Protein AF-A0A1C7MW12-F1 (afdb_monomer_lite)

Foldseek 3Di:
DDDDDDDDDDDDDDDDDPPDDDDQPLDDPLQQPLDPDDPCNVVVVVVLLCLVLVCLCVLVVVVVVVPPVVVCVVCCVVPVCVVVLSVLLSVLSSVLSVPDDSVLVVVLVVVCVVLSCPCVQVVCSVDRDDDDDDDDDDPLLVVLLLLLLVQLLVLVCVVVVHDSVVDDSVNQDAAEAEFEADAPVSQLVVLVVLVVCVVSSVQSSHAAYEYEHNVVLNVLCLLWPQQVVPSVSSNVLCVVQVVDDLSPSVLLSCQCPLDSLSVSLLCVQVSSVCSSVVRDDDPVSVSVSSNCSRRVDDDQPPPDDQPDSVSSVVSNVPPPPPPDPSSHRSDPVSSVVCSVSSNGHHYDYDDDDDPVVPDDDPVVVVVVVVVVVVVVVVVVVVVVVVVVVVVVVVPD

Sequence (396 aa):
MFRQYRCFHKKAPLLKKLTMNKIPSKNPLWSIPFLKHEENDQQKENALISSLMTNKEWLKHKLESIELPSVNAKMAELYPQFTEQFKQLSEGYGKMWDYLTMEDFRKIVEQLKKEENDPTIHPELTKDGRVREGNTLSEEEQEFIKKRKRLQKEAFARLIDEDPNQIEEQDIPVVGLASSGGGYRAMIGLTGYIDAMKQSGIWDCIMYFSGISGSCWTMALYYNQLTNAEPEKLKHHLEEHVSTHWANISNFMNVLLASPDNSKLLLQGAIQRYAQQKGDISLVDIFGVLMGGTLLTKKPSVSRPPEDREAMEQAIQNDTMEHIDNSKVMHLTGQADYLSKGQEPMPIYCVVRHDISYGKTFEERIQELKHSYQGKHKKEAESERETKDEVDHNKN

InterPro domains:
  IPR002642 Lysophospholipase, catalytic domain [PF01735] (175-298)
  IPR002642 Lysophospholipase, catalytic domain [PS51210] (123-396)
  IPR016035 Acyl transferase/acyl hydrolase/lysophospholipase [SSF52151] (131-353)

pLDDT: mean 70.55, std 21.34, range [20.61, 98.69]

Secondary structure (DSSP, 8-state):
--------------------------S-TTS-------TTHHHHHHHHHHHHHHGGGHHHHHHHHH--HHHHHHHHHH-TTHHHHHHHHHHHHHHHHHHS-HHHHHHHHHHHHHHHT-TTT-GGGGS------SSSPPHHHHHHHHHHHHHHHHHHHHHHT--GGG--GGG----EEEE---HHHHHHHHHHHHHHHHHTT-GGG-SEEEE-THHHHHHHHHTSTTTTT-HHHHHHHHHHHTTS-TT-HHHHHHHHHH-HHHHHHHHHHHHHHHHHTTS---HHHHHHHHHHHHHSSPPP--SS--SSHHHHHHHHHH--S----TTS---GGGGGGGTTTS-SPEEEE------TTSS--HHHHHHHHHHHHHHHHHHHHHHHHHHHHHHHHTT-

Organism: NCBI:txid101091

Structure (mmCIF, N/CA/C/O backbone):
data_AF-A0A1C7MW12-F1
#
_entry.id   AF-A0A1C7MW12-F1
#
loop_
_atom_site.group_PDB
_atom_site.id
_atom_site.type_symbol
_atom_site.label_atom_id
_atom_site.label_alt_id
_atom_site.label_comp_id
_atom_site.label_asym_id
_atom_site.label_entity_id
_atom_site.label_seq_id
_atom_site.pdbx_PDB_ins_code
_atom_site.Cartn_x
_atom_site.Cartn_y
_atom_site.Cartn_z
_atom_site.occupancy
_atom_site.B_iso_or_equiv
_atom_site.auth_seq_id
_atom_site.auth_comp_id
_atom_site.auth_asym_id
_atom_site.auth_atom_id
_atom_site.pdbx_PDB_model_num
ATOM 1 N N . MET A 1 1 ? -5.252 -25.907 3.545 1.00 21.27 1 MET A N 1
ATOM 2 C CA . MET A 1 1 ? -4.573 -26.589 4.668 1.00 21.27 1 MET A CA 1
ATOM 3 C C . MET A 1 1 ? -3.860 -25.523 5.497 1.00 21.27 1 MET A C 1
ATOM 5 O O . MET A 1 1 ? -2.748 -25.134 5.169 1.00 21.27 1 MET A O 1
ATOM 9 N N . PHE A 1 2 ? -4.560 -24.958 6.484 1.00 20.62 2 PHE A N 1
ATOM 10 C CA . PHE A 1 2 ? -4.030 -23.935 7.390 1.00 20.62 2 PHE A CA 1
ATOM 11 C C . PHE A 1 2 ? -2.985 -24.558 8.324 1.00 20.62 2 PHE A C 1
ATOM 13 O O . PHE A 1 2 ? -3.248 -25.596 8.931 1.00 20.62 2 PHE A O 1
ATOM 20 N N . ARG A 1 3 ? -1.817 -23.927 8.475 1.00 20.61 3 ARG A N 1
ATOM 21 C CA . ARG A 1 3 ? -0.909 -24.198 9.596 1.00 20.61 3 ARG A CA 1
ATOM 22 C C . ARG A 1 3 ? -0.600 -22.898 10.326 1.00 20.61 3 ARG A C 1
ATOM 24 O O . ARG A 1 3 ? 0.075 -22.023 9.797 1.00 20.61 3 ARG A O 1
ATOM 31 N N . GLN A 1 4 ? -1.125 -22.833 11.550 1.00 21.72 4 GLN A N 1
ATOM 32 C CA . GLN A 1 4 ? -0.677 -21.976 12.643 1.00 21.72 4 GLN A CA 1
ATOM 33 C C . GLN A 1 4 ? 0.850 -22.011 12.764 1.00 21.72 4 GLN A C 1
ATOM 35 O O . GLN A 1 4 ? 1.442 -23.094 12.781 1.00 21.72 4 GLN A O 1
ATOM 40 N N . TYR A 1 5 ? 1.471 -20.852 12.968 1.00 23.92 5 TYR A N 1
ATOM 41 C CA . TYR A 1 5 ? 2.820 -20.802 13.519 1.00 23.92 5 TYR A CA 1
ATOM 42 C C . TYR A 1 5 ? 2.742 -20.707 15.044 1.00 23.92 5 TYR A C 1
ATOM 44 O O . TYR A 1 5 ? 2.282 -19.721 15.612 1.00 23.92 5 TYR A O 1
ATOM 52 N N . ARG A 1 6 ? 3.187 -21.787 15.699 1.00 22.08 6 ARG A N 1
ATOM 53 C CA . ARG A 1 6 ? 3.541 -21.821 17.121 1.00 22.08 6 ARG A CA 1
ATOM 54 C C . ARG A 1 6 ? 4.785 -20.962 17.343 1.00 22.08 6 ARG A C 1
ATOM 56 O O . ARG A 1 6 ? 5.807 -21.197 16.699 1.00 22.08 6 ARG A O 1
ATOM 63 N N . CYS A 1 7 ? 4.723 -20.053 18.313 1.00 24.23 7 CYS A N 1
ATOM 64 C CA . CYS A 1 7 ? 5.908 -19.483 18.949 1.00 24.23 7 CYS A CA 1
ATOM 65 C C . CYS A 1 7 ? 6.764 -20.614 19.534 1.00 24.23 7 CYS A C 1
ATOM 67 O O . CYS A 1 7 ? 6.321 -21.327 20.433 1.00 24.23 7 CYS A O 1
ATOM 69 N N . PHE A 1 8 ? 7.998 -20.768 19.052 1.00 23.97 8 PHE A N 1
ATOM 70 C CA . PHE A 1 8 ? 8.997 -21.607 19.708 1.00 23.97 8 PHE A CA 1
ATOM 71 C C . PHE A 1 8 ? 10.010 -20.728 20.440 1.00 23.97 8 PHE A C 1
ATOM 73 O O . PHE A 1 8 ? 10.901 -20.130 19.844 1.00 23.97 8 PHE A O 1
ATOM 80 N N . HIS A 1 9 ? 9.886 -20.703 21.766 1.00 31.08 9 HIS A N 1
ATOM 81 C CA . HIS A 1 9 ? 10.994 -20.444 22.676 1.00 31.08 9 HIS A CA 1
ATOM 82 C C . HIS A 1 9 ? 12.027 -21.571 22.548 1.00 31.08 9 HIS A C 1
ATOM 84 O O . HIS A 1 9 ? 11.759 -22.698 22.962 1.00 31.08 9 HIS A O 1
ATOM 90 N N . LYS A 1 10 ? 13.233 -21.262 22.064 1.00 25.55 10 LYS A N 1
ATOM 91 C CA . LYS A 1 10 ? 14.456 -21.958 22.487 1.00 25.55 10 LYS A CA 1
ATOM 92 C C . LYS A 1 10 ? 15.599 -20.954 22.603 1.00 25.55 10 LYS A C 1
ATOM 94 O O . LYS A 1 10 ? 15.909 -20.239 21.659 1.00 25.55 10 LYS A O 1
ATOM 99 N N . LYS A 1 11 ? 16.191 -20.925 23.801 1.00 29.11 11 LYS A N 1
ATOM 100 C CA . LYS A 1 11 ? 17.394 -20.178 24.184 1.00 29.11 11 LYS A CA 1
ATOM 101 C C . LYS A 1 11 ? 18.482 -20.326 23.112 1.00 29.11 11 LYS A C 1
ATOM 103 O O . LYS A 1 11 ? 18.973 -21.433 22.901 1.00 29.11 11 LYS A O 1
ATOM 108 N N . ALA A 1 12 ? 18.875 -19.221 22.484 1.00 26.22 12 ALA A N 1
ATOM 109 C CA . ALA A 1 12 ? 20.137 -19.150 21.758 1.00 26.22 12 ALA A CA 1
ATOM 110 C C . ALA A 1 12 ? 21.294 -19.142 22.780 1.00 26.22 12 ALA A C 1
ATOM 112 O O . ALA A 1 12 ? 21.197 -18.436 23.790 1.00 26.22 12 ALA A O 1
ATOM 113 N N . PRO A 1 13 ? 22.363 -19.932 22.583 1.00 28.67 13 PRO A N 1
ATOM 114 C CA . PRO A 1 13 ? 23.513 -19.910 23.471 1.00 28.67 13 PRO A CA 1
ATOM 115 C C . PRO A 1 13 ? 24.297 -18.605 23.288 1.00 28.67 13 PRO A C 1
ATOM 117 O O . PRO A 1 13 ? 24.477 -18.120 22.172 1.00 28.67 13 PRO A O 1
ATOM 120 N N . LEU A 1 14 ? 24.754 -18.060 24.418 1.00 32.56 14 LEU A N 1
ATOM 121 C CA . LEU A 1 14 ? 25.650 -16.912 24.558 1.00 32.56 14 LEU A CA 1
ATOM 122 C C . LEU A 1 14 ? 26.776 -16.921 23.509 1.00 32.56 14 LEU A C 1
ATOM 124 O O . LEU A 1 14 ? 27.767 -17.638 23.657 1.00 32.56 14 LEU A O 1
ATOM 128 N N . LEU A 1 15 ? 26.656 -16.076 22.483 1.00 31.19 15 LEU A N 1
ATOM 129 C CA . LEU A 1 15 ? 27.779 -15.698 21.633 1.00 31.19 15 LEU A CA 1
ATOM 130 C C . LEU A 1 15 ? 28.490 -14.495 22.260 1.00 31.19 15 LEU A C 1
ATOM 132 O O . LEU A 1 15 ? 27.894 -13.472 22.589 1.00 31.19 15 LEU A O 1
ATOM 136 N N . LYS A 1 16 ? 29.785 -14.714 22.495 1.00 28.39 16 LYS A N 1
ATOM 137 C CA . LYS A 1 16 ? 30.768 -13.851 23.151 1.00 28.39 16 LYS A CA 1
ATOM 138 C C . LYS A 1 16 ? 30.679 -12.387 22.709 1.00 28.39 16 LYS A C 1
ATOM 140 O O . LYS A 1 16 ? 30.567 -12.098 21.523 1.00 28.39 16 LYS A O 1
ATOM 145 N N . LYS A 1 17 ? 30.854 -11.490 23.690 1.00 32.34 17 LYS A N 1
ATOM 146 C CA . LYS A 1 17 ? 31.153 -10.057 23.536 1.00 32.34 17 LYS A CA 1
ATOM 147 C C . LYS A 1 17 ? 32.184 -9.831 22.420 1.00 32.34 17 LYS A C 1
ATOM 149 O O . LYS A 1 17 ? 33.383 -9.939 22.657 1.00 32.34 17 LYS A O 1
ATOM 154 N N . LEU A 1 18 ? 31.712 -9.469 21.233 1.00 28.92 18 LEU A N 1
ATOM 155 C CA . LEU A 1 18 ? 32.471 -8.655 20.296 1.00 28.92 18 LEU A CA 1
ATOM 156 C C . LEU A 1 18 ? 32.175 -7.210 20.681 1.00 28.92 18 LEU A C 1
ATOM 158 O O . LEU A 1 18 ? 31.074 -6.706 20.474 1.00 28.92 18 LEU A O 1
ATOM 162 N N . THR A 1 19 ? 33.147 -6.564 21.317 1.00 28.67 19 THR A N 1
ATOM 163 C CA . THR A 1 19 ? 33.187 -5.111 21.479 1.00 28.67 19 THR A CA 1
ATOM 164 C C . THR A 1 19 ? 33.244 -4.483 20.090 1.00 28.67 19 THR A C 1
ATOM 166 O O . THR A 1 19 ? 34.322 -4.259 19.545 1.00 28.67 19 THR A O 1
ATOM 169 N N . MET A 1 20 ? 32.081 -4.252 19.484 1.00 29.16 20 MET A N 1
ATOM 170 C CA . MET A 1 20 ? 31.971 -3.413 18.302 1.00 29.16 20 MET A CA 1
ATOM 171 C C . MET A 1 20 ? 31.955 -1.961 18.758 1.00 29.16 20 MET A C 1
ATOM 173 O O . MET A 1 20 ? 31.038 -1.514 19.450 1.00 29.16 20 MET A O 1
ATOM 177 N N . ASN A 1 21 ? 33.011 -1.239 18.389 1.00 25.72 21 ASN A N 1
ATOM 178 C CA . ASN A 1 21 ? 33.046 0.213 18.439 1.00 25.72 21 ASN A CA 1
ATOM 179 C C . ASN A 1 21 ? 31.757 0.756 17.810 1.00 25.72 21 ASN A C 1
ATOM 181 O O . ASN A 1 21 ? 31.449 0.454 16.657 1.00 25.72 21 ASN A O 1
ATOM 185 N N . LYS A 1 22 ? 30.996 1.532 18.590 1.00 32.53 22 LYS A N 1
ATOM 186 C CA . LYS A 1 22 ? 29.809 2.261 18.137 1.00 32.53 22 LYS A CA 1
ATOM 187 C C . LYS A 1 22 ? 30.228 3.277 17.076 1.00 32.53 22 LYS A C 1
ATOM 189 O O . LYS A 1 22 ? 30.556 4.413 17.400 1.00 32.53 22 LYS A O 1
ATOM 194 N N . ILE A 1 23 ? 30.204 2.870 15.814 1.00 29.05 23 ILE A N 1
ATOM 195 C CA . ILE A 1 23 ? 30.096 3.802 14.698 1.00 29.05 23 ILE A CA 1
ATOM 196 C C . ILE A 1 23 ? 28.590 3.978 14.472 1.00 29.05 23 ILE A C 1
ATOM 198 O O . ILE A 1 23 ? 27.921 2.991 14.159 1.00 29.05 23 ILE A O 1
ATOM 202 N N . PRO A 1 24 ? 28.013 5.173 14.687 1.00 29.33 24 PRO A N 1
ATOM 203 C CA . PRO A 1 24 ? 26.617 5.407 14.353 1.00 29.33 24 PRO A CA 1
ATOM 204 C C . PRO A 1 24 ? 26.434 5.181 12.848 1.00 29.33 24 PRO A C 1
ATOM 206 O O . PRO A 1 24 ? 27.110 5.800 12.026 1.00 29.33 24 PRO A O 1
ATOM 209 N N . SER A 1 25 ? 25.539 4.259 12.499 1.00 34.88 25 SER A N 1
ATOM 210 C CA . SER A 1 25 ? 25.070 4.048 11.133 1.00 34.88 25 SER A CA 1
ATOM 211 C C . SER A 1 25 ? 24.367 5.321 10.661 1.00 34.88 25 SER A C 1
ATOM 213 O O . SER A 1 25 ? 23.199 5.526 10.969 1.00 34.88 25 SER A O 1
ATOM 215 N N . LYS A 1 26 ? 25.087 6.188 9.943 1.00 33.47 26 LYS A N 1
ATOM 216 C CA . LYS A 1 26 ? 24.563 7.436 9.362 1.00 33.47 26 LYS A CA 1
ATOM 217 C C . LYS A 1 26 ? 23.698 7.239 8.109 1.00 33.47 26 LYS A C 1
ATOM 219 O O . LYS A 1 26 ? 23.310 8.229 7.508 1.00 33.47 26 LYS A O 1
ATOM 224 N N . ASN A 1 27 ? 23.406 6.002 7.708 1.00 36.44 27 ASN A N 1
ATOM 225 C CA . ASN A 1 27 ? 22.650 5.739 6.488 1.00 36.44 27 ASN A CA 1
ATOM 226 C C . ASN A 1 27 ? 21.357 4.990 6.820 1.00 36.44 27 ASN A C 1
ATOM 228 O O . ASN A 1 27 ? 21.424 3.836 7.259 1.00 36.44 27 ASN A O 1
ATOM 232 N N . PRO A 1 28 ? 20.184 5.607 6.624 1.00 37.78 28 PRO A N 1
ATOM 233 C CA . PRO A 1 28 ? 18.948 4.854 6.519 1.00 37.78 28 PRO A CA 1
ATOM 234 C C . PRO A 1 28 ? 19.064 3.740 5.462 1.00 37.78 28 PRO A C 1
ATOM 236 O O . PRO A 1 28 ? 19.692 3.915 4.424 1.00 37.78 28 PRO A O 1
ATOM 239 N N . LEU A 1 29 ? 18.412 2.595 5.681 1.00 35.16 29 LEU A N 1
ATOM 240 C CA . LEU A 1 29 ? 18.362 1.464 4.729 1.00 35.16 29 LEU A CA 1
ATOM 241 C C . LEU A 1 29 ? 17.797 1.825 3.336 1.00 35.16 29 LEU A C 1
ATOM 243 O O . LEU A 1 29 ? 17.869 1.010 2.419 1.00 35.16 29 LEU A O 1
ATOM 247 N N . TRP A 1 30 ? 17.223 3.018 3.196 1.00 40.56 30 TRP A N 1
ATOM 248 C CA . TRP A 1 30 ? 16.650 3.572 1.973 1.00 40.56 30 TRP A CA 1
ATOM 249 C C . TRP A 1 30 ? 17.439 4.778 1.432 1.00 40.56 30 TRP A C 1
ATOM 251 O O . TRP A 1 30 ? 17.254 5.110 0.267 1.00 40.56 30 TRP A O 1
ATOM 261 N N . SER A 1 31 ? 18.347 5.388 2.215 1.00 35.88 31 SER A N 1
ATOM 262 C CA . SER A 1 31 ? 19.324 6.325 1.654 1.00 35.88 31 SER A CA 1
ATOM 263 C C . SER A 1 31 ? 20.290 5.493 0.837 1.00 35.88 31 SER A C 1
ATOM 265 O O . SER A 1 31 ? 20.967 4.607 1.381 1.00 35.88 31 SER A O 1
ATOM 267 N N . ILE A 1 32 ? 20.343 5.726 -0.463 1.00 39.44 32 ILE A N 1
ATOM 268 C CA . ILE A 1 32 ? 21.359 5.075 -1.249 1.00 39.44 32 ILE A CA 1
ATOM 269 C C . ILE A 1 32 ? 22.671 5.781 -0.878 1.00 39.44 32 ILE A C 1
ATOM 271 O O . ILE A 1 32 ? 22.759 7.006 -0.898 1.00 39.44 32 ILE A O 1
ATOM 275 N N . PRO A 1 33 ? 23.749 5.065 -0.533 1.00 37.38 33 PRO A N 1
ATOM 276 C CA . PRO A 1 33 ? 25.077 5.661 -0.529 1.00 37.38 33 PRO A CA 1
ATOM 277 C C . PRO A 1 33 ? 25.539 5.892 -1.981 1.00 37.38 33 PRO A C 1
ATOM 279 O O . PRO A 1 33 ? 26.598 5.399 -2.362 1.00 37.38 33 PRO A O 1
ATOM 282 N N . PHE A 1 34 ? 24.735 6.554 -2.822 1.00 43.78 34 PHE A N 1
ATOM 283 C CA . PHE A 1 34 ? 25.031 6.711 -4.248 1.00 43.78 34 PHE A CA 1
ATOM 284 C C . PHE A 1 34 ? 25.738 8.007 -4.613 1.00 43.78 34 PHE A C 1
ATOM 286 O O . PHE A 1 34 ? 26.244 8.103 -5.725 1.00 43.78 34 PHE A O 1
ATOM 293 N N . LEU A 1 35 ? 25.865 8.954 -3.686 1.00 42.69 35 LEU A N 1
ATOM 294 C CA . LEU A 1 35 ? 26.628 10.181 -3.901 1.00 42.69 35 LEU A CA 1
ATOM 295 C C . LEU A 1 35 ? 27.258 10.658 -2.592 1.00 42.69 35 LEU A C 1
ATOM 297 O O . LEU A 1 35 ? 26.853 11.656 -1.999 1.00 42.69 35 LEU A O 1
ATOM 301 N N . LYS A 1 36 ? 28.298 9.967 -2.119 1.00 39.72 36 LYS A N 1
ATOM 302 C CA . LYS A 1 36 ? 29.331 10.729 -1.413 1.00 39.72 36 LYS A CA 1
ATOM 303 C C . LYS A 1 36 ? 30.077 11.486 -2.497 1.00 39.72 36 LYS A C 1
ATOM 305 O O . LYS A 1 36 ? 30.717 10.823 -3.300 1.00 39.72 36 LYS A O 1
ATOM 310 N N . HIS A 1 37 ? 29.966 12.816 -2.495 1.00 39.50 37 HIS A N 1
ATOM 311 C CA . HIS A 1 37 ? 30.767 13.714 -3.324 1.00 39.50 37 HIS A CA 1
ATOM 312 C C . HIS A 1 37 ? 32.245 13.300 -3.267 1.00 39.50 37 HIS A C 1
ATOM 314 O O . HIS A 1 37 ? 32.970 13.668 -2.345 1.00 39.50 37 HIS A O 1
ATOM 320 N N . GLU A 1 38 ? 32.686 12.525 -4.247 1.00 40.91 38 GLU A N 1
ATOM 321 C CA . GLU A 1 38 ? 34.092 12.327 -4.558 1.00 40.91 38 GLU A CA 1
ATOM 322 C C . GLU A 1 38 ? 34.252 12.654 -6.040 1.00 40.91 38 GLU A C 1
ATOM 324 O O . GLU A 1 38 ? 33.402 12.314 -6.860 1.00 40.91 38 GLU A O 1
ATOM 329 N N . GLU A 1 39 ? 35.347 13.326 -6.392 1.00 41.28 39 GLU A N 1
ATOM 330 C CA . GLU A 1 39 ? 35.625 13.958 -7.696 1.00 41.28 39 GLU A CA 1
ATOM 331 C C . GLU A 1 39 ? 35.572 13.012 -8.927 1.00 41.28 39 GLU A C 1
ATOM 333 O O . GLU A 1 39 ? 35.808 13.437 -10.053 1.00 41.28 39 GLU A O 1
ATOM 338 N N . ASN A 1 40 ? 35.215 11.736 -8.741 1.00 46.44 40 ASN A N 1
ATOM 339 C CA . ASN A 1 40 ? 35.136 10.676 -9.748 1.00 46.44 40 ASN A CA 1
ATOM 340 C C . ASN A 1 40 ? 33.686 10.266 -10.129 1.00 46.44 40 ASN A C 1
ATOM 342 O O . ASN A 1 40 ? 33.471 9.229 -10.767 1.00 46.44 40 ASN A O 1
ATOM 346 N N . ASP A 1 41 ? 32.679 11.048 -9.722 1.00 56.91 41 ASP A N 1
ATOM 347 C CA . ASP A 1 41 ? 31.250 10.706 -9.840 1.00 56.91 41 ASP A CA 1
ATOM 348 C C . ASP A 1 41 ? 30.712 10.673 -11.280 1.00 56.91 41 ASP A C 1
ATOM 350 O O . ASP A 1 41 ? 29.888 9.817 -11.605 1.00 56.91 41 ASP A O 1
ATOM 354 N N . GLN A 1 42 ? 31.206 11.526 -12.183 1.00 55.88 42 GLN A N 1
ATOM 355 C CA . GLN A 1 42 ? 30.686 11.595 -13.556 1.00 55.88 42 GLN A CA 1
ATOM 356 C C . GLN A 1 42 ? 31.053 10.355 -14.394 1.00 55.88 42 GLN A C 1
ATOM 358 O O . GLN A 1 42 ? 30.260 9.888 -15.210 1.00 55.88 42 GLN A O 1
ATOM 363 N N . GLN A 1 43 ? 32.249 9.789 -14.196 1.00 55.00 43 GLN A N 1
ATOM 364 C CA . GLN A 1 43 ? 32.660 8.554 -14.876 1.00 55.00 43 GLN A CA 1
ATOM 365 C C . GLN A 1 43 ? 31.888 7.339 -14.356 1.00 55.00 43 GLN A C 1
ATOM 367 O O . GLN A 1 43 ? 31.462 6.508 -15.157 1.00 55.00 43 GLN A O 1
ATOM 372 N N . LYS A 1 44 ? 31.659 7.250 -13.040 1.00 58.62 44 LYS A N 1
ATOM 373 C CA . LYS A 1 44 ? 30.833 6.191 -12.437 1.00 58.62 44 LYS A CA 1
ATOM 374 C C . LYS A 1 44 ? 29.373 6.295 -12.867 1.00 58.62 44 LYS A C 1
ATOM 376 O O . LYS A 1 44 ? 28.752 5.277 -13.148 1.00 58.62 44 LYS A O 1
ATOM 381 N N . GLU A 1 45 ? 28.843 7.509 -12.967 1.00 59.56 45 GLU A N 1
ATOM 382 C CA . GLU A 1 45 ? 27.508 7.784 -13.496 1.00 59.56 45 GLU A CA 1
ATOM 383 C C . GLU A 1 45 ? 27.381 7.357 -14.957 1.00 59.56 45 GLU A C 1
ATOM 385 O O . GLU A 1 45 ? 26.486 6.587 -15.293 1.00 59.56 45 GLU A O 1
ATOM 390 N N . ASN A 1 46 ? 28.296 7.801 -15.820 1.00 63.84 46 ASN A N 1
ATOM 391 C CA . ASN A 1 46 ? 28.284 7.406 -17.224 1.00 63.84 46 ASN A CA 1
ATOM 392 C C . ASN A 1 46 ? 28.434 5.880 -17.369 1.00 63.84 46 ASN A C 1
ATOM 394 O O . ASN A 1 46 ? 27.788 5.289 -18.230 1.00 63.84 46 ASN A O 1
ATOM 398 N N . ALA A 1 47 ? 29.223 5.227 -16.507 1.00 62.72 47 ALA A N 1
ATOM 399 C CA . ALA A 1 47 ? 29.346 3.771 -16.467 1.00 62.72 47 ALA A CA 1
ATOM 400 C C . ALA A 1 47 ? 28.059 3.078 -15.990 1.00 62.72 47 ALA A C 1
ATOM 402 O O . ALA A 1 47 ? 27.676 2.074 -16.578 1.00 62.72 47 ALA A O 1
ATOM 403 N N . LEU A 1 48 ? 27.361 3.613 -14.983 1.00 62.19 48 LEU A N 1
ATOM 404 C CA . LEU A 1 48 ? 26.076 3.095 -14.502 1.00 62.19 48 LEU A CA 1
ATOM 405 C C . LEU A 1 48 ? 24.983 3.228 -15.563 1.00 62.19 48 LEU A C 1
ATOM 407 O O . LEU A 1 48 ? 24.284 2.260 -15.844 1.00 62.19 48 LEU A O 1
ATOM 411 N N . ILE A 1 49 ? 24.844 4.418 -16.151 1.00 63.62 49 ILE A N 1
ATOM 412 C CA . ILE A 1 49 ? 23.863 4.691 -17.203 1.00 63.62 49 ILE A CA 1
ATOM 413 C C . ILE A 1 49 ? 24.152 3.790 -18.404 1.00 63.62 49 ILE A C 1
ATOM 415 O O . ILE A 1 49 ? 23.250 3.123 -18.901 1.00 63.62 49 ILE A O 1
ATOM 419 N N . SER A 1 50 ? 25.417 3.710 -18.826 1.00 64.12 50 SER A N 1
ATOM 420 C CA . SER A 1 50 ? 25.841 2.810 -19.900 1.00 64.12 50 SER A CA 1
ATOM 421 C C . SER A 1 50 ? 25.537 1.351 -19.552 1.00 64.12 50 SER A C 1
ATOM 423 O O . SER A 1 50 ? 24.969 0.640 -20.370 1.00 64.12 50 SER A O 1
ATOM 425 N N . SER A 1 51 ? 25.814 0.912 -18.322 1.00 66.50 51 SER A N 1
ATOM 426 C CA . SER A 1 51 ? 25.530 -0.441 -17.824 1.00 66.50 51 SER A CA 1
ATOM 427 C C . SER A 1 51 ? 24.033 -0.775 -17.825 1.00 66.50 51 SER A C 1
ATOM 429 O O . SER A 1 51 ? 23.644 -1.838 -18.292 1.00 66.50 51 SER A O 1
ATOM 431 N N . LEU A 1 52 ? 23.170 0.143 -17.377 1.00 63.84 52 LEU A N 1
ATOM 432 C CA . LEU A 1 52 ? 21.709 -0.017 -17.420 1.00 63.84 52 LEU A CA 1
ATOM 433 C C . LEU A 1 52 ? 21.186 -0.099 -18.852 1.00 63.84 52 LEU A C 1
ATOM 435 O O . LEU A 1 52 ? 20.411 -0.992 -19.181 1.00 63.84 52 LEU A O 1
ATOM 439 N N . MET A 1 53 ? 21.665 0.800 -19.708 1.00 62.38 53 MET A N 1
ATOM 440 C CA . MET A 1 53 ? 21.240 0.913 -21.102 1.00 62.38 53 MET A CA 1
ATOM 441 C C . MET A 1 53 ? 21.808 -0.198 -21.992 1.00 62.38 53 MET A C 1
ATOM 443 O O . MET A 1 53 ? 21.226 -0.503 -23.029 1.00 62.38 53 MET A O 1
ATOM 447 N N . THR A 1 54 ? 22.922 -0.825 -21.599 1.00 62.38 54 THR A N 1
ATOM 448 C CA . THR A 1 54 ? 23.483 -2.028 -22.244 1.00 62.38 54 THR A CA 1
ATOM 449 C C . THR A 1 54 ? 22.881 -3.320 -21.693 1.00 62.38 54 THR A C 1
ATOM 451 O O . THR A 1 54 ? 22.963 -4.356 -22.351 1.00 62.38 54 THR A O 1
ATOM 454 N N . ASN A 1 55 ? 22.153 -3.258 -20.572 1.00 60.66 55 ASN A N 1
ATOM 455 C CA . ASN A 1 55 ? 21.399 -4.371 -19.991 1.00 60.66 55 ASN A CA 1
ATOM 456 C C . ASN A 1 55 ? 20.134 -4.751 -20.799 1.00 60.66 55 ASN A C 1
ATOM 458 O O . ASN A 1 55 ? 19.230 -5.395 -20.266 1.00 60.66 55 ASN A O 1
ATOM 462 N N . LYS A 1 56 ? 20.034 -4.379 -22.085 1.00 56.53 56 LYS A N 1
ATOM 463 C CA . LYS A 1 56 ? 18.861 -4.659 -22.939 1.00 56.53 56 LYS A CA 1
ATOM 464 C C . LYS A 1 56 ? 18.571 -6.150 -23.052 1.00 56.53 56 LYS A C 1
ATOM 466 O O . LYS A 1 56 ? 17.420 -6.574 -23.008 1.00 56.53 56 LYS A O 1
ATOM 471 N N . GLU A 1 57 ? 19.629 -6.951 -23.152 1.00 56.91 57 GLU A N 1
ATOM 472 C CA . GLU A 1 57 ? 19.523 -8.407 -23.232 1.00 56.91 57 GLU A CA 1
ATOM 473 C C . GLU A 1 57 ? 19.480 -9.086 -21.864 1.00 56.91 57 GLU A C 1
ATOM 475 O O . GLU A 1 57 ? 19.303 -10.292 -21.788 1.00 56.91 57 GLU A O 1
ATOM 480 N N . TRP A 1 58 ? 19.625 -8.358 -20.760 1.00 60.38 58 TRP A N 1
ATOM 481 C CA . TRP A 1 58 ? 19.698 -8.975 -19.439 1.00 60.38 58 TRP A CA 1
ATOM 482 C C . TRP A 1 58 ? 18.448 -9.734 -19.057 1.00 60.38 58 TRP A C 1
ATOM 484 O O . TRP A 1 58 ? 18.555 -10.821 -18.502 1.00 60.38 58 TRP A O 1
ATOM 494 N N . LEU A 1 59 ? 17.267 -9.200 -19.384 1.00 55.41 59 LEU A N 1
ATOM 495 C CA . LEU A 1 59 ? 16.033 -9.924 -19.111 1.00 55.41 59 LEU A CA 1
ATOM 496 C C . LEU A 1 59 ? 16.000 -11.199 -19.951 1.00 55.41 59 LEU A C 1
ATOM 498 O O . LEU A 1 59 ? 15.663 -12.246 -19.422 1.00 55.41 59 LEU A O 1
ATOM 502 N N . LYS A 1 60 ? 16.449 -11.136 -21.209 1.00 57.72 60 LYS A N 1
ATOM 503 C CA . LYS A 1 60 ? 16.569 -12.293 -22.101 1.00 57.72 60 LYS A CA 1
ATOM 504 C C . LYS A 1 60 ? 17.555 -13.342 -21.554 1.00 57.72 60 LYS A C 1
ATOM 506 O O . LYS A 1 60 ? 17.164 -14.488 -21.390 1.00 57.72 60 LYS A O 1
ATOM 511 N N . HIS A 1 61 ? 18.768 -12.957 -21.152 1.00 60.34 61 HIS A N 1
ATOM 512 C CA . HIS A 1 61 ? 19.780 -13.850 -20.552 1.00 60.34 61 HIS A CA 1
ATOM 513 C C . HIS A 1 61 ? 19.360 -14.397 -19.178 1.00 60.34 61 HIS A C 1
ATOM 515 O O . HIS A 1 61 ? 19.601 -15.561 -18.846 1.00 60.34 61 HIS A O 1
ATOM 521 N N . LYS A 1 62 ? 18.698 -13.580 -18.348 1.00 57.16 62 LYS A N 1
ATOM 522 C CA . LYS A 1 62 ? 18.136 -14.022 -17.064 1.00 57.16 62 LYS A CA 1
ATOM 523 C C . LYS A 1 62 ? 16.948 -14.959 -17.283 1.00 57.16 62 LYS A C 1
ATOM 525 O O . LYS A 1 62 ? 16.757 -15.871 -16.496 1.00 57.16 62 LYS A O 1
ATOM 530 N N . LEU A 1 63 ? 16.183 -14.794 -18.360 1.00 51.31 63 LEU A N 1
ATOM 531 C CA . LEU A 1 63 ? 15.107 -15.711 -18.742 1.00 51.31 63 LEU A CA 1
ATOM 532 C C . LEU A 1 63 ? 15.646 -17.039 -19.260 1.00 51.31 63 LEU A C 1
ATOM 534 O O . LEU A 1 63 ? 15.200 -18.071 -18.771 1.00 51.31 63 LEU A O 1
ATOM 538 N N . GLU A 1 64 ? 16.643 -17.011 -20.147 1.00 55.31 64 GLU A N 1
ATOM 539 C CA . GLU A 1 64 ? 17.360 -18.204 -20.619 1.00 55.31 64 GLU A CA 1
ATOM 540 C C . GLU A 1 64 ? 17.986 -18.983 -19.445 1.00 55.31 64 GLU A C 1
ATOM 542 O O . GLU A 1 64 ? 18.056 -20.206 -19.474 1.00 55.31 64 GLU A O 1
ATOM 547 N N . SER A 1 65 ? 18.373 -18.307 -18.355 1.00 49.19 65 SER A N 1
ATOM 548 C CA . SER A 1 65 ? 18.864 -18.964 -17.130 1.00 49.19 65 SER A CA 1
ATOM 549 C C . SER A 1 65 ? 17.781 -19.321 -16.098 1.00 49.19 65 SER A C 1
ATOM 551 O O . SER A 1 65 ? 17.997 -20.219 -15.282 1.00 49.19 65 SER A O 1
ATOM 553 N N . ILE A 1 66 ? 16.607 -18.674 -16.127 1.00 45.09 66 ILE A N 1
ATOM 554 C CA . ILE A 1 66 ? 15.399 -19.060 -15.367 1.00 45.09 66 ILE A CA 1
ATOM 555 C C . ILE A 1 66 ? 14.688 -20.259 -16.024 1.00 45.09 66 ILE A C 1
ATOM 557 O O . ILE A 1 66 ? 13.781 -20.826 -15.410 1.00 45.09 66 ILE A O 1
ATOM 561 N N . GLU A 1 67 ? 15.133 -20.729 -17.198 1.00 44.41 67 GLU A N 1
ATOM 562 C CA . GLU A 1 67 ? 14.799 -22.042 -17.773 1.00 44.41 67 GLU A CA 1
ATOM 563 C C . GLU A 1 67 ? 15.291 -23.218 -16.896 1.00 44.41 67 GLU A C 1
ATOM 565 O O . GLU A 1 67 ? 15.968 -24.136 -17.341 1.00 44.41 67 GLU A O 1
ATOM 570 N N . LEU A 1 68 ? 14.912 -23.240 -15.618 1.00 44.88 68 LEU A N 1
ATOM 571 C CA . LEU A 1 68 ? 14.767 -24.447 -14.825 1.00 44.88 68 LEU A CA 1
ATOM 572 C C . LEU A 1 68 ? 13.558 -25.200 -15.397 1.00 44.88 68 LEU A C 1
ATOM 574 O O . LEU A 1 68 ? 12.414 -24.777 -15.170 1.00 44.88 68 LEU A O 1
ATOM 578 N N . PRO A 1 69 ? 13.758 -26.334 -16.097 1.00 51.12 69 PRO A N 1
ATOM 579 C CA . PRO A 1 69 ? 12.670 -27.054 -16.761 1.00 51.12 69 PRO A CA 1
ATOM 580 C C . PRO A 1 69 ? 11.559 -27.462 -15.783 1.00 51.12 69 PRO A C 1
ATOM 582 O O . PRO A 1 69 ? 10.396 -27.566 -16.156 1.00 51.12 69 PRO A O 1
ATOM 585 N N . SER A 1 70 ? 11.902 -27.643 -14.504 1.00 48.66 70 SER A N 1
ATOM 586 C CA . SER A 1 70 ? 10.991 -28.065 -13.439 1.00 48.66 70 SER A CA 1
ATOM 587 C C . SER A 1 70 ? 10.028 -26.977 -12.951 1.00 48.66 70 SER A C 1
ATOM 589 O O . SER A 1 70 ? 8.907 -27.305 -12.562 1.00 48.66 70 SER A O 1
ATOM 591 N N . VAL A 1 71 ? 10.426 -25.698 -12.964 1.00 48.31 71 VAL A N 1
ATOM 592 C CA . VAL A 1 71 ? 9.568 -24.573 -12.544 1.00 48.31 71 VAL A CA 1
ATOM 593 C C . VAL A 1 71 ? 8.655 -24.163 -13.692 1.00 48.31 71 VAL A C 1
ATOM 595 O O . VAL A 1 71 ? 7.452 -24.002 -13.482 1.00 48.31 71 VAL A O 1
ATOM 598 N N . ASN A 1 72 ? 9.198 -24.101 -14.912 1.00 51.81 72 ASN A N 1
ATOM 599 C CA . ASN A 1 72 ? 8.419 -23.829 -16.115 1.00 51.81 72 ASN A CA 1
ATOM 600 C C . ASN A 1 72 ? 7.412 -24.939 -16.408 1.00 51.81 72 ASN A C 1
ATOM 602 O O . ASN A 1 72 ? 6.273 -24.613 -16.705 1.00 51.81 72 ASN A O 1
ATOM 606 N N . ALA A 1 73 ? 7.753 -26.223 -16.246 1.00 55.59 73 ALA A N 1
ATOM 607 C CA . ALA A 1 73 ? 6.783 -27.303 -16.445 1.00 55.59 73 ALA A CA 1
ATOM 608 C C . ALA A 1 73 ? 5.593 -27.194 -15.478 1.00 55.59 73 ALA A C 1
ATOM 610 O O . ALA A 1 73 ? 4.450 -27.280 -15.907 1.00 55.59 73 ALA A O 1
ATOM 611 N N . LYS A 1 74 ? 5.845 -26.918 -14.191 1.00 53.75 74 LYS A N 1
ATOM 612 C CA . LYS A 1 74 ? 4.786 -26.781 -13.177 1.00 53.75 74 LYS A CA 1
ATOM 613 C C . LYS A 1 74 ? 3.942 -25.520 -13.355 1.00 53.75 74 LYS A C 1
ATOM 615 O O . LYS A 1 74 ? 2.733 -25.556 -13.155 1.00 53.75 74 LYS A O 1
ATOM 620 N N . MET A 1 75 ? 4.572 -24.399 -13.704 1.00 48.72 75 MET A N 1
ATOM 621 C CA . MET A 1 75 ? 3.866 -23.140 -13.952 1.00 48.72 75 MET A CA 1
ATOM 622 C C . MET A 1 75 ? 3.113 -23.160 -15.284 1.00 48.72 75 MET A C 1
ATOM 624 O O . MET A 1 75 ? 1.998 -22.660 -15.327 1.00 48.72 75 MET A O 1
ATOM 628 N N . ALA A 1 76 ? 3.664 -23.776 -16.331 1.00 53.66 76 ALA A N 1
ATOM 629 C CA . ALA A 1 76 ? 2.994 -23.958 -17.618 1.00 53.66 76 ALA A CA 1
ATOM 630 C C . ALA A 1 76 ? 1.852 -24.985 -17.538 1.00 53.66 76 ALA A C 1
ATOM 632 O O . ALA A 1 76 ? 0.835 -24.807 -18.199 1.00 53.66 76 ALA A O 1
ATOM 633 N N . GLU A 1 77 ? 1.973 -26.018 -16.696 1.00 56.44 77 GLU A N 1
ATOM 634 C CA . GLU A 1 77 ? 0.883 -26.961 -16.405 1.00 56.44 77 GLU A CA 1
ATOM 635 C C . GLU A 1 77 ? -0.279 -26.274 -15.665 1.00 56.44 77 GLU A C 1
ATOM 637 O O . GLU A 1 77 ? -1.443 -26.508 -15.981 1.00 56.44 77 GLU A O 1
ATOM 642 N N . LEU A 1 78 ? 0.023 -25.385 -14.710 1.00 54.69 78 LEU A N 1
ATOM 643 C CA . LEU A 1 78 ? -0.990 -24.653 -13.938 1.00 54.69 78 LEU A CA 1
ATOM 644 C C . LEU A 1 78 ? -1.558 -23.428 -14.678 1.00 54.69 78 LEU A C 1
ATOM 646 O O . LEU A 1 78 ? -2.716 -23.071 -14.467 1.00 54.69 78 LEU A O 1
ATOM 650 N N . TYR A 1 79 ? -0.758 -22.781 -15.527 1.00 57.56 79 TYR A N 1
ATOM 651 C CA . TYR A 1 79 ? -1.098 -21.570 -16.276 1.00 57.56 79 TYR A CA 1
ATOM 652 C C . TYR A 1 79 ? -0.462 -21.611 -17.679 1.00 57.56 79 TYR A C 1
ATOM 654 O O . TYR A 1 79 ? 0.589 -21.010 -17.905 1.00 57.56 79 TYR A O 1
ATOM 662 N N . PRO A 1 80 ? -1.115 -22.253 -18.665 1.00 58.19 80 PRO A N 1
ATOM 663 C CA . PRO A 1 80 ? -0.555 -22.464 -20.008 1.00 58.19 80 PRO A CA 1
ATOM 664 C C . PRO A 1 80 ? -0.202 -21.172 -20.758 1.00 58.19 80 PRO A C 1
ATOM 666 O O . PRO A 1 80 ? 0.678 -21.154 -21.611 1.00 58.19 80 PRO A O 1
ATOM 669 N N . GLN A 1 81 ? -0.882 -20.072 -20.430 1.00 59.44 81 GLN A N 1
ATOM 670 C CA . GLN A 1 81 ? -0.678 -18.758 -21.047 1.00 59.44 81 GLN A CA 1
ATOM 671 C C . GLN A 1 81 ? 0.520 -17.993 -20.461 1.00 59.44 81 GLN A C 1
ATOM 673 O O . GLN A 1 81 ? 0.963 -17.012 -21.053 1.00 59.44 81 GLN A O 1
ATOM 678 N N . PHE A 1 82 ? 1.054 -18.433 -19.317 1.00 60.53 82 PHE A N 1
ATOM 679 C CA . PHE A 1 82 ? 2.131 -17.747 -18.605 1.00 60.53 82 PHE A CA 1
ATOM 680 C C . PHE A 1 82 ? 3.396 -17.641 -19.458 1.00 60.53 82 PHE A C 1
ATOM 682 O O . PHE A 1 82 ? 3.968 -16.564 -19.566 1.00 60.53 82 PHE A O 1
ATOM 689 N N . THR A 1 83 ? 3.807 -18.729 -20.111 1.00 61.31 83 THR A N 1
ATOM 690 C CA . THR A 1 83 ? 5.039 -18.766 -20.915 1.00 61.31 83 THR A CA 1
ATOM 691 C C . THR A 1 83 ? 4.984 -17.799 -22.097 1.00 61.31 83 THR A C 1
ATOM 693 O O . THR A 1 83 ? 5.942 -17.070 -22.341 1.00 61.31 83 THR A O 1
ATOM 696 N N . GLU A 1 84 ? 3.848 -17.741 -22.794 1.00 64.06 84 GLU A N 1
ATOM 697 C CA . GLU A 1 84 ? 3.654 -16.834 -23.929 1.00 64.06 84 GLU A CA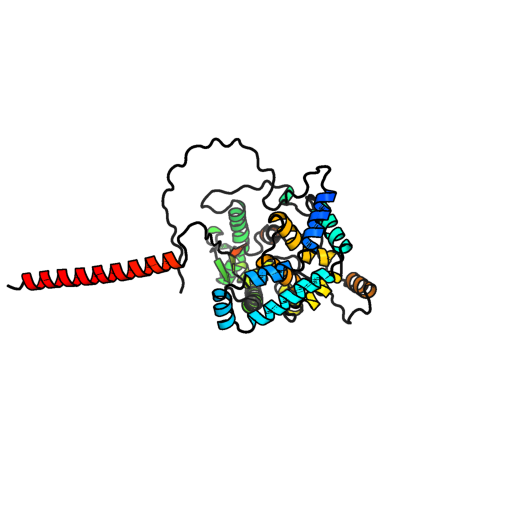 1
ATOM 698 C C . GLU A 1 84 ? 3.596 -15.367 -23.474 1.00 64.06 84 GLU A C 1
ATOM 700 O O . GLU A 1 84 ? 4.273 -14.512 -24.040 1.00 64.06 84 GLU A O 1
ATOM 705 N N . GLN A 1 85 ? 2.876 -15.075 -22.385 1.00 64.00 85 GLN A N 1
ATOM 706 C CA . GLN A 1 85 ? 2.843 -13.733 -21.791 1.00 64.00 85 GLN A CA 1
ATOM 707 C C . GLN A 1 85 ? 4.231 -13.272 -21.321 1.00 64.00 85 GLN A C 1
ATOM 709 O O . GLN A 1 85 ? 4.593 -12.111 -21.497 1.00 64.00 85 GLN A O 1
ATOM 714 N N . PHE A 1 86 ? 5.031 -14.178 -20.757 1.00 63.97 86 PHE A N 1
ATOM 715 C CA . PHE A 1 86 ? 6.396 -13.887 -20.317 1.00 63.97 86 PHE A CA 1
ATOM 716 C C . PHE A 1 86 ? 7.359 -13.654 -21.477 1.00 63.97 86 PHE A C 1
ATOM 718 O O . PHE A 1 86 ? 8.223 -12.781 -21.390 1.00 63.97 86 PHE A O 1
ATOM 725 N N . LYS A 1 87 ? 7.196 -14.387 -22.580 1.00 65.69 87 LYS A N 1
ATOM 726 C CA . LYS A 1 87 ? 7.968 -14.154 -23.800 1.00 65.69 87 LYS A CA 1
ATOM 727 C C . LYS A 1 87 ? 7.663 -12.777 -24.391 1.00 65.69 87 LYS A C 1
ATOM 729 O O . LYS A 1 87 ? 8.585 -12.008 -24.654 1.00 65.69 87 LYS A O 1
ATOM 734 N N . GLN A 1 88 ? 6.382 -12.425 -24.504 1.00 65.81 88 GLN A N 1
ATOM 735 C CA . GLN A 1 88 ? 5.953 -11.098 -24.958 1.00 65.81 88 GLN A CA 1
ATOM 736 C C . GLN A 1 88 ? 6.484 -9.984 -24.047 1.00 65.81 88 GLN A C 1
ATOM 738 O O . GLN A 1 88 ? 6.915 -8.935 -24.529 1.00 65.81 88 GLN A O 1
ATOM 743 N N . LEU A 1 89 ? 6.521 -10.232 -22.735 1.00 65.12 89 LEU A N 1
ATOM 744 C CA . LEU A 1 89 ? 7.102 -9.314 -21.764 1.00 65.12 89 LEU A CA 1
ATOM 745 C C . LEU A 1 89 ? 8.607 -9.116 -21.976 1.00 65.12 89 LEU A C 1
ATOM 747 O O . LEU A 1 89 ? 9.082 -7.982 -21.963 1.00 65.12 89 LEU A O 1
ATOM 751 N N . SER A 1 90 ? 9.347 -10.202 -22.206 1.00 64.19 90 SER A N 1
ATOM 752 C CA . SER A 1 90 ? 10.780 -10.152 -22.505 1.00 64.19 90 SER A CA 1
ATOM 753 C C . SER A 1 90 ? 11.082 -9.322 -23.744 1.00 64.19 90 SER A C 1
ATOM 755 O O . SER A 1 90 ? 11.967 -8.467 -23.733 1.00 64.19 90 SER A O 1
ATOM 757 N N . GLU A 1 91 ? 10.354 -9.591 -24.825 1.00 65.12 91 GLU A N 1
ATOM 758 C CA . GLU A 1 91 ? 10.530 -8.901 -26.100 1.00 65.12 91 GLU A CA 1
ATOM 759 C C . GLU A 1 91 ? 10.165 -7.419 -25.980 1.00 65.12 91 GLU A C 1
ATOM 761 O O . GLU A 1 91 ? 10.858 -6.555 -26.517 1.00 65.12 91 GLU A O 1
ATOM 766 N N . GLY A 1 92 ? 9.100 -7.105 -25.242 1.00 64.31 92 GLY A N 1
ATOM 767 C CA . GLY A 1 92 ? 8.691 -5.728 -25.010 1.00 64.31 92 GLY A CA 1
ATOM 768 C C . GLY A 1 92 ? 9.625 -4.949 -24.080 1.00 64.31 92 GLY A C 1
ATOM 769 O O . GLY A 1 92 ? 9.878 -3.775 -24.336 1.00 64.31 92 GLY A O 1
ATOM 770 N N . TYR A 1 93 ? 10.208 -5.590 -23.065 1.00 66.50 93 TYR A N 1
ATOM 771 C CA . TYR A 1 93 ? 11.245 -4.979 -22.228 1.00 66.50 93 TYR A CA 1
ATOM 772 C C . TYR A 1 93 ? 12.484 -4.603 -23.047 1.00 66.50 93 TYR A C 1
ATOM 774 O O . TYR A 1 93 ? 12.998 -3.500 -22.893 1.00 66.50 93 TYR A O 1
ATOM 782 N N . GLY A 1 94 ? 12.938 -5.477 -23.954 1.00 63.91 94 GLY A N 1
ATOM 783 C CA . GLY A 1 94 ? 14.043 -5.153 -24.863 1.00 63.91 94 GLY A CA 1
ATOM 784 C C . GLY A 1 94 ? 13.742 -3.907 -25.701 1.00 63.91 94 GLY A C 1
ATOM 785 O O . GLY A 1 94 ? 14.539 -2.972 -25.726 1.00 63.91 94 GLY A O 1
ATOM 786 N N . LYS A 1 95 ? 12.537 -3.847 -26.285 1.00 64.75 95 LYS A N 1
ATOM 787 C CA . LYS A 1 95 ? 12.076 -2.697 -27.080 1.00 64.75 95 LYS A CA 1
ATOM 788 C C . LYS A 1 95 ? 11.969 -1.407 -26.263 1.00 64.75 95 LYS A C 1
ATOM 790 O O . LYS A 1 95 ? 12.296 -0.348 -26.781 1.00 64.75 95 LYS A O 1
ATOM 795 N N . MET A 1 96 ? 11.556 -1.464 -24.995 1.00 64.81 96 MET A N 1
ATOM 796 C CA . MET A 1 96 ? 11.503 -0.286 -24.111 1.00 64.81 96 MET A CA 1
ATOM 797 C C . MET A 1 96 ? 12.859 0.431 -24.029 1.00 64.81 96 MET A C 1
ATOM 799 O O . MET A 1 96 ? 12.915 1.656 -24.139 1.00 64.81 96 MET A O 1
ATOM 803 N N . TRP A 1 97 ? 13.954 -0.323 -23.907 1.00 63.47 97 TRP A N 1
ATOM 804 C CA . TRP A 1 97 ? 15.312 0.233 -23.882 1.00 63.47 97 TRP A CA 1
ATOM 805 C C . TRP A 1 97 ? 15.795 0.773 -25.234 1.00 63.47 97 TRP A C 1
ATOM 807 O O . TRP A 1 97 ? 16.804 1.477 -25.286 1.00 63.47 97 TRP A O 1
ATOM 817 N N . ASP A 1 98 ? 15.120 0.447 -26.334 1.00 65.25 98 ASP A N 1
ATOM 818 C CA . ASP A 1 98 ? 15.397 1.038 -27.647 1.00 65.25 98 ASP A CA 1
ATOM 819 C C . ASP A 1 98 ? 14.727 2.406 -27.818 1.00 65.25 98 ASP A C 1
ATOM 821 O O . ASP A 1 98 ? 15.248 3.249 -28.544 1.00 65.25 98 ASP A O 1
ATOM 825 N N . TYR A 1 99 ? 13.609 2.642 -27.124 1.00 62.38 99 TYR A N 1
ATOM 826 C CA . TYR A 1 99 ? 12.859 3.900 -27.181 1.00 62.38 99 TYR A CA 1
ATOM 827 C C . TYR A 1 99 ? 13.311 4.943 -26.152 1.00 62.38 99 TYR A C 1
ATOM 829 O O . TYR A 1 99 ? 13.177 6.138 -26.408 1.00 62.38 99 TYR A O 1
ATOM 837 N N . LEU A 1 100 ? 13.834 4.524 -24.997 1.00 64.94 100 LEU A N 1
ATOM 838 C CA . LEU A 1 100 ? 14.437 5.439 -24.025 1.00 64.94 100 LEU A CA 1
ATOM 839 C C . LEU A 1 100 ? 15.774 5.955 -24.567 1.00 64.94 100 LEU A C 1
ATOM 841 O O . LEU A 1 100 ? 16.714 5.182 -24.748 1.00 64.94 100 LEU A O 1
ATOM 845 N N . THR A 1 101 ? 15.884 7.261 -24.816 1.00 67.75 101 THR A N 1
ATOM 846 C CA . THR A 1 101 ? 17.168 7.846 -25.218 1.00 67.75 101 THR A CA 1
ATOM 847 C C . THR A 1 101 ? 18.102 7.957 -24.009 1.00 67.75 101 THR A C 1
ATOM 849 O O . THR A 1 101 ? 17.670 8.086 -22.862 1.00 67.75 101 THR A O 1
ATOM 852 N N . MET A 1 102 ? 19.414 7.948 -24.262 1.00 68.12 102 MET A N 1
ATOM 853 C CA . MET A 1 102 ? 20.425 8.193 -23.221 1.00 68.12 102 MET A CA 1
ATOM 854 C C . MET A 1 102 ? 20.232 9.547 -22.529 1.00 68.12 102 MET A C 1
ATOM 856 O O . MET A 1 102 ? 20.553 9.689 -21.352 1.00 68.12 102 MET A O 1
ATOM 860 N N . GLU A 1 103 ? 19.725 10.539 -23.260 1.00 70.88 103 GLU A N 1
ATOM 861 C CA . GLU A 1 103 ? 19.490 11.881 -22.740 1.00 70.88 103 GLU A CA 1
ATOM 862 C C . GLU A 1 103 ? 18.289 11.914 -21.786 1.00 70.88 103 GLU A C 1
ATOM 864 O O . GLU A 1 103 ? 18.399 12.468 -20.693 1.00 70.88 103 GLU A O 1
ATOM 869 N N . ASP A 1 104 ? 17.179 11.265 -22.150 1.00 70.00 104 ASP A N 1
ATOM 870 C CA . ASP A 1 104 ? 15.992 11.161 -21.292 1.00 70.00 104 ASP A CA 1
ATOM 871 C C . ASP A 1 104 ? 16.324 10.429 -19.989 1.00 70.00 104 ASP A C 1
ATOM 873 O O . ASP A 1 104 ? 16.002 10.896 -18.896 1.00 70.00 104 ASP A O 1
ATOM 877 N N . PHE A 1 105 ? 17.056 9.317 -20.088 1.00 71.31 105 PHE A N 1
ATOM 878 C CA . PHE A 1 105 ? 17.480 8.558 -18.917 1.00 71.31 105 PHE A CA 1
ATOM 879 C C . PHE A 1 105 ? 18.409 9.371 -18.004 1.00 71.31 105 PHE A C 1
ATOM 881 O O . PHE A 1 105 ? 18.264 9.353 -16.781 1.00 71.31 105 PHE A O 1
ATOM 888 N N . ARG A 1 106 ? 19.348 10.123 -18.590 1.00 73.56 106 ARG A N 1
ATOM 889 C CA . ARG A 1 106 ? 20.259 10.991 -17.839 1.00 73.56 106 ARG A CA 1
ATOM 890 C C . ARG A 1 106 ? 19.504 12.080 -17.078 1.00 73.56 106 ARG A C 1
ATOM 892 O O . ARG A 1 106 ? 19.791 12.278 -15.903 1.00 73.56 106 ARG A O 1
ATOM 899 N N . LYS A 1 107 ? 18.510 12.720 -17.704 1.00 77.62 107 LYS A N 1
ATOM 900 C CA . LYS A 1 107 ? 17.656 13.727 -17.049 1.00 77.62 107 LYS A CA 1
ATOM 901 C C . LYS A 1 107 ? 16.940 13.152 -15.825 1.00 77.62 107 LYS A C 1
ATOM 903 O O . LYS A 1 107 ? 16.938 13.787 -14.774 1.00 77.62 107 LYS A O 1
ATOM 908 N N . ILE A 1 108 ? 16.405 11.931 -15.929 1.00 76.31 108 ILE A N 1
ATOM 909 C CA . ILE A 1 108 ? 15.753 11.244 -14.800 1.00 76.31 108 ILE A CA 1
ATOM 910 C C . ILE A 1 108 ? 16.753 11.009 -13.664 1.00 76.31 108 ILE A C 1
ATOM 912 O O . ILE A 1 108 ? 16.459 11.313 -12.510 1.00 76.31 108 ILE A O 1
ATOM 916 N N . VAL A 1 109 ? 17.946 10.492 -13.972 1.00 76.44 109 VAL A N 1
ATOM 917 C CA . VAL A 1 109 ? 18.985 10.232 -12.962 1.00 76.44 109 VAL A CA 1
ATOM 918 C C . VAL A 1 109 ? 19.447 11.526 -12.290 1.00 76.44 109 VAL A C 1
ATOM 920 O O . VAL A 1 109 ? 19.546 11.568 -11.066 1.00 76.44 109 VAL A O 1
ATOM 923 N N . GLU A 1 110 ? 19.701 12.587 -13.056 1.00 78.56 110 GLU A N 1
ATOM 924 C CA . GLU A 1 110 ? 20.101 13.896 -12.527 1.00 78.56 110 GLU A CA 1
ATOM 925 C C . GLU A 1 110 ? 19.024 14.485 -11.603 1.00 78.56 110 GLU A C 1
ATOM 927 O O . GLU A 1 110 ? 19.343 14.987 -10.522 1.00 78.56 110 GLU A O 1
ATOM 932 N N . GLN A 1 111 ? 17.747 14.360 -11.977 1.00 77.50 111 GLN A N 1
ATOM 933 C CA . GLN A 1 111 ? 16.631 14.783 -11.136 1.00 77.50 111 GLN A CA 1
ATOM 934 C C . GLN A 1 111 ? 16.554 13.969 -9.838 1.00 77.50 111 GLN A C 1
ATOM 936 O O . GLN A 1 111 ? 16.512 14.556 -8.759 1.00 77.50 111 GLN A O 1
ATOM 941 N N . LEU A 1 112 ? 16.609 12.636 -9.914 1.00 77.94 112 LEU A N 1
ATOM 942 C CA . LEU A 1 112 ? 16.570 11.768 -8.730 1.00 77.94 112 LEU A CA 1
ATOM 943 C C . LEU A 1 112 ? 17.709 12.077 -7.753 1.00 77.94 112 LEU A C 1
ATOM 945 O O . LEU A 1 112 ? 17.490 12.109 -6.548 1.00 77.94 112 LEU A O 1
ATOM 949 N N . LYS A 1 113 ? 18.911 12.365 -8.259 1.00 75.19 113 LYS A N 1
ATOM 950 C CA . LYS A 1 113 ? 20.065 12.755 -7.434 1.00 75.19 113 LYS A CA 1
ATOM 951 C C . LYS A 1 113 ? 19.849 14.069 -6.691 1.00 75.19 113 LYS A C 1
ATOM 953 O O . LYS A 1 113 ? 20.284 14.211 -5.549 1.00 75.19 113 LYS A O 1
ATOM 958 N N . LYS A 1 114 ? 19.215 15.042 -7.351 1.00 79.50 114 LYS A N 1
ATOM 959 C CA . LYS A 1 114 ? 18.902 16.337 -6.742 1.00 79.50 114 LYS A CA 1
ATOM 960 C C . LYS A 1 114 ? 17.914 16.171 -5.588 1.00 79.50 114 LYS A C 1
ATOM 962 O O . LYS A 1 114 ? 18.061 16.829 -4.565 1.00 79.50 114 LYS A O 1
ATOM 967 N N . GLU A 1 115 ? 16.938 15.289 -5.764 1.00 78.31 115 GLU A N 1
ATOM 968 C CA . GLU A 1 115 ? 15.862 15.061 -4.802 1.00 78.31 115 GLU A CA 1
ATOM 969 C C . GLU A 1 115 ? 16.248 14.094 -3.676 1.00 78.31 115 GLU A C 1
ATOM 971 O O . GLU A 1 115 ? 15.753 14.240 -2.567 1.00 78.31 115 GLU A O 1
ATOM 976 N N . GLU A 1 116 ? 17.168 13.151 -3.912 1.00 73.62 116 GLU A N 1
ATOM 977 C CA . GLU A 1 116 ? 17.548 12.101 -2.951 1.00 73.62 116 GLU A CA 1
ATOM 978 C C . GLU A 1 116 ? 17.999 12.645 -1.589 1.00 73.62 116 GLU A C 1
ATOM 980 O O . GLU A 1 116 ? 17.790 11.998 -0.566 1.00 73.62 116 GLU A O 1
ATOM 985 N N . ASN A 1 117 ? 18.618 13.827 -1.574 1.00 74.44 117 ASN A N 1
ATOM 986 C CA . ASN A 1 117 ? 19.093 14.479 -0.355 1.00 74.44 117 ASN A CA 1
ATOM 987 C C . ASN A 1 117 ? 18.175 15.617 0.111 1.00 74.44 117 ASN A C 1
ATOM 989 O O . ASN A 1 117 ? 18.545 16.355 1.025 1.00 74.44 117 ASN A O 1
ATOM 993 N N . ASP A 1 118 ? 17.007 15.783 -0.511 1.00 81.06 118 ASP A N 1
ATOM 994 C CA . ASP A 1 118 ? 16.055 16.834 -0.180 1.00 81.06 118 ASP A CA 1
ATOM 995 C C . ASP A 1 118 ? 15.098 16.370 0.938 1.00 81.06 118 ASP A C 1
ATOM 997 O O . ASP A 1 118 ? 14.211 15.543 0.701 1.00 81.06 118 ASP A O 1
ATOM 1001 N N . PRO A 1 119 ? 15.220 16.904 2.170 1.00 80.62 119 PRO A N 1
ATOM 1002 C CA . PRO A 1 119 ? 14.354 16.529 3.285 1.00 80.62 119 PRO A CA 1
ATOM 1003 C C . PRO A 1 119 ? 12.909 17.027 3.133 1.00 80.62 119 PRO A C 1
ATOM 1005 O O . PRO A 1 119 ? 12.052 16.622 3.915 1.00 80.62 119 PRO A O 1
ATOM 1008 N N . THR A 1 120 ? 12.619 17.910 2.173 1.00 81.38 120 THR A N 1
ATOM 1009 C CA . THR A 1 120 ? 11.244 18.335 1.871 1.00 81.38 120 THR A CA 1
ATOM 1010 C C . THR A 1 120 ? 10.493 17.282 1.055 1.00 81.38 120 THR A C 1
ATOM 1012 O O . THR A 1 120 ? 9.287 17.118 1.237 1.00 81.38 120 THR A O 1
ATOM 1015 N N . ILE A 1 121 ? 11.219 16.527 0.224 1.00 75.00 121 ILE A N 1
ATOM 1016 C CA . ILE A 1 121 ? 10.703 15.423 -0.596 1.00 75.00 121 ILE A CA 1
ATOM 1017 C C . ILE A 1 121 ? 10.763 14.104 0.183 1.00 75.00 121 ILE A C 1
ATOM 1019 O O . ILE A 1 121 ? 9.798 13.341 0.196 1.00 75.00 121 ILE A O 1
ATOM 1023 N N . HIS A 1 122 ? 11.878 13.865 0.879 1.00 77.38 122 HIS A N 1
ATOM 1024 C CA . HIS A 1 122 ? 12.133 12.683 1.701 1.00 77.38 122 HIS A CA 1
ATOM 1025 C C . HIS A 1 122 ? 12.268 13.070 3.182 1.00 77.38 122 HIS A C 1
ATOM 1027 O O . HIS A 1 122 ? 13.380 13.090 3.725 1.00 77.38 122 HIS A O 1
ATOM 1033 N N . PRO A 1 123 ? 11.161 13.375 3.886 1.00 78.06 123 PRO A N 1
ATOM 1034 C CA . PRO A 1 123 ? 11.196 13.787 5.293 1.00 78.06 123 PRO A CA 1
ATOM 1035 C C . PRO A 1 123 ? 11.841 12.740 6.208 1.00 78.06 123 PRO A C 1
ATOM 1037 O O . PRO A 1 123 ? 12.377 13.072 7.269 1.00 78.06 123 PRO A O 1
ATOM 1040 N N . GLU A 1 124 ? 11.842 11.472 5.800 1.00 76.00 124 GLU A N 1
ATOM 1041 C CA . GLU A 1 124 ? 12.570 10.392 6.452 1.00 76.00 124 GLU A CA 1
ATOM 1042 C C . GLU A 1 124 ? 14.081 10.662 6.615 1.00 76.00 124 GLU A C 1
ATOM 1044 O O . GLU A 1 124 ? 14.658 10.151 7.572 1.00 76.00 124 GLU A O 1
ATOM 1049 N N . LEU A 1 125 ? 14.715 11.513 5.788 1.00 80.00 125 LEU A N 1
ATOM 1050 C CA . LEU A 1 125 ? 16.151 11.880 5.883 1.00 80.00 125 LEU A CA 1
ATOM 1051 C C . LEU A 1 125 ? 16.510 12.575 7.182 1.00 80.00 125 LEU A C 1
ATOM 1053 O O . LEU A 1 125 ? 17.653 12.523 7.630 1.00 80.00 125 LEU A O 1
ATOM 1057 N N . THR A 1 126 ? 15.523 13.202 7.807 1.00 83.69 126 THR A N 1
ATOM 1058 C CA . THR A 1 126 ? 15.693 13.882 9.089 1.00 83.69 126 THR A CA 1
ATOM 1059 C C . THR A 1 126 ? 15.651 12.915 10.276 1.00 83.69 126 THR A C 1
ATOM 1061 O O . THR A 1 126 ? 15.867 13.331 11.414 1.00 83.69 126 THR A O 1
ATOM 1064 N N . LYS A 1 127 ? 15.367 11.626 10.035 1.00 80.75 127 LYS A N 1
ATOM 1065 C CA . LYS A 1 127 ? 15.146 10.611 11.069 1.00 80.75 127 LYS A CA 1
ATOM 1066 C C . LYS A 1 127 ? 16.260 9.564 11.078 1.00 80.75 127 LYS A C 1
ATOM 1068 O O . LYS A 1 127 ? 16.635 9.005 10.050 1.00 80.75 127 LYS A O 1
ATOM 1073 N N . ASP A 1 128 ? 16.720 9.216 12.277 1.00 82.38 128 ASP A N 1
ATOM 1074 C CA . ASP A 1 128 ? 17.657 8.109 12.481 1.00 82.38 128 ASP A CA 1
ATOM 1075 C C . ASP A 1 128 ? 16.947 6.753 12.345 1.00 82.38 128 ASP A C 1
ATOM 1077 O O . ASP A 1 128 ? 16.083 6.404 13.153 1.00 82.38 128 ASP A O 1
ATOM 1081 N N . GLY A 1 129 ? 17.370 5.931 11.384 1.00 80.94 129 GLY A N 1
ATOM 1082 C CA . GLY A 1 129 ? 16.928 4.539 11.285 1.00 80.94 129 GLY A CA 1
ATOM 1083 C C . GLY A 1 129 ? 17.585 3.656 12.351 1.00 80.94 129 GLY A C 1
ATOM 1084 O O . GLY A 1 129 ? 18.811 3.591 12.442 1.00 80.94 129 GLY A O 1
ATOM 1085 N N . ARG A 1 130 ? 16.786 2.937 13.151 1.00 85.12 130 ARG A N 1
ATOM 1086 C CA . ARG A 1 130 ? 17.278 1.990 14.168 1.00 85.12 130 ARG A CA 1
ATOM 1087 C C . ARG A 1 130 ? 16.506 0.681 14.097 1.00 85.12 130 ARG A C 1
ATOM 1089 O O . ARG A 1 130 ? 15.298 0.675 13.877 1.00 85.12 130 ARG A O 1
ATOM 1096 N N . VAL A 1 131 ? 17.203 -0.433 14.307 1.00 87.56 131 VAL A N 1
ATOM 1097 C CA . VAL A 1 131 ? 16.549 -1.735 14.466 1.00 87.56 131 VAL A CA 1
ATOM 1098 C C . VAL A 1 131 ? 15.919 -1.772 15.853 1.00 87.56 131 VAL A C 1
ATOM 1100 O O . VAL A 1 131 ? 16.616 -1.631 16.857 1.00 87.56 131 VAL A O 1
ATOM 1103 N N . ARG A 1 132 ? 14.597 -1.939 15.908 1.00 87.12 132 ARG A N 1
ATOM 1104 C CA . ARG A 1 132 ? 13.883 -2.140 17.168 1.00 87.12 132 ARG A CA 1
ATOM 1105 C C . ARG A 1 132 ? 14.002 -3.601 17.591 1.00 87.12 132 ARG A C 1
ATOM 1107 O O . ARG A 1 132 ? 13.640 -4.498 16.834 1.00 87.12 132 ARG A O 1
ATOM 1114 N N . GLU A 1 133 ? 14.449 -3.825 18.819 1.00 90.44 133 GLU A N 1
ATOM 1115 C CA . GLU A 1 133 ? 14.520 -5.149 19.435 1.00 90.44 133 GLU A CA 1
ATOM 1116 C C . GLU A 1 133 ? 13.433 -5.273 20.508 1.00 90.44 133 GLU A C 1
ATOM 1118 O O . GLU A 1 133 ? 13.309 -4.414 21.379 1.00 90.44 133 GLU A O 1
ATOM 1123 N N . GLY A 1 134 ? 12.624 -6.332 20.449 1.00 90.56 134 GLY A N 1
ATOM 1124 C CA . GLY A 1 134 ? 11.589 -6.597 21.448 1.00 90.56 134 GLY A CA 1
ATOM 1125 C C . GLY A 1 134 ? 10.353 -7.287 20.878 1.00 90.56 134 GLY A C 1
ATOM 1126 O O . GLY A 1 134 ? 10.127 -7.298 19.672 1.00 90.56 134 GLY A O 1
ATOM 1127 N N . ASN A 1 135 ? 9.533 -7.842 21.774 1.00 92.44 135 ASN A N 1
ATOM 1128 C CA . ASN A 1 135 ? 8.315 -8.590 21.424 1.00 92.44 135 ASN A CA 1
ATOM 1129 C C . ASN A 1 135 ? 7.021 -7.776 21.611 1.00 92.44 135 ASN A C 1
ATOM 1131 O O . ASN A 1 135 ? 5.931 -8.311 21.439 1.00 92.44 135 ASN A O 1
ATOM 1135 N N . THR A 1 136 ? 7.126 -6.509 22.013 1.00 94.69 136 THR A N 1
ATOM 1136 C CA . THR A 1 136 ? 5.985 -5.597 22.190 1.00 94.69 136 THR A CA 1
ATOM 1137 C C . THR A 1 136 ? 5.708 -4.807 20.913 1.00 94.69 136 THR A C 1
ATOM 1139 O O . THR A 1 136 ? 6.576 -4.735 20.037 1.00 94.69 136 THR A O 1
ATOM 1142 N N . LEU A 1 137 ? 4.529 -4.183 20.829 1.00 94.75 137 LEU A N 1
ATOM 1143 C CA . LEU A 1 137 ? 4.202 -3.199 19.790 1.00 94.75 137 LEU A CA 1
ATOM 1144 C C . LEU A 1 137 ? 5.126 -1.977 19.893 1.00 94.75 137 LEU A C 1
ATOM 1146 O O . LEU A 1 137 ? 5.633 -1.682 20.984 1.00 94.75 137 LEU A O 1
ATOM 1150 N N . SER A 1 138 ? 5.349 -1.278 18.776 1.00 93.31 138 SER A N 1
ATOM 1151 C CA . SER A 1 138 ? 6.115 -0.024 18.793 1.00 93.31 138 SER A CA 1
ATOM 1152 C C . SER A 1 138 ? 5.356 1.074 19.546 1.00 93.31 138 SER A C 1
ATOM 1154 O O . SER A 1 138 ? 4.156 0.949 19.801 1.00 93.31 138 SER A O 1
ATOM 1156 N N . GLU A 1 139 ? 6.051 2.140 19.939 1.00 92.88 139 GLU A N 1
ATOM 1157 C CA . GLU A 1 139 ? 5.417 3.265 20.638 1.00 92.88 139 GLU A CA 1
ATOM 1158 C C . GLU A 1 139 ? 4.382 3.954 19.741 1.00 92.88 139 GLU A C 1
ATOM 1160 O O . GLU A 1 139 ? 3.275 4.251 20.187 1.00 92.88 139 GLU A O 1
ATOM 1165 N N . GLU A 1 140 ? 4.698 4.102 18.455 1.00 92.75 140 GLU A N 1
ATOM 1166 C CA . GLU A 1 140 ? 3.824 4.696 17.443 1.00 92.75 140 GLU A CA 1
ATOM 1167 C C . GLU A 1 140 ? 2.558 3.862 17.231 1.00 92.75 140 GLU A C 1
ATOM 1169 O O . GLU A 1 140 ? 1.461 4.409 17.125 1.00 92.75 140 GLU A O 1
ATOM 1174 N N . GLU A 1 141 ? 2.681 2.533 17.217 1.00 96.50 141 GLU A N 1
ATOM 1175 C CA . GLU A 1 141 ? 1.528 1.642 17.103 1.00 96.50 141 GLU A CA 1
ATOM 1176 C C . GLU A 1 141 ? 0.646 1.695 18.360 1.00 96.50 141 GLU A C 1
ATOM 1178 O O . GLU A 1 141 ? -0.579 1.748 18.262 1.00 96.50 141 GLU A O 1
ATOM 1183 N N . GLN A 1 142 ? 1.244 1.759 19.553 1.00 96.56 142 GLN A N 1
ATOM 1184 C CA . GLN A 1 142 ? 0.487 1.931 20.798 1.00 96.56 142 GLN A CA 1
ATOM 1185 C C . GLN A 1 142 ? -0.248 3.276 20.848 1.00 96.56 142 GLN A C 1
ATOM 1187 O O . GLN A 1 142 ? -1.381 3.347 21.332 1.00 96.56 142 GLN A O 1
ATOM 1192 N N . GLU A 1 143 ? 0.379 4.349 20.365 1.00 97.12 143 GLU A N 1
ATOM 1193 C CA . GLU A 1 143 ? -0.248 5.666 20.267 1.00 97.12 143 GLU A CA 1
ATOM 1194 C C . GLU A 1 143 ? -1.397 5.665 19.252 1.00 97.12 143 GLU A C 1
ATOM 1196 O O . GLU A 1 143 ? -2.483 6.170 19.552 1.00 97.12 143 GLU A O 1
ATOM 1201 N N . PHE A 1 144 ? -1.191 5.041 18.089 1.00 97.88 144 PHE A N 1
ATOM 1202 C CA . PHE A 1 144 ? -2.230 4.839 17.084 1.00 97.88 144 PHE A CA 1
ATOM 1203 C C . PHE A 1 144 ? -3.446 4.112 17.667 1.00 97.88 144 PHE A C 1
ATOM 1205 O O . PHE A 1 144 ? -4.564 4.602 17.523 1.00 97.88 144 PHE A O 1
ATOM 1212 N N . ILE A 1 145 ? -3.243 3.001 18.386 1.00 97.69 145 ILE A N 1
ATOM 1213 C CA . ILE A 1 145 ? -4.337 2.233 19.001 1.00 97.69 145 ILE A CA 1
ATOM 1214 C C . ILE A 1 145 ? -5.158 3.119 19.941 1.00 97.69 145 ILE A C 1
ATOM 1216 O O . ILE A 1 145 ? -6.386 3.096 19.882 1.00 97.69 145 ILE A O 1
ATOM 1220 N N . LYS A 1 146 ? -4.503 3.926 20.787 1.00 96.44 146 LYS A N 1
ATOM 1221 C CA . LYS A 1 146 ? -5.194 4.851 21.704 1.00 96.44 146 LYS A CA 1
ATOM 1222 C C . LYS A 1 146 ? -6.027 5.880 20.939 1.00 96.44 146 LYS A C 1
ATOM 1224 O O . LYS A 1 146 ? -7.193 6.084 21.261 1.00 96.44 146 LYS A O 1
ATOM 1229 N N . LYS A 1 147 ? -5.441 6.518 19.920 1.00 96.94 147 LYS A N 1
ATOM 1230 C CA . LYS A 1 147 ? -6.128 7.513 19.079 1.00 96.94 147 LYS A CA 1
ATOM 1231 C C . LYS A 1 147 ? -7.319 6.903 18.351 1.00 96.94 147 LYS A C 1
ATOM 1233 O O . LYS A 1 147 ? -8.407 7.466 18.386 1.00 96.94 147 LYS A O 1
ATOM 1238 N N . ARG A 1 148 ? -7.130 5.735 17.737 1.00 97.62 148 ARG A N 1
ATOM 1239 C CA . ARG A 1 148 ? -8.175 5.063 16.974 1.00 97.62 148 ARG A CA 1
ATOM 1240 C C . ARG A 1 148 ? -9.303 4.582 17.876 1.00 97.62 148 ARG A C 1
ATOM 1242 O O . ARG A 1 148 ? -10.441 4.901 17.569 1.00 97.62 148 ARG A O 1
ATOM 1249 N N . LYS A 1 149 ? -9.030 3.934 19.018 1.00 97.44 149 LYS A N 1
ATOM 1250 C CA . LYS A 1 149 ? -10.078 3.489 19.965 1.00 97.44 149 LYS A CA 1
ATOM 1251 C C . LYS A 1 149 ? -11.060 4.603 20.346 1.00 97.44 149 LYS A C 1
ATOM 1253 O O . LYS A 1 149 ? -12.257 4.350 20.428 1.00 97.44 149 LYS A O 1
ATOM 1258 N N . ARG A 1 150 ? -10.571 5.837 20.506 1.00 95.00 150 ARG A N 1
ATOM 1259 C CA . ARG A 1 150 ? -11.416 7.018 20.754 1.00 95.00 150 ARG A CA 1
ATOM 1260 C C . ARG A 1 150 ? -12.400 7.287 19.622 1.00 95.00 150 ARG A C 1
ATOM 1262 O O . ARG A 1 150 ? -13.566 7.537 19.889 1.00 95.00 150 ARG A O 1
ATOM 1269 N N . LEU A 1 151 ? -11.940 7.207 18.374 1.00 94.25 151 LEU A N 1
ATOM 1270 C CA . LEU A 1 151 ? -12.781 7.390 17.188 1.00 94.25 151 LEU A CA 1
ATOM 1271 C C . LEU A 1 151 ? -13.722 6.199 16.956 1.00 94.25 151 LEU A C 1
ATOM 1273 O O . LEU A 1 151 ? -14.872 6.382 16.570 1.00 94.25 151 LEU A O 1
ATOM 1277 N N . GLN A 1 152 ? -13.259 4.979 17.244 1.00 96.50 152 GLN A N 1
ATOM 1278 C CA . GLN A 1 152 ? -14.053 3.757 17.097 1.00 96.50 152 GLN A CA 1
ATOM 1279 C C . GLN A 1 152 ? -15.248 3.715 18.044 1.00 96.50 152 GLN A C 1
ATOM 1281 O O . GLN A 1 152 ? -16.232 3.056 17.730 1.00 96.50 152 GLN A O 1
ATOM 1286 N N . LYS A 1 153 ? -15.173 4.394 19.195 1.00 95.81 153 LYS A N 1
ATOM 1287 C CA . LYS A 1 153 ? -16.208 4.368 20.232 1.00 95.81 153 LYS A CA 1
ATOM 1288 C C . LYS A 1 153 ? -17.596 4.687 19.687 1.00 95.81 153 LYS A C 1
ATOM 1290 O O . LYS A 1 153 ? -18.530 3.932 19.934 1.00 95.81 153 LYS A O 1
ATOM 1295 N N . GLU A 1 154 ? -17.726 5.754 18.904 1.00 94.12 154 GLU A N 1
ATOM 1296 C CA . GLU A 1 154 ? -19.021 6.132 18.333 1.00 94.12 154 GLU A CA 1
ATOM 1297 C C . GLU A 1 154 ? -19.520 5.127 17.289 1.00 94.12 154 GLU A C 1
ATOM 1299 O O . GLU A 1 154 ? -20.702 4.791 17.265 1.00 94.12 154 GLU A O 1
ATOM 1304 N N . ALA A 1 155 ? -18.630 4.642 16.421 1.00 95.38 155 ALA A N 1
ATOM 1305 C CA . ALA A 1 155 ? -18.990 3.667 15.397 1.00 95.38 155 ALA A CA 1
ATOM 1306 C C . ALA A 1 155 ? -19.392 2.321 16.012 1.00 95.38 155 ALA A C 1
ATOM 1308 O O . ALA A 1 155 ? -20.384 1.725 15.601 1.00 95.38 155 ALA A O 1
ATOM 1309 N N . PHE A 1 156 ? -18.661 1.882 17.036 1.00 97.00 156 PHE A N 1
ATOM 1310 C CA . PHE A 1 156 ? -18.938 0.657 17.770 1.00 97.00 156 PHE A CA 1
ATOM 1311 C C . PHE A 1 156 ? -20.272 0.740 18.515 1.00 97.00 156 PHE A C 1
ATOM 1313 O O . PHE A 1 156 ? -21.068 -0.185 18.399 1.00 97.00 156 PHE A O 1
ATOM 1320 N N . ALA A 1 157 ? -20.553 1.861 19.189 1.00 96.31 157 ALA A N 1
ATOM 1321 C CA . ALA A 1 157 ? -21.836 2.106 19.849 1.00 96.31 157 ALA A CA 1
ATOM 1322 C C . ALA A 1 157 ? -23.015 1.986 18.872 1.00 96.31 157 ALA A C 1
ATOM 1324 O O . ALA A 1 157 ? -23.962 1.248 19.127 1.00 96.31 157 ALA A O 1
ATOM 1325 N N . ARG A 1 158 ? -22.908 2.632 17.701 1.00 95.06 158 ARG A N 1
ATOM 1326 C CA . ARG A 1 158 ? -23.918 2.532 16.635 1.00 95.06 158 ARG A CA 1
ATOM 1327 C C . ARG A 1 158 ? -24.081 1.108 16.105 1.00 95.06 158 ARG A C 1
ATOM 1329 O O . ARG A 1 158 ? -25.191 0.717 15.773 1.00 95.06 158 ARG A O 1
ATOM 1336 N N . LEU A 1 159 ? -22.992 0.346 16.002 1.00 94.75 159 LEU A N 1
ATOM 1337 C CA . LEU A 1 159 ? -23.026 -1.029 15.498 1.00 94.75 159 LEU A CA 1
ATOM 1338 C C . LEU A 1 159 ? -23.781 -1.977 16.441 1.00 94.75 159 LEU A C 1
ATOM 1340 O O . LEU A 1 159 ? -24.437 -2.900 15.962 1.00 94.75 159 LEU A O 1
ATOM 1344 N N . ILE A 1 160 ? -23.664 -1.770 17.755 1.00 95.12 160 ILE A N 1
ATOM 1345 C CA . ILE A 1 160 ? -24.320 -2.604 18.775 1.00 95.12 160 ILE A CA 1
ATOM 1346 C C . ILE A 1 160 ? -25.648 -2.027 19.284 1.00 95.12 160 ILE A C 1
ATOM 1348 O O . ILE A 1 160 ? -26.272 -2.659 20.127 1.00 95.12 160 ILE A O 1
ATOM 1352 N N . ASP A 1 161 ? -26.072 -0.877 18.753 1.00 95.81 161 ASP A N 1
ATOM 1353 C CA . ASP A 1 161 ? -27.293 -0.153 19.135 1.00 95.81 161 ASP A CA 1
ATOM 1354 C C . ASP A 1 161 ? -27.315 0.308 20.609 1.00 95.81 161 ASP A C 1
ATOM 1356 O O . ASP A 1 161 ? -28.306 0.153 21.315 1.00 95.81 161 ASP A O 1
ATO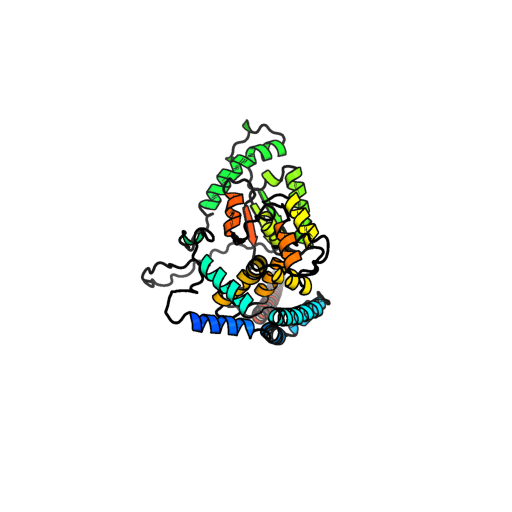M 1360 N N . GLU A 1 162 ? -26.203 0.889 21.079 1.00 96.50 162 GLU A N 1
ATOM 1361 C CA . GLU A 1 162 ? -26.042 1.397 22.453 1.00 96.50 162 GLU A CA 1
ATOM 1362 C C . GLU A 1 162 ? -25.629 2.882 22.490 1.00 96.50 162 GLU A C 1
ATOM 1364 O O . GLU A 1 162 ? -25.117 3.438 21.513 1.00 96.50 162 GLU A O 1
ATOM 1369 N N . ASP A 1 163 ? -25.813 3.543 23.641 1.00 95.00 163 ASP A N 1
ATOM 1370 C CA . ASP A 1 163 ? -25.355 4.926 23.859 1.00 95.00 163 ASP A CA 1
ATOM 1371 C C . ASP A 1 163 ? -23.815 4.975 23.972 1.00 95.00 163 ASP A C 1
ATOM 1373 O O . ASP A 1 163 ? -23.247 4.336 24.866 1.00 95.00 163 ASP A O 1
ATOM 1377 N N . PRO A 1 164 ? -23.105 5.781 23.150 1.00 93.38 164 PRO A N 1
ATOM 1378 C CA . PRO A 1 164 ? -21.662 5.966 23.276 1.00 93.38 164 PRO A CA 1
ATOM 1379 C C . PRO A 1 164 ? -21.205 6.340 24.693 1.00 93.38 164 PRO A C 1
ATOM 1381 O O . PRO A 1 164 ? -20.112 5.955 25.097 1.00 93.38 164 PRO A O 1
ATOM 1384 N N . ASN A 1 165 ? -22.002 7.067 25.480 1.00 94.06 165 ASN A N 1
ATOM 1385 C CA . ASN A 1 165 ? -21.623 7.454 26.845 1.00 94.06 165 ASN A CA 1
ATOM 1386 C C . ASN A 1 165 ? -21.543 6.270 27.817 1.00 94.06 165 ASN A C 1
ATOM 1388 O O . ASN A 1 165 ? -20.902 6.393 28.857 1.00 94.06 165 ASN A O 1
ATOM 1392 N N . GLN A 1 166 ? -22.158 5.136 27.479 1.00 93.38 166 GLN A N 1
ATOM 1393 C CA . GLN A 1 166 ? -22.138 3.915 28.287 1.00 93.38 166 GLN A CA 1
ATOM 1394 C C . GLN A 1 166 ? -20.965 2.985 27.946 1.00 93.38 166 GLN A C 1
ATOM 1396 O O . GLN A 1 166 ? -20.772 1.972 28.614 1.00 93.38 166 GLN A O 1
ATOM 1401 N N . ILE A 1 167 ? -20.173 3.322 26.925 1.00 94.38 167 ILE A N 1
ATOM 1402 C CA . ILE A 1 167 ? -19.052 2.507 26.452 1.00 94.38 167 ILE A CA 1
ATOM 1403 C C . ILE A 1 167 ? -17.736 3.154 26.873 1.00 94.38 167 ILE A C 1
ATOM 1405 O O . ILE A 1 167 ? -17.438 4.288 26.494 1.00 94.38 167 ILE A O 1
ATOM 1409 N N . GLU A 1 168 ? -16.893 2.436 27.606 1.00 94.19 168 GLU A N 1
ATOM 1410 C CA . GLU A 1 168 ? -15.551 2.915 27.940 1.00 94.19 168 GLU A CA 1
ATOM 1411 C C . GLU A 1 168 ? -14.550 2.607 26.812 1.00 94.19 168 GLU A C 1
ATOM 1413 O O . GLU A 1 168 ? -14.652 1.598 26.113 1.00 94.19 168 GLU A O 1
ATOM 1418 N N . GLU A 1 169 ? -13.519 3.446 26.633 1.00 93.25 169 GLU A N 1
ATOM 1419 C CA . GLU A 1 169 ? -12.490 3.244 25.585 1.00 93.25 169 GLU A CA 1
ATOM 1420 C C . GLU A 1 169 ? -11.773 1.881 25.707 1.00 93.25 169 GLU A C 1
ATOM 1422 O O . GLU A 1 169 ? -11.311 1.291 24.723 1.00 93.25 169 GLU A O 1
ATOM 1427 N N . GLN A 1 170 ? -11.663 1.371 26.933 1.00 93.12 170 GLN A N 1
ATOM 1428 C CA . GLN A 1 170 ? -11.046 0.081 27.234 1.00 93.12 170 GLN A CA 1
ATOM 1429 C C . GLN A 1 170 ? -11.860 -1.110 26.713 1.00 93.12 170 GLN A C 1
ATOM 1431 O O . GLN A 1 170 ? -11.252 -2.117 26.343 1.00 93.12 170 GLN A O 1
ATOM 1436 N N . ASP A 1 171 ? -13.181 -0.953 26.591 1.00 93.00 171 ASP A N 1
ATOM 1437 C CA . ASP A 1 171 ? -14.109 -2.002 26.157 1.00 93.00 171 ASP A CA 1
ATOM 1438 C C . ASP A 1 171 ? -14.182 -2.117 24.629 1.00 93.00 171 ASP A C 1
ATOM 1440 O O . ASP A 1 171 ? -14.696 -3.101 24.097 1.00 93.00 171 ASP A O 1
ATOM 1444 N N . ILE A 1 172 ? -13.605 -1.150 23.903 1.00 97.12 172 ILE A N 1
ATOM 1445 C CA . ILE A 1 172 ? -13.541 -1.178 22.440 1.00 97.12 172 ILE A CA 1
ATOM 1446 C C . ILE A 1 172 ? -12.709 -2.383 21.967 1.00 97.12 172 ILE A C 1
ATOM 1448 O O . ILE A 1 172 ? -11.506 -2.465 22.285 1.00 97.12 172 ILE A O 1
ATOM 1452 N N . PRO A 1 173 ? -13.304 -3.305 21.184 1.00 96.50 173 PRO A N 1
ATOM 1453 C CA . PRO A 1 173 ? -12.617 -4.495 20.713 1.00 96.50 173 PRO A CA 1
ATOM 1454 C C . PRO A 1 173 ? -11.585 -4.155 19.637 1.00 96.50 173 PRO A C 1
ATOM 1456 O O . PRO A 1 173 ? -11.777 -3.289 18.786 1.00 96.50 173 PRO A O 1
ATOM 1459 N N . VAL A 1 174 ? -10.483 -4.901 19.631 1.00 97.19 174 VAL A N 1
ATOM 1460 C CA . VAL A 1 174 ? -9.498 -4.835 18.548 1.00 97.19 174 VAL A CA 1
ATOM 1461 C C . VAL A 1 174 ? -9.963 -5.742 17.411 1.00 97.19 174 VAL A C 1
ATOM 1463 O O . VAL A 1 174 ? -9.805 -6.960 17.476 1.00 97.19 174 VAL A O 1
ATOM 1466 N N . VAL A 1 175 ? -10.540 -5.148 16.366 1.00 97.81 175 VAL A N 1
ATOM 1467 C CA . VAL A 1 175 ? -11.028 -5.874 15.184 1.00 97.81 175 VAL A CA 1
ATOM 1468 C C . VAL A 1 175 ? -9.984 -5.839 14.066 1.00 97.81 175 VAL A C 1
ATOM 1470 O O . VAL A 1 175 ? -9.472 -4.777 13.716 1.00 97.81 175 VAL A O 1
ATOM 1473 N N . GLY A 1 176 ? -9.666 -6.999 13.493 1.00 98.00 176 GLY A N 1
ATOM 1474 C CA . GLY A 1 176 ? -8.754 -7.124 12.356 1.00 98.00 176 GLY A CA 1
ATOM 1475 C C . GLY A 1 176 ? -9.476 -7.599 11.098 1.00 98.00 176 GLY A C 1
ATOM 1476 O O . GLY A 1 176 ? -10.164 -8.617 11.128 1.00 98.00 176 GLY A O 1
ATOM 1477 N N . LEU A 1 177 ? -9.273 -6.899 9.986 1.00 98.19 177 LEU A N 1
ATOM 1478 C CA . LEU A 1 177 ? -9.667 -7.334 8.651 1.00 98.19 177 LEU A CA 1
ATOM 1479 C C . LEU A 1 177 ? -8.502 -8.085 7.998 1.00 98.19 177 LEU A C 1
ATOM 1481 O O . LEU A 1 177 ? -7.370 -7.597 7.981 1.00 98.19 177 LEU A O 1
ATOM 1485 N N . ALA A 1 178 ? -8.769 -9.266 7.446 1.00 97.81 178 ALA A N 1
ATOM 1486 C CA . ALA A 1 178 ? -7.773 -10.081 6.759 1.00 97.81 178 ALA A CA 1
ATOM 1487 C C . ALA A 1 178 ? -8.202 -10.376 5.324 1.00 97.81 178 ALA A C 1
ATOM 1489 O O . ALA A 1 178 ? -9.249 -10.977 5.093 1.00 97.81 178 ALA A O 1
ATOM 1490 N N . SER A 1 179 ? -7.367 -9.970 4.368 1.00 97.38 179 SER A N 1
ATOM 1491 C CA . SER A 1 179 ? -7.664 -10.065 2.938 1.00 97.38 179 SER A CA 1
ATOM 1492 C C . SER A 1 179 ? -6.710 -11.016 2.221 1.00 97.38 179 SER A C 1
ATOM 1494 O O . SER A 1 179 ? -5.485 -10.910 2.322 1.00 97.38 179 SER A O 1
ATOM 1496 N N . SER A 1 180 ? -7.278 -11.979 1.498 1.00 96.25 180 SER A N 1
ATOM 1497 C CA . SER A 1 180 ? -6.529 -13.027 0.803 1.00 96.25 180 SER A CA 1
ATOM 1498 C C . SER A 1 180 ? -5.953 -12.571 -0.535 1.00 96.25 180 SER A C 1
ATOM 1500 O O . SER A 1 180 ? -6.516 -11.723 -1.214 1.00 96.25 180 SER A O 1
ATOM 1502 N N . GLY A 1 181 ? -4.907 -13.255 -0.992 1.00 93.12 181 GLY A N 1
ATOM 1503 C CA . GLY A 1 181 ? -4.341 -13.043 -2.320 1.00 93.12 181 GLY A CA 1
ATOM 1504 C C . GLY A 1 181 ? -5.234 -13.546 -3.455 1.00 93.12 181 GLY A C 1
ATOM 1505 O O . GLY A 1 181 ? -6.142 -14.353 -3.260 1.00 93.12 181 GLY A O 1
ATOM 1506 N N . GLY A 1 182 ? -4.938 -13.103 -4.677 1.00 91.19 182 GLY A N 1
ATOM 1507 C CA . GLY A 1 182 ? -5.686 -13.526 -5.865 1.00 91.19 182 GLY A CA 1
ATOM 1508 C C . GLY A 1 182 ? -5.571 -12.594 -7.068 1.00 91.19 182 GLY A C 1
ATOM 1509 O O . GLY A 1 182 ? -6.515 -12.520 -7.852 1.00 91.19 182 GLY A O 1
ATOM 1510 N N . GLY A 1 183 ? -4.458 -11.864 -7.200 1.00 90.50 183 GLY A N 1
ATOM 1511 C CA . GLY A 1 183 ? -4.245 -10.903 -8.284 1.00 90.50 183 GLY A CA 1
ATOM 1512 C C . GLY A 1 183 ? -5.385 -9.885 -8.416 1.00 90.50 183 GLY A C 1
ATOM 1513 O O . GLY A 1 183 ? -5.935 -9.428 -7.414 1.00 90.50 183 GLY A O 1
ATOM 1514 N N . TYR A 1 184 ? -5.774 -9.582 -9.658 1.00 91.75 184 TYR A N 1
ATOM 1515 C CA . TYR A 1 184 ? -6.810 -8.589 -9.976 1.00 91.75 184 TYR A CA 1
ATOM 1516 C C . TYR A 1 184 ? -8.170 -8.928 -9.354 1.00 91.75 184 TYR A C 1
ATOM 1518 O O . TYR A 1 184 ? -8.883 -8.030 -8.923 1.00 91.75 184 TYR A O 1
ATOM 1526 N N . ARG A 1 185 ? -8.514 -10.218 -9.225 1.00 94.81 185 ARG A N 1
ATOM 1527 C CA . ARG A 1 185 ? -9.766 -10.641 -8.576 1.00 94.81 185 ARG A CA 1
ATOM 1528 C C . ARG A 1 185 ? -9.814 -10.200 -7.115 1.00 94.81 185 ARG A C 1
ATOM 1530 O O . ARG A 1 185 ? -10.819 -9.652 -6.678 1.00 94.81 185 ARG A O 1
ATOM 1537 N N . ALA A 1 186 ? -8.734 -10.445 -6.370 1.00 96.69 186 ALA A N 1
ATOM 1538 C CA . ALA A 1 186 ? -8.642 -10.008 -4.979 1.00 96.69 186 ALA A CA 1
ATOM 1539 C C . ALA A 1 186 ? -8.621 -8.479 -4.880 1.00 96.69 186 ALA A C 1
ATOM 1541 O O . ALA A 1 186 ? -9.243 -7.930 -3.978 1.00 96.69 186 ALA A O 1
ATOM 1542 N N . MET A 1 187 ? -7.955 -7.808 -5.824 1.00 95.94 187 MET A N 1
ATOM 1543 C CA . MET A 1 187 ? -7.877 -6.352 -5.858 1.00 95.94 187 MET A CA 1
ATOM 1544 C C . MET A 1 187 ? -9.261 -5.704 -6.036 1.00 95.94 187 MET A C 1
ATOM 1546 O O . MET A 1 187 ? -9.696 -4.926 -5.192 1.00 95.94 187 MET A O 1
ATOM 1550 N N . ILE A 1 188 ? -9.978 -6.080 -7.099 1.00 95.56 188 ILE A N 1
ATOM 1551 C CA . ILE A 1 188 ? -11.304 -5.540 -7.436 1.00 95.56 188 ILE A CA 1
ATOM 1552 C C . ILE A 1 188 ? -12.334 -5.920 -6.365 1.00 95.56 188 ILE A C 1
ATOM 1554 O O . ILE A 1 188 ? -13.103 -5.072 -5.919 1.00 95.56 188 ILE A O 1
ATOM 1558 N N . GLY A 1 189 ? -12.329 -7.179 -5.911 1.00 97.12 189 GLY A N 1
ATOM 1559 C CA . GLY A 1 189 ? -13.241 -7.629 -4.859 1.00 97.12 189 GLY A CA 1
ATOM 1560 C C . GLY A 1 189 ? -13.047 -6.857 -3.553 1.00 97.12 189 GLY A C 1
ATOM 1561 O O . GLY A 1 189 ? -14.022 -6.421 -2.948 1.00 97.12 189 GLY A O 1
ATOM 1562 N N . LEU A 1 190 ? -11.793 -6.633 -3.141 1.00 98.25 190 LEU A N 1
ATOM 1563 C CA . LEU A 1 190 ? -11.486 -5.874 -1.931 1.00 98.25 190 LEU A CA 1
ATOM 1564 C C . LEU A 1 190 ? -11.922 -4.410 -2.030 1.00 98.25 190 LEU A C 1
ATOM 1566 O O . LEU A 1 190 ? -12.420 -3.885 -1.042 1.00 98.25 190 LEU A O 1
ATOM 1570 N N . THR A 1 191 ? -11.816 -3.777 -3.201 1.00 97.62 191 THR A N 1
ATOM 1571 C CA . THR A 1 191 ? -12.351 -2.421 -3.413 1.00 97.62 191 THR A CA 1
ATOM 1572 C C . THR A 1 191 ? -13.845 -2.356 -3.093 1.00 97.62 191 THR A C 1
ATOM 1574 O O . THR A 1 191 ? -14.265 -1.493 -2.327 1.00 97.62 191 THR A O 1
ATOM 1577 N N . GLY A 1 192 ? -14.636 -3.311 -3.598 1.00 97.56 192 GLY A N 1
ATOM 1578 C CA . GLY A 1 192 ? -16.070 -3.384 -3.294 1.00 97.56 192 GLY A CA 1
ATOM 1579 C C . GLY A 1 192 ? -16.364 -3.664 -1.817 1.00 97.56 192 GLY A C 1
ATOM 1580 O O . GLY A 1 192 ? -17.295 -3.094 -1.254 1.00 97.56 192 GLY A O 1
ATOM 1581 N N . TYR A 1 193 ? -15.554 -4.497 -1.155 1.00 97.94 193 TYR A N 1
ATOM 1582 C CA . TYR A 1 193 ? -15.699 -4.735 0.284 1.00 97.94 193 TYR A CA 1
ATOM 1583 C C . TYR A 1 193 ? -15.409 -3.482 1.117 1.00 97.94 193 TYR A C 1
ATOM 1585 O O . TYR A 1 193 ? -16.147 -3.213 2.062 1.00 97.94 193 TYR A O 1
ATOM 1593 N N . ILE A 1 194 ? -14.358 -2.722 0.787 1.00 98.31 194 ILE A N 1
ATOM 1594 C CA . ILE A 1 194 ? -14.031 -1.466 1.480 1.00 98.31 194 ILE A CA 1
ATOM 1595 C C . ILE A 1 194 ? -15.193 -0.480 1.348 1.00 98.31 194 ILE A C 1
ATOM 1597 O O . ILE A 1 194 ? -15.632 0.069 2.357 1.00 98.31 194 ILE A O 1
ATOM 1601 N N . ASP A 1 195 ? -15.713 -0.300 0.133 1.00 97.81 195 ASP A N 1
ATOM 1602 C CA . ASP A 1 195 ? -16.849 0.584 -0.136 1.00 97.81 195 ASP A CA 1
ATOM 1603 C C . ASP A 1 195 ? -18.084 0.201 0.701 1.00 97.81 195 ASP A C 1
ATOM 1605 O O . ASP A 1 195 ? -18.593 1.005 1.484 1.00 97.81 195 ASP A O 1
ATOM 1609 N N . ALA A 1 196 ? -18.485 -1.073 0.663 1.00 98.06 196 ALA A N 1
ATOM 1610 C CA . ALA A 1 196 ? -19.611 -1.566 1.453 1.00 98.06 196 ALA A CA 1
ATOM 1611 C C . ALA A 1 196 ? -19.402 -1.394 2.971 1.00 98.06 196 ALA A C 1
ATOM 1613 O O . ALA A 1 196 ? -20.328 -0.998 3.679 1.00 98.06 196 ALA A O 1
ATOM 1614 N N . MET A 1 197 ? -18.192 -1.654 3.485 1.00 97.88 197 MET A N 1
ATOM 1615 C CA . MET A 1 197 ? -17.875 -1.475 4.909 1.00 97.88 197 MET A CA 1
ATOM 1616 C C . MET A 1 197 ? -17.887 -0.006 5.338 1.00 97.88 197 MET A C 1
ATOM 1618 O O . MET A 1 197 ? -18.248 0.275 6.483 1.00 97.88 197 MET A O 1
ATOM 1622 N N . LYS A 1 198 ? -17.496 0.927 4.457 1.00 96.50 198 LYS A N 1
ATOM 1623 C CA . LYS A 1 198 ? -17.624 2.369 4.716 1.00 96.50 198 LYS A CA 1
ATOM 1624 C C . LYS A 1 198 ? -19.091 2.773 4.783 1.00 96.50 198 LYS A C 1
ATOM 1626 O O . LYS A 1 198 ? -19.500 3.394 5.758 1.00 96.50 198 LYS A O 1
ATOM 1631 N N . GLN A 1 199 ? -19.893 2.363 3.801 1.00 96.19 199 GLN A N 1
ATOM 1632 C CA . GLN A 1 199 ? -21.325 2.678 3.754 1.00 96.19 199 GLN A CA 1
ATOM 1633 C C . GLN A 1 199 ? -22.092 2.110 4.955 1.00 96.19 199 GLN A C 1
ATOM 1635 O O . GLN A 1 199 ? -23.018 2.745 5.454 1.00 96.19 199 GLN A O 1
ATOM 1640 N N . SER A 1 200 ? -21.696 0.937 5.455 1.00 95.56 200 SER A N 1
ATOM 1641 C CA . SER A 1 200 ? -22.327 0.310 6.619 1.00 95.56 200 SER A CA 1
ATOM 1642 C C . SER A 1 200 ? -21.772 0.784 7.971 1.00 95.56 200 SER A C 1
ATOM 1644 O O . SER A 1 200 ? -22.222 0.293 9.003 1.00 95.56 200 SER A O 1
ATOM 1646 N N . GLY A 1 201 ? -20.751 1.651 7.996 1.00 95.19 201 GLY A N 1
ATOM 1647 C CA . GLY A 1 201 ? -20.069 2.097 9.222 1.00 95.19 201 GLY A CA 1
ATOM 1648 C C . GLY A 1 201 ? -19.171 1.048 9.901 1.00 95.19 201 GLY A C 1
ATOM 1649 O O . GLY A 1 201 ? -18.568 1.325 10.937 1.00 95.19 201 GLY A O 1
ATOM 1650 N N . ILE A 1 202 ? -19.032 -0.153 9.323 1.00 96.69 202 ILE A N 1
ATOM 1651 C CA . ILE A 1 202 ? -18.176 -1.224 9.867 1.00 96.69 202 ILE A CA 1
ATOM 1652 C C . ILE A 1 202 ? -16.700 -0.840 9.764 1.00 96.69 202 ILE A C 1
ATOM 1654 O O . ILE A 1 202 ? -15.907 -1.204 10.632 1.00 96.69 202 ILE A O 1
ATOM 1658 N N . TRP A 1 203 ? -16.323 -0.094 8.724 1.00 97.94 203 TRP A N 1
ATOM 1659 C CA . TRP A 1 203 ? -14.943 0.326 8.493 1.00 97.94 203 TRP A CA 1
ATOM 1660 C C . TRP A 1 203 ? -14.342 1.080 9.686 1.00 97.94 203 TRP A C 1
ATOM 1662 O O . TRP A 1 203 ? -13.211 0.815 10.106 1.00 97.94 203 TRP A O 1
ATOM 1672 N N . ASP A 1 204 ? -15.147 1.942 10.302 1.00 97.19 204 ASP A N 1
ATOM 1673 C CA . ASP A 1 204 ? -14.759 2.735 11.465 1.00 97.19 204 ASP A CA 1
ATOM 1674 C C . ASP A 1 204 ? -14.596 1.885 12.730 1.00 97.19 204 ASP A C 1
ATOM 1676 O O . ASP A 1 204 ? -13.988 2.337 13.690 1.00 97.19 204 ASP A O 1
ATOM 1680 N N . CYS A 1 205 ? -15.050 0.628 12.734 1.00 97.69 205 CYS A N 1
ATOM 1681 C CA . CYS A 1 205 ? -14.842 -0.321 13.830 1.00 97.69 205 CYS A CA 1
ATOM 1682 C C . CYS A 1 205 ? -13.565 -1.171 13.668 1.00 97.69 205 CYS A C 1
ATOM 1684 O O . CYS A 1 205 ? -13.168 -1.875 14.597 1.00 97.69 205 CYS A O 1
ATOM 1686 N N . ILE A 1 206 ? -12.885 -1.127 12.517 1.00 98.44 206 ILE A N 1
ATOM 1687 C CA . ILE A 1 206 ? -11.716 -1.980 12.225 1.00 98.44 206 ILE A CA 1
ATOM 1688 C C . ILE A 1 206 ? -10.442 -1.331 12.764 1.00 98.44 206 ILE A C 1
ATOM 1690 O O . ILE A 1 206 ? -10.152 -0.202 12.406 1.00 98.44 206 ILE A O 1
ATOM 1694 N N . MET A 1 207 ? -9.636 -2.017 13.575 1.00 98.56 207 MET A N 1
ATOM 1695 C CA . MET A 1 207 ? -8.334 -1.514 14.053 1.00 98.56 207 MET A CA 1
ATOM 1696 C C . MET A 1 207 ? -7.221 -1.745 13.025 1.00 98.56 207 MET A C 1
ATOM 1698 O O . MET A 1 207 ? -6.461 -0.832 12.706 1.00 98.56 207 MET A O 1
ATOM 1702 N N . TYR A 1 208 ? -7.140 -2.971 12.506 1.00 98.69 208 TYR A N 1
ATOM 1703 C CA . TYR A 1 208 ? -6.075 -3.419 11.611 1.00 98.69 208 TYR A CA 1
ATOM 1704 C C . TYR A 1 208 ? -6.635 -3.922 10.291 1.00 98.69 208 TYR A C 1
ATOM 1706 O O . TYR A 1 208 ? -7.626 -4.649 10.267 1.00 98.69 208 TYR A O 1
ATOM 1714 N N . PHE A 1 209 ? -5.948 -3.607 9.200 1.00 98.38 209 PHE A N 1
ATOM 1715 C CA . PHE A 1 209 ? -6.290 -4.058 7.861 1.00 98.38 209 PHE A CA 1
ATOM 1716 C C . PHE A 1 209 ? -5.098 -4.774 7.235 1.00 98.38 209 PHE A C 1
ATOM 1718 O O . PHE A 1 209 ? -4.130 -4.157 6.810 1.00 98.38 209 PHE A O 1
ATOM 1725 N N . SER A 1 210 ? -5.158 -6.101 7.193 1.00 98.25 210 SER A N 1
ATOM 1726 C CA . SER A 1 210 ? -4.088 -6.946 6.672 1.00 98.25 210 SER A CA 1
ATOM 1727 C C . SER A 1 210 ? -4.408 -7.501 5.288 1.00 98.25 210 SER A C 1
ATOM 1729 O O . SER A 1 210 ? -5.557 -7.841 4.984 1.00 98.25 210 SER A O 1
ATOM 1731 N N . GLY A 1 211 ? -3.375 -7.642 4.459 1.00 96.69 211 GLY A N 1
ATOM 1732 C CA . GLY A 1 211 ? -3.512 -8.189 3.116 1.00 96.69 211 GLY A CA 1
ATOM 1733 C C . GLY A 1 211 ? -2.246 -8.848 2.586 1.00 96.69 211 GLY A C 1
ATOM 1734 O O . GLY A 1 211 ? -1.127 -8.592 3.042 1.00 96.69 211 GLY A O 1
ATOM 1735 N N . ILE A 1 212 ? -2.448 -9.720 1.598 1.00 95.81 212 ILE A N 1
ATOM 1736 C CA . ILE A 1 212 ? -1.383 -10.381 0.838 1.00 95.81 212 ILE A CA 1
ATOM 1737 C C . ILE A 1 212 ? -1.645 -10.294 -0.667 1.00 95.81 212 ILE A C 1
ATOM 1739 O O . ILE A 1 212 ? -2.793 -10.291 -1.115 1.00 95.81 212 ILE A O 1
ATOM 1743 N N . SER A 1 213 ? -0.573 -10.324 -1.466 1.00 93.88 213 SER A N 1
ATOM 1744 C CA . SER A 1 213 ? -0.636 -10.396 -2.935 1.00 93.88 213 SER A CA 1
ATOM 1745 C C . SER A 1 213 ? -1.576 -9.323 -3.522 1.00 93.88 213 SER A C 1
ATOM 1747 O O . SER A 1 213 ? -1.381 -8.148 -3.239 1.00 93.88 213 SER A O 1
ATOM 1749 N N . GLY A 1 214 ? -2.584 -9.694 -4.318 1.00 94.44 214 GLY A N 1
ATOM 1750 C CA . GLY A 1 214 ? -3.501 -8.754 -4.976 1.00 94.44 214 GLY A CA 1
ATOM 1751 C C . GLY A 1 214 ? -4.206 -7.768 -4.036 1.00 94.44 214 GLY A C 1
ATOM 1752 O O . GLY A 1 214 ? -4.405 -6.618 -4.411 1.00 94.44 214 GLY A O 1
ATOM 1753 N N . SER A 1 215 ? -4.511 -8.161 -2.795 1.00 97.50 215 SER A N 1
ATOM 1754 C CA . SER A 1 215 ? -5.083 -7.238 -1.802 1.00 97.50 215 SER A CA 1
ATOM 1755 C C . SER A 1 215 ? -4.113 -6.136 -1.380 1.00 97.50 215 SER A C 1
ATOM 1757 O O . SER A 1 215 ? -4.551 -5.028 -1.084 1.00 97.50 215 SER A O 1
ATOM 1759 N N . CYS A 1 216 ? -2.801 -6.399 -1.408 1.00 96.25 216 CYS A N 1
ATOM 1760 C CA . CYS A 1 216 ? -1.800 -5.365 -1.155 1.00 96.25 216 CYS A CA 1
ATOM 1761 C C . CYS A 1 216 ? -1.867 -4.247 -2.199 1.00 96.25 216 CYS A C 1
ATOM 1763 O O . CYS A 1 216 ? -1.523 -3.120 -1.872 1.00 96.25 216 CYS A O 1
ATOM 1765 N N . TRP A 1 217 ? -2.300 -4.533 -3.432 1.00 94.94 217 TRP A N 1
ATOM 1766 C CA . TRP A 1 217 ? -2.442 -3.507 -4.469 1.00 94.94 217 TRP A CA 1
ATOM 1767 C C . TRP A 1 217 ? -3.592 -2.557 -4.144 1.00 94.94 217 TRP A C 1
ATOM 1769 O O . TRP A 1 217 ? -3.392 -1.348 -4.168 1.00 94.94 217 TRP A O 1
ATOM 1779 N N . THR A 1 218 ? -4.752 -3.084 -3.735 1.00 96.69 218 THR A N 1
ATOM 1780 C CA . THR A 1 218 ? -5.865 -2.255 -3.246 1.00 96.69 218 THR A CA 1
ATOM 1781 C C . THR A 1 218 ? -5.452 -1.436 -2.035 1.00 96.69 218 THR A C 1
ATOM 1783 O O . THR A 1 218 ? -5.696 -0.239 -2.010 1.00 96.69 218 THR A O 1
ATOM 1786 N N . MET A 1 219 ? -4.792 -2.052 -1.049 1.00 97.12 219 MET A N 1
ATOM 1787 C CA . MET A 1 219 ? -4.312 -1.343 0.142 1.00 97.12 219 MET A CA 1
ATOM 1788 C C . MET A 1 219 ? -3.334 -0.224 -0.228 1.00 97.12 219 MET A C 1
ATOM 1790 O O . MET A 1 219 ? -3.487 0.901 0.234 1.00 97.12 219 MET A O 1
ATOM 1794 N N . ALA A 1 220 ? -2.365 -0.514 -1.099 1.00 93.75 220 ALA A N 1
ATOM 1795 C CA . ALA A 1 220 ? -1.379 0.465 -1.533 1.00 93.75 220 ALA A CA 1
ATOM 1796 C C . ALA A 1 220 ? -2.021 1.643 -2.271 1.00 93.75 220 ALA A C 1
ATOM 1798 O O . ALA A 1 220 ? -1.581 2.764 -2.053 1.00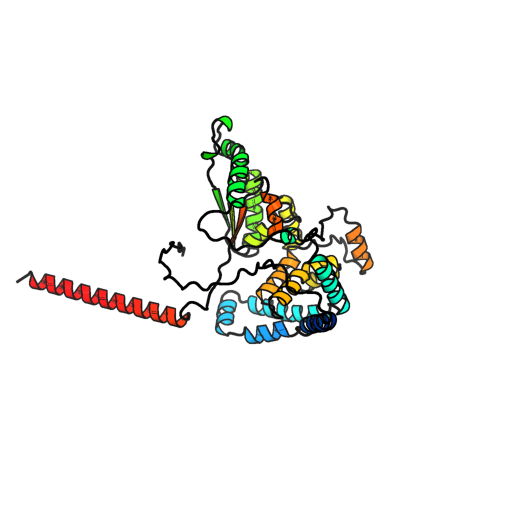 93.75 220 ALA A O 1
ATOM 1799 N N . LEU A 1 221 ? -3.047 1.401 -3.096 1.00 93.44 221 LEU A N 1
ATOM 1800 C CA . LEU A 1 221 ? -3.806 2.442 -3.797 1.00 93.44 221 LEU A CA 1
ATOM 1801 C C . LEU A 1 221 ? -4.712 3.237 -2.861 1.00 93.44 221 LEU A C 1
ATOM 1803 O O . LEU A 1 221 ? -4.804 4.451 -2.994 1.00 93.44 221 LEU A O 1
ATOM 1807 N N . TYR A 1 222 ? -5.369 2.560 -1.924 1.00 96.25 222 TYR A N 1
ATOM 1808 C CA . TYR A 1 222 ? -6.281 3.168 -0.964 1.00 96.25 222 TYR A CA 1
ATOM 1809 C C . TYR A 1 222 ? -5.551 4.151 -0.037 1.00 96.25 222 TYR A C 1
ATOM 1811 O O . TYR A 1 222 ? -5.978 5.286 0.130 1.00 96.25 222 TYR A O 1
ATOM 1819 N N . TYR A 1 223 ? -4.390 3.757 0.495 1.00 94.44 223 TYR A N 1
ATOM 1820 C CA . TYR A 1 223 ? -3.515 4.624 1.298 1.00 94.44 223 TYR A CA 1
ATOM 1821 C C . TYR A 1 223 ? -2.578 5.490 0.438 1.00 94.44 223 TYR A C 1
ATOM 1823 O O . TYR A 1 223 ? -1.442 5.761 0.827 1.00 94.44 223 TYR A O 1
ATOM 1831 N N . ASN A 1 224 ? -3.015 5.892 -0.755 1.00 88.88 224 ASN A N 1
ATOM 1832 C CA . ASN A 1 224 ? -2.239 6.727 -1.668 1.00 88.88 224 ASN A CA 1
ATOM 1833 C C . ASN A 1 224 ? -2.946 8.055 -1.918 1.00 88.88 224 ASN A C 1
ATOM 1835 O O . ASN A 1 224 ? -4.170 8.091 -2.006 1.00 88.88 224 ASN A O 1
ATOM 1839 N N . GLN A 1 225 ? -2.176 9.115 -2.163 1.00 84.56 225 GLN A N 1
ATOM 1840 C CA . GLN A 1 225 ? -2.691 10.424 -2.574 1.00 84.56 225 GLN A CA 1
ATOM 1841 C C . GLN A 1 225 ? -3.585 10.384 -3.827 1.00 84.56 225 GLN A C 1
ATOM 1843 O O . GLN A 1 225 ? -4.456 11.234 -3.969 1.00 84.56 225 GLN A O 1
ATOM 1848 N N . LEU A 1 226 ? -3.420 9.380 -4.698 1.00 83.88 226 LEU A N 1
ATOM 1849 C CA . LEU A 1 226 ? -4.287 9.136 -5.858 1.00 83.88 226 LEU A CA 1
ATOM 1850 C C . LEU A 1 226 ? -5.758 8.939 -5.475 1.00 83.88 226 LEU A C 1
ATOM 1852 O O . LEU A 1 226 ? -6.641 9.364 -6.212 1.00 83.88 226 LEU A O 1
ATOM 1856 N N . THR A 1 227 ? -6.021 8.285 -4.342 1.00 90.56 227 THR A N 1
ATOM 1857 C CA . THR A 1 227 ? -7.388 7.936 -3.920 1.00 90.56 227 THR A CA 1
ATOM 1858 C C . THR A 1 227 ? -7.764 8.527 -2.568 1.00 90.56 227 THR A C 1
ATOM 1860 O O . THR A 1 227 ? -8.942 8.619 -2.252 1.00 90.56 227 THR A O 1
ATOM 1863 N N . ASN A 1 228 ? -6.779 8.956 -1.781 1.00 91.06 228 ASN A N 1
ATOM 1864 C CA . ASN A 1 228 ? -6.937 9.638 -0.505 1.00 91.06 228 ASN A CA 1
ATOM 1865 C C . ASN A 1 228 ? -7.807 8.885 0.523 1.00 91.06 228 ASN A C 1
ATOM 1867 O O . ASN A 1 228 ? -8.556 9.502 1.274 1.00 91.06 228 ASN A O 1
ATOM 1871 N N . ALA A 1 229 ? -7.712 7.551 0.569 1.00 94.88 229 ALA A N 1
ATOM 1872 C CA . ALA A 1 229 ? -8.563 6.689 1.396 1.00 94.88 229 ALA A CA 1
ATOM 1873 C C . ALA A 1 229 ? -10.079 6.845 1.118 1.00 94.88 229 ALA A C 1
ATOM 1875 O O . ALA A 1 229 ? -10.931 6.584 1.978 1.00 94.88 229 ALA A O 1
ATOM 1876 N N . GLU A 1 230 ? -10.436 7.238 -0.109 1.00 94.75 230 GLU A N 1
ATOM 1877 C CA . GLU A 1 230 ? -11.816 7.376 -0.574 1.00 94.75 230 GLU A CA 1
ATOM 1878 C C . GLU A 1 230 ? -12.173 6.214 -1.525 1.00 94.75 230 GLU A C 1
ATOM 1880 O O . GLU A 1 230 ? -11.574 6.086 -2.600 1.00 94.75 230 GLU A O 1
ATOM 1885 N N . PRO A 1 231 ? -13.152 5.352 -1.172 1.00 94.69 231 PRO A N 1
ATOM 1886 C CA . PRO A 1 231 ? -13.510 4.186 -1.985 1.00 94.69 231 PRO A CA 1
ATOM 1887 C C . PRO A 1 231 ? -13.986 4.537 -3.398 1.00 94.69 231 PRO A C 1
ATOM 1889 O O . PRO A 1 231 ? -13.634 3.836 -4.343 1.00 94.69 231 PRO A O 1
ATOM 1892 N N . GLU A 1 232 ? -14.723 5.638 -3.562 1.00 92.94 232 GLU A N 1
ATOM 1893 C CA . GLU A 1 232 ? -15.199 6.094 -4.875 1.00 92.94 232 GLU A CA 1
ATOM 1894 C C . GLU A 1 232 ? -14.045 6.517 -5.790 1.00 92.94 232 GLU A C 1
ATOM 1896 O O . GLU A 1 232 ? -13.986 6.092 -6.944 1.00 92.94 232 GLU A O 1
ATOM 1901 N N . LYS A 1 233 ? -13.063 7.268 -5.266 1.00 92.69 233 LYS A N 1
ATOM 1902 C CA . LYS A 1 233 ? -11.851 7.621 -6.023 1.00 92.69 233 LYS A CA 1
ATOM 1903 C C . LYS A 1 233 ? -11.059 6.373 -6.404 1.00 92.69 233 LYS A C 1
ATOM 1905 O O . LYS A 1 233 ? -10.610 6.252 -7.538 1.00 92.69 233 LYS A O 1
ATOM 1910 N N . LEU A 1 234 ? -10.928 5.414 -5.484 1.00 94.25 234 LEU A N 1
ATOM 1911 C CA . LEU A 1 234 ? -10.277 4.130 -5.751 1.00 94.25 234 LEU A CA 1
ATOM 1912 C C . LEU A 1 234 ? -10.998 3.330 -6.843 1.00 94.25 234 LEU A C 1
ATOM 1914 O O . LEU A 1 234 ? -10.346 2.767 -7.721 1.00 94.25 234 LEU A O 1
ATOM 1918 N N . LYS A 1 235 ? -12.329 3.263 -6.793 1.00 93.81 235 LYS A N 1
ATOM 1919 C CA . LYS A 1 235 ? -13.144 2.574 -7.793 1.00 93.81 235 LYS A CA 1
ATOM 1920 C C . LYS A 1 235 ? -12.975 3.213 -9.166 1.00 93.81 235 LYS A C 1
ATOM 1922 O O . LYS A 1 235 ? -12.631 2.500 -10.103 1.00 93.81 235 LYS A O 1
ATOM 1927 N N . HIS A 1 236 ? -13.139 4.531 -9.258 1.00 91.00 236 HIS A N 1
ATOM 1928 C CA . HIS A 1 236 ? -12.970 5.273 -10.505 1.00 91.00 236 HIS A CA 1
ATOM 1929 C C . HIS A 1 236 ? -11.565 5.078 -11.089 1.00 91.00 236 HIS A C 1
ATOM 1931 O O . HIS A 1 236 ? -11.416 4.686 -12.244 1.00 91.00 236 HIS A O 1
ATOM 1937 N N . HIS A 1 237 ? -10.534 5.218 -10.250 1.00 89.12 237 HIS A N 1
ATOM 1938 C CA . HIS A 1 237 ? -9.150 4.971 -10.646 1.00 89.12 237 HIS A CA 1
ATOM 1939 C C . HIS A 1 237 ? -8.959 3.551 -11.190 1.00 89.12 237 HIS A C 1
ATOM 1941 O O . HIS A 1 237 ? -8.345 3.352 -12.234 1.00 89.12 237 HIS A O 1
ATOM 1947 N N . LEU A 1 238 ? -9.502 2.532 -10.523 1.00 91.31 238 LE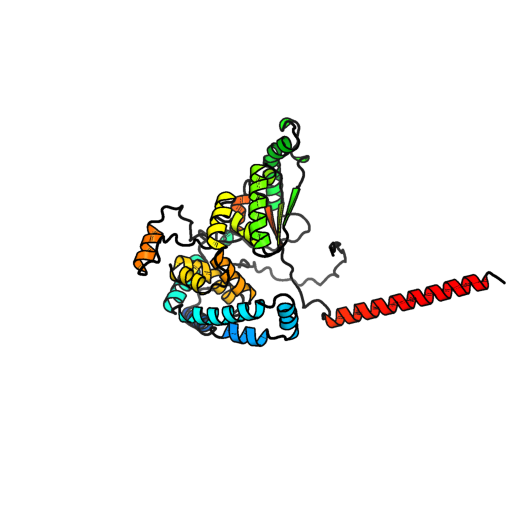U A N 1
ATOM 1948 C CA . LEU A 1 238 ? -9.387 1.159 -11.008 1.00 91.31 238 LEU A CA 1
ATOM 1949 C C . LEU A 1 238 ? -10.160 0.930 -12.310 1.00 91.31 238 LEU A C 1
ATOM 1951 O O . LEU A 1 238 ? -9.620 0.264 -13.188 1.00 91.31 238 LEU A O 1
ATOM 1955 N N . GLU A 1 239 ? -11.365 1.476 -12.477 1.00 89.75 239 GLU A N 1
ATOM 1956 C CA . GLU A 1 239 ? -12.155 1.356 -13.716 1.00 89.75 239 GLU A CA 1
ATOM 1957 C C . GLU A 1 239 ? -11.371 1.836 -14.946 1.00 89.75 239 GLU A C 1
ATOM 1959 O O . GLU A 1 239 ? -11.377 1.177 -15.991 1.00 89.75 239 GLU A O 1
ATOM 1964 N N . GLU A 1 240 ? -10.612 2.920 -14.797 1.00 84.50 240 GLU A N 1
ATOM 1965 C CA . GLU A 1 240 ? -9.765 3.450 -15.863 1.00 84.50 240 GLU A CA 1
ATOM 1966 C C . GLU A 1 240 ? -8.573 2.542 -16.186 1.00 84.50 240 GLU A C 1
ATOM 1968 O O . GLU A 1 240 ? -8.159 2.464 -17.345 1.00 84.50 240 GLU A O 1
ATOM 1973 N N . HIS A 1 241 ? -8.020 1.822 -15.208 1.00 82.56 241 HIS A N 1
ATOM 1974 C CA . HIS A 1 241 ? -6.741 1.116 -15.354 1.00 82.56 241 HIS A CA 1
ATOM 1975 C C . HIS A 1 241 ? -6.871 -0.397 -15.578 1.00 82.56 241 HIS A C 1
ATOM 1977 O O . HIS A 1 241 ? -6.064 -0.969 -16.310 1.00 82.56 241 HIS A O 1
ATOM 1983 N N . VAL A 1 242 ? -7.895 -1.062 -15.028 1.00 85.38 242 VAL A N 1
ATOM 1984 C CA . VAL A 1 242 ? -8.015 -2.537 -15.064 1.00 85.38 242 VAL A CA 1
ATOM 1985 C C . VAL A 1 242 ? -8.318 -3.113 -16.447 1.00 85.38 242 VAL A C 1
ATOM 1987 O O . VAL A 1 242 ? -8.091 -4.301 -16.678 1.00 85.38 242 VAL A O 1
ATOM 1990 N N . SER A 1 243 ? -8.823 -2.289 -17.367 1.00 81.00 243 SER A N 1
ATOM 1991 C CA . SER A 1 243 ? -9.067 -2.668 -18.764 1.00 81.00 243 SER A CA 1
ATOM 1992 C C . SER A 1 243 ? -7.773 -2.843 -19.565 1.00 81.00 243 SER A C 1
ATOM 1994 O O . SER A 1 243 ? -7.758 -3.540 -20.581 1.00 81.00 243 SER A O 1
ATOM 1996 N N . THR A 1 244 ? -6.669 -2.256 -19.097 1.00 76.88 244 THR A N 1
ATOM 1997 C CA . THR A 1 244 ? -5.349 -2.438 -19.690 1.00 76.88 244 THR A CA 1
ATOM 1998 C C . THR A 1 244 ? -4.623 -3.572 -18.978 1.00 76.88 244 THR A C 1
ATOM 2000 O O . THR A 1 244 ? -4.422 -3.547 -17.768 1.00 76.88 244 THR A O 1
ATOM 2003 N N . HIS A 1 245 ? -4.171 -4.568 -19.739 1.00 77.94 245 HIS A N 1
ATOM 2004 C CA . HIS A 1 245 ? -3.325 -5.622 -19.187 1.00 77.94 245 HIS A CA 1
ATOM 2005 C C . HIS A 1 245 ? -2.028 -5.022 -18.615 1.00 77.94 245 HIS A C 1
ATOM 2007 O O . HIS A 1 245 ? -1.359 -4.256 -19.302 1.00 77.94 245 HIS A O 1
ATOM 2013 N N . TRP A 1 246 ? -1.629 -5.401 -17.397 1.00 76.00 246 TRP A N 1
ATOM 2014 C CA . TRP A 1 246 ? -0.443 -4.838 -16.725 1.00 76.00 246 TRP A CA 1
ATOM 2015 C C . TRP A 1 246 ? 0.875 -5.046 -17.488 1.00 76.00 246 TRP A C 1
ATOM 2017 O O . TRP A 1 246 ? 1.803 -4.255 -17.376 1.00 76.00 246 TRP A O 1
ATOM 2027 N N . ALA A 1 247 ? 0.954 -6.112 -18.288 1.00 68.31 247 ALA A N 1
ATOM 2028 C CA . ALA A 1 247 ? 2.083 -6.383 -19.180 1.00 68.31 247 ALA A CA 1
ATOM 2029 C C . ALA A 1 247 ? 1.925 -5.743 -20.576 1.00 68.31 247 ALA A C 1
ATOM 2031 O O . ALA A 1 247 ? 2.614 -6.136 -21.514 1.00 68.31 247 ALA A O 1
ATOM 2032 N N . ASN A 1 248 ? 0.988 -4.805 -20.765 1.00 72.94 248 ASN A N 1
ATOM 2033 C CA . ASN A 1 248 ? 0.835 -4.092 -22.031 1.00 72.94 248 ASN A CA 1
ATOM 2034 C C . ASN A 1 248 ? 1.962 -3.063 -22.182 1.00 72.94 248 ASN A C 1
ATOM 2036 O O . ASN A 1 248 ? 1.885 -1.936 -21.692 1.00 72.94 248 ASN A O 1
ATOM 2040 N N . ILE A 1 249 ? 3.003 -3.473 -22.899 1.00 70.12 249 ILE A N 1
ATOM 2041 C CA . ILE A 1 249 ? 4.211 -2.677 -23.107 1.00 70.12 249 ILE A CA 1
ATOM 2042 C C . ILE A 1 249 ? 3.922 -1.414 -23.915 1.00 70.12 249 ILE A C 1
ATOM 2044 O O . ILE A 1 249 ? 4.489 -0.375 -23.614 1.00 70.12 249 ILE A O 1
ATOM 2048 N N . SER A 1 250 ? 3.010 -1.447 -24.888 1.00 69.00 250 SER A N 1
ATOM 2049 C CA . SER A 1 250 ? 2.643 -0.244 -25.646 1.00 69.00 250 SER A CA 1
ATOM 2050 C C . SER A 1 250 ? 2.020 0.822 -24.745 1.00 69.00 250 SER A C 1
ATOM 2052 O O . SER A 1 250 ? 2.400 1.985 -24.824 1.00 69.00 250 SER A O 1
ATOM 2054 N N . ASN A 1 251 ? 1.116 0.429 -23.843 1.00 71.94 251 ASN A N 1
ATOM 2055 C CA . ASN A 1 251 ? 0.557 1.350 -22.855 1.00 71.94 251 ASN A CA 1
ATOM 2056 C C . ASN A 1 251 ? 1.636 1.862 -21.896 1.00 71.94 251 ASN A C 1
ATOM 2058 O O . ASN A 1 251 ? 1.701 3.060 -21.649 1.00 71.94 251 ASN A O 1
ATOM 2062 N N . PHE A 1 252 ? 2.501 0.972 -21.400 1.00 74.00 252 PHE A N 1
ATOM 2063 C CA . PHE A 1 252 ? 3.622 1.359 -20.546 1.00 74.00 252 PHE A CA 1
ATOM 2064 C C . PHE A 1 252 ? 4.523 2.397 -21.233 1.00 74.00 252 PHE A C 1
ATOM 2066 O O . PHE A 1 252 ? 4.823 3.427 -20.642 1.00 74.00 252 PHE A O 1
ATOM 2073 N N . MET A 1 253 ? 4.886 2.176 -22.501 1.00 70.50 253 MET A N 1
ATOM 2074 C CA . MET A 1 253 ? 5.693 3.108 -23.291 1.00 70.50 253 MET A CA 1
ATOM 2075 C C . MET A 1 253 ? 4.989 4.441 -23.522 1.00 70.50 253 MET A C 1
ATOM 2077 O O . MET A 1 253 ? 5.628 5.482 -23.420 1.00 70.50 253 MET A O 1
ATOM 2081 N N . ASN A 1 254 ? 3.685 4.427 -23.799 1.00 72.81 254 ASN A N 1
ATOM 2082 C CA . ASN A 1 254 ? 2.917 5.657 -23.968 1.00 72.81 254 ASN A CA 1
ATOM 2083 C C . ASN A 1 254 ? 2.915 6.488 -22.682 1.00 72.81 254 ASN A C 1
ATOM 2085 O O . ASN A 1 254 ? 3.140 7.691 -22.741 1.00 72.81 254 ASN A O 1
ATOM 2089 N N . VAL A 1 255 ? 2.711 5.852 -21.523 1.00 73.00 255 VAL A N 1
ATOM 2090 C CA . VAL A 1 255 ? 2.730 6.540 -20.223 1.00 73.00 255 VAL A CA 1
ATOM 2091 C C . VAL A 1 255 ? 4.133 7.044 -19.889 1.00 73.00 255 VAL A C 1
ATOM 2093 O O . VAL A 1 255 ? 4.283 8.191 -19.478 1.00 73.00 255 VAL A O 1
ATOM 2096 N N . LEU A 1 256 ? 5.158 6.221 -20.130 1.00 72.56 256 LEU A N 1
ATOM 2097 C CA . LEU A 1 256 ? 6.566 6.568 -19.953 1.00 72.56 256 LEU A CA 1
ATOM 2098 C C . LEU A 1 256 ? 6.954 7.798 -20.776 1.00 72.56 256 LEU A C 1
ATOM 2100 O O . LEU A 1 256 ? 7.492 8.758 -20.235 1.00 72.56 256 LEU A O 1
ATOM 2104 N N . LEU A 1 257 ? 6.644 7.795 -22.070 1.00 68.88 257 LEU A N 1
ATOM 2105 C CA . LEU A 1 257 ? 7.048 8.848 -23.002 1.00 68.88 257 LEU A CA 1
ATOM 2106 C C . LEU A 1 257 ? 6.155 10.097 -22.957 1.00 68.88 257 LEU A C 1
ATOM 2108 O O . LEU A 1 257 ? 6.508 11.086 -23.605 1.00 68.88 257 LEU A O 1
ATOM 2112 N N . ALA A 1 258 ? 5.030 10.058 -22.230 1.00 68.00 258 ALA A N 1
ATOM 2113 C CA . ALA A 1 258 ? 4.077 11.165 -22.144 1.00 68.00 258 ALA A CA 1
ATOM 2114 C C . ALA A 1 258 ? 4.633 12.388 -21.403 1.00 68.00 258 ALA A C 1
ATOM 2116 O O . ALA A 1 258 ? 4.285 13.506 -21.764 1.00 68.00 258 ALA A O 1
ATOM 2117 N N . SER A 1 259 ? 5.479 12.199 -20.382 1.00 66.31 259 SER A N 1
ATOM 2118 C CA . SER A 1 259 ? 6.141 13.309 -19.686 1.00 66.31 259 SER A CA 1
ATOM 2119 C C . SER A 1 259 ? 7.395 12.861 -18.915 1.00 66.31 259 SER A C 1
ATOM 2121 O O . SER A 1 259 ? 7.494 11.691 -18.526 1.00 66.31 259 SER A O 1
ATOM 2123 N N . PRO A 1 260 ? 8.343 13.780 -18.633 1.00 68.00 260 PRO A N 1
ATOM 2124 C CA . PRO A 1 260 ? 9.479 13.506 -17.750 1.00 68.00 260 PRO A CA 1
ATOM 2125 C C . PRO A 1 260 ? 9.058 13.049 -16.344 1.00 68.00 260 PRO A C 1
ATOM 2127 O O . PRO A 1 260 ? 9.676 12.146 -15.783 1.00 68.00 260 PRO A O 1
ATOM 2130 N N . ASP A 1 261 ? 7.967 13.605 -15.808 1.00 70.06 261 ASP A N 1
ATOM 2131 C CA . ASP A 1 261 ? 7.434 13.237 -14.491 1.00 70.06 261 ASP A CA 1
ATOM 2132 C C . ASP A 1 261 ? 6.904 11.799 -14.467 1.00 70.06 261 ASP A C 1
ATOM 2134 O O . ASP A 1 261 ? 7.192 11.049 -13.533 1.00 70.06 261 ASP A O 1
ATOM 2138 N N . ASN A 1 262 ? 6.193 11.373 -15.516 1.00 70.75 262 ASN A N 1
ATOM 2139 C CA . ASN A 1 262 ? 5.745 9.986 -15.645 1.00 70.75 262 ASN A CA 1
ATOM 2140 C C . ASN A 1 262 ? 6.936 9.041 -15.815 1.00 70.75 262 ASN A C 1
ATOM 2142 O O . ASN A 1 262 ? 7.000 7.999 -15.166 1.00 70.75 262 ASN A O 1
ATOM 2146 N N . SER A 1 263 ? 7.909 9.417 -16.646 1.00 72.81 263 SER A N 1
ATOM 2147 C CA . SER A 1 263 ? 9.160 8.673 -16.806 1.00 72.81 263 SER A CA 1
ATOM 2148 C C . SER A 1 263 ? 9.877 8.455 -15.471 1.00 72.81 263 SER A C 1
ATOM 2150 O O . SER A 1 263 ? 10.257 7.328 -15.141 1.00 72.81 263 SER A O 1
ATOM 2152 N N . LYS A 1 264 ? 10.007 9.513 -14.667 1.00 75.44 264 LYS A N 1
ATOM 2153 C CA . LYS A 1 264 ? 10.566 9.441 -13.317 1.00 75.44 264 LYS A CA 1
ATOM 2154 C C . LYS A 1 264 ? 9.732 8.532 -12.417 1.00 75.44 264 LYS A C 1
ATOM 2156 O O . LYS A 1 264 ? 10.293 7.622 -11.813 1.00 75.44 264 LYS A O 1
ATOM 2161 N N . LEU A 1 265 ? 8.413 8.723 -12.351 1.00 74.06 265 LEU A N 1
ATOM 2162 C CA . LEU A 1 265 ? 7.511 7.922 -11.516 1.00 74.06 265 LEU A CA 1
ATOM 2163 C C . LEU A 1 265 ? 7.637 6.418 -11.808 1.00 74.06 265 LEU A C 1
ATOM 2165 O O . LEU A 1 265 ? 7.671 5.607 -10.880 1.00 74.06 265 LEU A O 1
ATOM 2169 N N . LEU A 1 266 ? 7.750 6.059 -13.089 1.00 76.25 266 LEU A N 1
ATOM 2170 C CA . LEU A 1 266 ? 7.859 4.679 -13.560 1.00 76.25 266 LEU A CA 1
ATOM 2171 C C . LEU A 1 266 ? 9.234 4.056 -13.317 1.00 76.25 266 LEU A C 1
ATOM 2173 O O . LEU A 1 266 ? 9.324 2.887 -12.937 1.00 76.25 266 LEU A O 1
ATOM 2177 N N . LEU A 1 267 ? 10.308 4.812 -13.552 1.00 76.81 267 LEU A N 1
ATOM 2178 C CA . LEU A 1 267 ? 11.667 4.269 -13.549 1.00 76.81 267 LEU A CA 1
ATOM 2179 C C . LEU A 1 267 ? 12.409 4.468 -12.227 1.00 76.81 267 LEU A C 1
ATOM 2181 O O . LEU A 1 267 ? 13.356 3.724 -11.971 1.00 76.81 267 LEU A O 1
ATOM 2185 N N . GLN A 1 268 ? 11.984 5.393 -11.358 1.00 78.00 268 GLN A N 1
ATOM 2186 C CA . GLN A 1 268 ? 12.683 5.696 -10.101 1.00 78.00 268 GLN A CA 1
ATOM 2187 C C . GLN A 1 268 ? 12.950 4.443 -9.264 1.00 78.00 268 GLN A C 1
ATOM 2189 O O . GLN A 1 268 ? 14.086 4.204 -8.864 1.00 78.00 268 GLN A O 1
ATOM 2194 N N . GLY A 1 269 ? 11.941 3.584 -9.076 1.00 76.94 269 GLY A N 1
ATOM 2195 C CA . GLY A 1 269 ? 12.076 2.382 -8.256 1.00 76.94 269 GLY A CA 1
ATOM 2196 C C . GLY A 1 269 ? 13.066 1.385 -8.856 1.00 76.94 269 GLY A C 1
ATOM 2197 O O . GLY A 1 269 ? 13.863 0.798 -8.127 1.00 76.94 269 GLY A O 1
ATOM 2198 N N . ALA A 1 270 ? 13.070 1.239 -10.185 1.00 76.00 270 ALA A N 1
ATOM 2199 C CA . ALA A 1 270 ? 14.006 0.372 -10.899 1.00 76.00 270 ALA A CA 1
ATOM 2200 C C . ALA A 1 270 ? 15.446 0.883 -10.787 1.00 76.00 270 ALA A C 1
ATOM 2202 O O . ALA A 1 270 ? 16.353 0.114 -10.477 1.00 76.00 270 ALA A O 1
ATOM 2203 N N . ILE A 1 271 ? 15.643 2.187 -10.998 1.00 75.31 271 ILE A N 1
ATOM 2204 C CA . ILE A 1 271 ? 16.950 2.849 -10.932 1.00 75.31 271 ILE A CA 1
ATOM 2205 C C . ILE A 1 271 ? 17.518 2.742 -9.513 1.00 75.31 271 ILE A C 1
ATOM 2207 O O . ILE A 1 271 ? 18.656 2.308 -9.328 1.00 75.31 271 ILE A O 1
ATOM 2211 N N . GLN A 1 272 ? 16.707 3.061 -8.501 1.00 75.94 272 GLN A N 1
ATOM 2212 C CA . GLN A 1 272 ? 17.091 2.953 -7.094 1.00 75.94 272 GLN A CA 1
ATOM 2213 C C . GLN A 1 272 ? 17.415 1.503 -6.708 1.00 75.94 272 GLN A C 1
ATOM 2215 O O . GLN A 1 272 ? 18.407 1.251 -6.023 1.00 75.94 272 GLN A O 1
ATOM 2220 N N . ARG A 1 273 ? 16.624 0.523 -7.169 1.00 76.31 273 ARG A N 1
ATOM 2221 C CA . ARG A 1 273 ? 16.882 -0.901 -6.901 1.00 76.31 273 ARG A CA 1
ATOM 2222 C C . ARG A 1 273 ? 18.156 -1.400 -7.560 1.00 76.31 273 ARG A C 1
ATOM 2224 O O . ARG A 1 273 ? 18.946 -2.058 -6.887 1.00 76.31 273 ARG A O 1
ATOM 2231 N N . TYR A 1 274 ? 18.386 -1.040 -8.817 1.00 71.00 274 TYR A N 1
ATOM 2232 C CA . TYR A 1 274 ? 19.615 -1.371 -9.531 1.00 71.00 274 TYR A CA 1
ATOM 2233 C C . TYR A 1 274 ? 20.853 -0.845 -8.802 1.00 71.00 274 TYR A C 1
ATOM 2235 O O . TYR A 1 274 ? 21.828 -1.569 -8.593 1.00 71.00 274 TYR A O 1
ATOM 2243 N N . ALA A 1 275 ? 20.782 0.406 -8.348 1.00 68.31 275 ALA A N 1
ATOM 2244 C CA . ALA A 1 275 ? 21.806 1.037 -7.531 1.00 68.31 275 ALA A CA 1
ATOM 2245 C C . ALA A 1 275 ? 22.042 0.276 -6.208 1.00 68.31 275 ALA A C 1
ATOM 2247 O O . ALA A 1 275 ? 23.175 -0.100 -5.893 1.00 68.31 275 ALA A O 1
ATOM 2248 N N . GLN A 1 276 ? 20.976 -0.032 -5.460 1.00 69.31 276 GLN A N 1
ATOM 2249 C CA . GLN A 1 276 ? 21.044 -0.763 -4.184 1.00 69.31 276 GLN A CA 1
ATOM 2250 C C . GLN A 1 276 ? 21.600 -2.189 -4.327 1.00 69.31 276 GLN A C 1
ATOM 2252 O O . GLN A 1 276 ? 22.302 -2.671 -3.436 1.00 69.31 276 GLN A O 1
ATOM 2257 N N . GLN A 1 277 ? 21.304 -2.866 -5.438 1.00 69.94 277 GLN A N 1
ATOM 2258 C CA . GLN A 1 277 ? 21.742 -4.238 -5.713 1.00 69.94 277 GLN A CA 1
ATOM 2259 C C . GLN A 1 277 ? 23.077 -4.312 -6.474 1.00 69.94 277 GLN A C 1
ATOM 2261 O O . GLN A 1 277 ? 23.460 -5.388 -6.923 1.00 69.94 277 GLN A O 1
ATOM 2266 N N . LYS A 1 278 ? 23.822 -3.200 -6.584 1.00 70.00 278 LYS A N 1
ATOM 2267 C CA . LYS A 1 278 ? 25.128 -3.130 -7.272 1.00 70.00 278 LYS A CA 1
ATOM 2268 C C . LYS A 1 278 ? 25.073 -3.602 -8.731 1.00 70.00 278 LYS A C 1
ATOM 2270 O O . LYS A 1 278 ? 25.982 -4.280 -9.202 1.00 70.00 278 LYS A O 1
ATOM 2275 N N . GLY A 1 279 ? 24.020 -3.213 -9.438 1.00 65.00 279 GLY A N 1
ATOM 2276 C CA . GLY A 1 279 ? 23.870 -3.477 -10.861 1.00 65.00 279 GLY A CA 1
ATOM 2277 C C . GLY A 1 279 ? 23.089 -4.743 -11.217 1.00 65.00 279 GLY A C 1
ATOM 2278 O O . GLY A 1 279 ? 23.167 -5.187 -12.361 1.00 65.00 279 GLY A O 1
ATOM 2279 N N . ASP A 1 280 ? 22.333 -5.315 -10.277 1.00 65.75 280 ASP A N 1
ATOM 2280 C CA . ASP A 1 280 ? 21.367 -6.383 -10.564 1.00 65.75 280 ASP A CA 1
ATOM 2281 C C . ASP A 1 280 ? 19.926 -5.871 -10.425 1.00 65.75 280 ASP A C 1
ATOM 2283 O O . ASP A 1 280 ? 19.628 -4.973 -9.637 1.00 65.75 280 ASP A O 1
ATOM 2287 N N . ILE A 1 281 ? 19.028 -6.440 -11.223 1.00 69.12 281 ILE A N 1
ATOM 2288 C CA . ILE A 1 281 ? 17.574 -6.250 -11.130 1.00 69.12 281 ILE A CA 1
ATOM 2289 C C . ILE A 1 281 ? 16.979 -7.633 -10.852 1.00 69.12 281 ILE A C 1
ATOM 2291 O O . ILE A 1 281 ? 17.585 -8.661 -11.119 1.00 69.12 281 ILE A O 1
ATOM 2295 N N . SER A 1 282 ? 15.789 -7.757 -10.296 1.00 69.88 282 SER A N 1
ATOM 2296 C CA . SER A 1 282 ? 15.100 -9.047 -10.234 1.00 69.88 282 SER A CA 1
ATOM 2297 C C . SER A 1 282 ? 13.848 -9.033 -11.098 1.00 69.88 282 SER A C 1
ATOM 2299 O O . SER A 1 282 ? 13.316 -7.983 -11.455 1.00 69.88 282 SER A O 1
ATOM 2301 N N . LEU A 1 283 ? 13.328 -10.219 -11.411 1.00 69.31 283 LEU A N 1
ATOM 2302 C CA . LEU A 1 283 ? 12.021 -10.324 -12.057 1.00 69.31 283 LEU A CA 1
ATOM 2303 C C . LEU A 1 283 ? 10.922 -9.640 -11.219 1.00 69.31 283 LEU A C 1
ATOM 2305 O O . LEU A 1 283 ? 9.973 -9.098 -11.776 1.00 69.31 283 LEU A O 1
ATOM 2309 N N . VAL A 1 284 ? 11.071 -9.627 -9.888 1.00 79.19 284 VAL A N 1
ATOM 2310 C CA . VAL A 1 284 ? 10.153 -8.937 -8.972 1.00 79.19 284 VAL A CA 1
ATOM 2311 C C . VAL A 1 284 ? 10.218 -7.423 -9.164 1.00 79.19 284 VAL A C 1
ATOM 2313 O O . VAL A 1 284 ? 9.176 -6.776 -9.131 1.00 79.19 284 VAL A O 1
ATOM 2316 N N . ASP A 1 285 ? 11.404 -6.864 -9.413 1.00 79.25 285 ASP A N 1
ATOM 2317 C CA . ASP A 1 285 ? 11.565 -5.432 -9.678 1.00 79.25 285 ASP A CA 1
ATOM 2318 C C . ASP A 1 285 ? 10.887 -5.044 -11.003 1.00 79.25 285 ASP A C 1
ATOM 2320 O O . ASP A 1 285 ? 10.131 -4.078 -11.038 1.00 79.25 285 ASP A O 1
ATOM 2324 N N . ILE A 1 286 ? 11.051 -5.841 -12.067 1.00 74.38 286 ILE A N 1
ATOM 2325 C CA . ILE A 1 286 ? 10.373 -5.605 -13.359 1.00 74.38 286 ILE A CA 1
ATOM 2326 C C . ILE A 1 286 ? 8.860 -5.734 -13.230 1.00 74.38 286 ILE A C 1
ATOM 2328 O O . ILE A 1 286 ? 8.117 -4.879 -13.710 1.00 74.38 286 ILE A O 1
ATOM 2332 N N . PHE A 1 287 ? 8.394 -6.787 -12.558 1.00 80.31 287 PHE A N 1
ATOM 2333 C CA . PHE A 1 287 ? 6.976 -6.948 -12.268 1.00 80.31 287 PHE A CA 1
ATOM 2334 C C . PHE A 1 287 ? 6.435 -5.738 -11.495 1.00 80.31 287 PHE A C 1
ATOM 2336 O O . PHE A 1 287 ? 5.378 -5.216 -11.839 1.00 80.31 287 PHE A O 1
ATOM 2343 N N . GLY A 1 288 ? 7.181 -5.256 -10.496 1.00 82.31 288 GLY A N 1
ATOM 2344 C CA . GLY A 1 288 ? 6.850 -4.063 -9.722 1.00 82.31 288 GLY A CA 1
ATOM 2345 C C . GLY A 1 288 ? 6.759 -2.797 -10.572 1.00 82.31 288 GLY A C 1
ATOM 2346 O O . GLY A 1 288 ? 5.798 -2.051 -10.417 1.00 82.31 288 GLY A O 1
ATOM 2347 N N . VAL A 1 289 ? 7.694 -2.584 -11.503 1.00 79.56 289 VAL A N 1
ATOM 2348 C CA . VAL A 1 289 ? 7.691 -1.440 -12.435 1.00 79.56 289 VAL A CA 1
ATOM 2349 C C . VAL A 1 289 ? 6.463 -1.457 -13.335 1.00 79.56 289 VAL A C 1
ATOM 2351 O O . VAL A 1 289 ? 5.789 -0.444 -13.473 1.00 79.56 289 VAL A O 1
ATOM 2354 N N . LEU A 1 290 ? 6.134 -2.604 -13.926 1.00 78.94 290 LEU A N 1
ATOM 2355 C CA . LEU A 1 290 ? 5.008 -2.717 -14.857 1.00 78.94 290 LEU A CA 1
ATOM 2356 C C . LEU A 1 290 ? 3.661 -2.613 -14.142 1.00 78.94 290 LEU A C 1
ATOM 2358 O O . LEU A 1 290 ? 2.753 -1.919 -14.599 1.00 78.94 290 LEU A O 1
ATOM 2362 N N . MET A 1 291 ? 3.539 -3.269 -12.985 1.00 82.94 291 MET A N 1
ATOM 2363 C CA . MET A 1 291 ? 2.354 -3.166 -12.137 1.00 82.94 291 MET A CA 1
ATOM 2364 C C . MET A 1 291 ? 2.175 -1.748 -11.600 1.00 82.94 291 MET A C 1
ATOM 2366 O O . MET A 1 291 ? 1.077 -1.205 -11.686 1.00 82.94 291 MET A O 1
ATOM 2370 N N . GLY A 1 292 ? 3.243 -1.135 -11.084 1.00 80.88 292 GLY A N 1
ATOM 2371 C CA . GLY A 1 292 ? 3.244 0.254 -10.635 1.00 80.88 292 GLY A CA 1
ATOM 2372 C C . GLY A 1 292 ? 2.916 1.205 -11.779 1.00 80.88 292 GLY A C 1
ATOM 2373 O O . GLY A 1 292 ? 2.086 2.085 -11.616 1.00 80.88 292 GLY A O 1
ATOM 2374 N N . GLY A 1 293 ? 3.453 0.964 -12.970 1.00 75.69 293 GLY A N 1
ATOM 2375 C CA . GLY A 1 293 ? 3.154 1.777 -14.140 1.00 75.69 293 GLY A CA 1
ATOM 2376 C C . GLY A 1 293 ? 1.782 1.592 -14.755 1.00 75.69 293 GLY A C 1
ATOM 2377 O O . GLY A 1 293 ? 1.369 2.399 -15.576 1.00 75.69 293 GLY A O 1
ATOM 2378 N N . THR A 1 294 ? 1.073 0.541 -14.359 1.00 78.62 294 THR A N 1
ATOM 2379 C CA . THR A 1 294 ? -0.324 0.344 -14.739 1.00 78.62 294 THR A CA 1
ATOM 2380 C C . THR A 1 294 ? -1.264 0.887 -13.674 1.00 78.62 294 THR A C 1
ATOM 2382 O O . THR A 1 294 ? -2.322 1.397 -14.012 1.00 78.62 294 THR A O 1
ATOM 2385 N N . LEU A 1 295 ? -0.921 0.750 -12.390 1.00 83.19 295 LEU A N 1
ATOM 2386 C CA . LEU A 1 295 ? -1.843 1.036 -11.291 1.00 83.19 295 LEU A CA 1
ATOM 2387 C C . LEU A 1 295 ? -1.550 2.339 -10.549 1.00 83.19 295 LEU A C 1
ATOM 2389 O O . LEU A 1 295 ? -2.467 2.888 -9.963 1.00 83.19 295 LEU A O 1
ATOM 2393 N N . LEU A 1 296 ? -0.316 2.835 -10.523 1.00 79.38 296 LEU A N 1
ATOM 2394 C CA . LEU A 1 296 ? 0.089 4.030 -9.763 1.00 79.38 296 LEU A CA 1
ATOM 2395 C C . LEU A 1 296 ? 0.290 5.261 -10.653 1.00 79.38 296 LEU A C 1
ATOM 2397 O O . LEU A 1 296 ? 0.847 6.261 -10.214 1.00 79.38 296 LEU A O 1
ATOM 2401 N N . THR A 1 297 ? -0.163 5.194 -11.899 1.00 74.31 297 THR A N 1
ATOM 2402 C CA . THR A 1 297 ? -0.139 6.302 -12.857 1.00 74.31 297 THR A CA 1
ATOM 2403 C C . THR A 1 297 ? -1.540 6.851 -13.044 1.00 74.31 297 THR A C 1
ATOM 2405 O O . THR A 1 297 ? -2.503 6.110 -12.883 1.00 74.31 297 THR A O 1
ATOM 2408 N N . LYS A 1 298 ? -1.670 8.113 -13.447 1.00 68.50 298 LYS A N 1
ATOM 2409 C CA . LYS A 1 298 ? -2.915 8.609 -14.043 1.00 68.50 298 LYS A CA 1
ATOM 2410 C C . LYS A 1 298 ? -2.877 8.335 -15.545 1.00 68.50 298 LYS A C 1
ATOM 2412 O O . LYS A 1 298 ? -1.870 8.634 -16.190 1.00 68.50 298 LYS A O 1
ATOM 2417 N N . LYS A 1 299 ? -3.954 7.796 -16.120 1.00 61.66 299 LYS A N 1
ATOM 2418 C CA . LYS A 1 299 ? -4.129 7.840 -17.575 1.00 61.66 299 LYS A CA 1
ATOM 2419 C C . LYS A 1 299 ? -4.400 9.294 -17.968 1.00 61.66 299 LYS A C 1
ATOM 2421 O O . LYS A 1 299 ? -5.284 9.905 -17.374 1.00 61.66 299 LYS A O 1
ATOM 2426 N N . PRO A 1 300 ? -3.675 9.867 -18.941 1.00 50.91 300 PRO A N 1
ATOM 2427 C CA . PRO A 1 300 ? -4.072 11.154 -19.484 1.00 50.91 300 PRO A CA 1
ATOM 2428 C C . PRO A 1 300 ? -5.451 10.977 -20.131 1.00 50.91 300 PRO A C 1
ATOM 2430 O O . PRO A 1 300 ? -5.641 10.087 -20.965 1.00 50.91 300 PRO A O 1
ATOM 2433 N N . SER A 1 301 ? -6.420 11.795 -19.722 1.00 39.34 301 SER A N 1
ATOM 2434 C CA . SER A 1 301 ? -7.798 11.794 -20.219 1.00 39.34 301 SER A CA 1
ATOM 2435 C C . SER A 1 301 ? -7.875 12.394 -21.632 1.00 39.34 301 SER A C 1
ATOM 2437 O O . SER A 1 301 ? -8.652 13.300 -21.925 1.00 39.34 301 SER A O 1
ATOM 2439 N N . VAL A 1 302 ? -7.048 11.918 -22.566 1.00 41.47 302 VAL A N 1
ATOM 2440 C CA . VAL A 1 302 ? -7.076 12.446 -23.931 1.00 41.47 302 VAL A CA 1
ATOM 2441 C C . VAL A 1 302 ? -8.275 11.834 -24.652 1.00 41.47 302 VAL A C 1
ATOM 2443 O O . VAL A 1 302 ? -8.263 10.683 -25.084 1.00 41.47 302 VAL A O 1
ATOM 2446 N N . SER A 1 303 ? -9.344 12.622 -24.775 1.00 37.25 303 SER A N 1
ATOM 2447 C CA . SER A 1 303 ? -10.579 12.275 -25.499 1.00 37.25 303 SER A CA 1
ATOM 2448 C C . SER A 1 303 ? -10.352 11.976 -26.992 1.00 37.25 303 SER A C 1
ATOM 2450 O O . SER A 1 303 ? -11.247 11.469 -27.672 1.00 37.25 303 SER A O 1
ATOM 2452 N N . ARG A 1 304 ? -9.141 12.231 -27.503 1.00 37.94 304 ARG A N 1
ATOM 2453 C CA . ARG A 1 304 ? -8.618 11.777 -28.796 1.00 37.94 304 ARG A CA 1
ATOM 2454 C C . ARG A 1 304 ? -7.151 11.369 -28.653 1.00 37.94 304 ARG A C 1
ATOM 2456 O O . ARG A 1 304 ? -6.465 11.954 -27.826 1.00 37.94 304 ARG A O 1
ATOM 2463 N N . PRO A 1 305 ? -6.637 10.432 -29.466 1.00 38.16 305 PRO A N 1
ATOM 2464 C CA . PRO A 1 305 ? -5.196 10.243 -29.587 1.00 38.16 305 PRO A CA 1
ATOM 2465 C C . PRO A 1 305 ? -4.564 11.598 -29.949 1.00 38.16 305 PRO A C 1
ATOM 2467 O O . PRO A 1 305 ? -5.006 12.199 -30.931 1.00 38.16 305 PRO A O 1
ATOM 2470 N N . PRO A 1 306 ? -3.609 12.117 -29.164 1.00 46.94 306 PRO A N 1
ATOM 2471 C CA . PRO A 1 306 ? -2.973 13.382 -29.491 1.00 46.94 306 PRO A CA 1
ATOM 2472 C C . PRO A 1 306 ? -2.163 13.222 -30.777 1.00 46.94 306 PRO A C 1
ATOM 2474 O O . PRO A 1 306 ? -1.473 12.219 -30.966 1.00 46.94 306 PRO A O 1
ATOM 2477 N N . GLU A 1 307 ? -2.305 14.192 -31.677 1.00 52.56 307 GLU A N 1
ATOM 2478 C CA . GLU A 1 307 ? -1.670 14.171 -33.000 1.00 52.56 307 GLU A CA 1
ATOM 2479 C C . GLU A 1 307 ? -0.142 14.329 -32.897 1.00 52.56 307 GLU A C 1
ATOM 2481 O O . GLU A 1 307 ? 0.588 13.823 -33.750 1.00 52.56 307 GLU A O 1
ATOM 2486 N N . ASP A 1 308 ? 0.345 14.948 -31.817 1.00 51.25 308 ASP A N 1
ATOM 2487 C CA . ASP A 1 308 ? 1.759 15.133 -31.509 1.00 51.25 308 ASP A CA 1
ATOM 2488 C C . ASP A 1 308 ? 2.033 15.293 -29.995 1.00 51.25 308 ASP A C 1
ATOM 2490 O O . ASP A 1 308 ? 1.138 15.261 -29.142 1.00 51.25 308 ASP A O 1
ATOM 2494 N N . ARG A 1 309 ? 3.324 15.408 -29.654 1.00 47.38 309 ARG A N 1
ATOM 2495 C CA . ARG A 1 309 ? 3.822 15.537 -28.274 1.00 47.38 309 ARG A CA 1
ATOM 2496 C C . ARG A 1 309 ? 3.353 16.833 -27.598 1.00 47.38 309 ARG A C 1
ATOM 2498 O O . ARG A 1 309 ? 3.021 16.796 -26.418 1.00 47.38 309 ARG A O 1
ATOM 2505 N N . GLU A 1 310 ? 3.273 17.938 -28.340 1.00 50.66 310 GLU A N 1
ATOM 2506 C CA . GLU A 1 310 ? 2.821 19.236 -27.815 1.00 50.66 310 GLU A CA 1
ATOM 2507 C C . GLU A 1 310 ? 1.325 19.218 -27.464 1.00 50.66 310 GLU A C 1
ATOM 2509 O O . GLU A 1 310 ? 0.933 19.732 -26.415 1.00 50.66 310 GLU A O 1
ATOM 2514 N N . ALA A 1 311 ? 0.483 18.565 -28.273 1.00 54.47 311 ALA A N 1
ATOM 2515 C CA . ALA A 1 311 ? -0.941 18.412 -27.979 1.00 54.47 311 ALA A CA 1
ATOM 2516 C C . ALA A 1 311 ? -1.200 17.542 -26.735 1.00 54.47 311 ALA A C 1
ATOM 2518 O O . ALA A 1 311 ? -2.135 17.811 -25.977 1.00 54.47 311 ALA A O 1
ATOM 2519 N N . MET A 1 312 ? -0.368 16.521 -26.492 1.00 51.31 312 MET A N 1
ATOM 2520 C CA . MET A 1 312 ? -0.417 15.721 -25.260 1.00 51.31 312 MET A CA 1
ATOM 2521 C C . MET A 1 312 ? -0.051 16.572 -24.034 1.00 51.31 312 MET A C 1
ATOM 2523 O O . MET A 1 312 ? -0.771 16.545 -23.037 1.00 51.31 312 MET A O 1
ATOM 2527 N N . GLU A 1 313 ? 1.031 17.353 -24.109 1.00 51.28 313 GLU A N 1
ATOM 2528 C CA . GLU A 1 313 ? 1.474 18.230 -23.014 1.00 51.28 313 GLU A CA 1
ATOM 2529 C C . GLU A 1 313 ? 0.422 19.295 -22.668 1.00 51.28 313 GLU A C 1
ATOM 2531 O O . GLU A 1 313 ? 0.129 19.519 -21.492 1.00 51.28 313 GLU A O 1
ATOM 2536 N N . GLN A 1 314 ? -0.220 19.891 -23.677 1.00 51.00 314 GLN A N 1
ATOM 2537 C CA . GLN A 1 314 ? -1.308 20.854 -23.477 1.00 51.00 314 GLN A CA 1
ATOM 2538 C C . GLN A 1 314 ? -2.573 20.208 -22.896 1.00 51.00 314 GLN A C 1
ATOM 2540 O O . GLN A 1 314 ? -3.234 20.813 -22.054 1.00 51.00 314 GLN A O 1
ATOM 2545 N N . ALA A 1 315 ? -2.923 18.984 -23.304 1.00 50.50 315 ALA A N 1
ATOM 2546 C CA . ALA A 1 315 ? -4.060 18.260 -22.732 1.00 50.50 315 ALA A CA 1
ATOM 2547 C C . ALA A 1 315 ? -3.837 17.923 -21.248 1.00 50.50 315 ALA A C 1
ATOM 2549 O O . ALA A 1 315 ? -4.760 18.050 -20.451 1.00 50.50 315 ALA A O 1
ATOM 2550 N N . ILE A 1 316 ? -2.604 17.567 -20.871 1.00 50.94 316 ILE A N 1
ATOM 2551 C CA . ILE A 1 316 ? -2.210 17.309 -19.477 1.00 50.94 316 ILE A CA 1
ATOM 2552 C C . ILE A 1 316 ? -2.223 18.602 -18.645 1.00 50.94 316 ILE A C 1
ATOM 2554 O O . ILE A 1 316 ? -2.636 18.575 -17.490 1.00 50.94 316 ILE A O 1
ATOM 2558 N N . GLN A 1 317 ? -1.806 19.739 -19.215 1.00 47.62 317 GLN A N 1
ATOM 2559 C CA . GLN A 1 317 ? -1.846 21.042 -18.533 1.00 47.62 317 GLN A CA 1
ATOM 2560 C C . GLN A 1 317 ? -3.264 21.597 -18.344 1.00 47.62 317 GLN A C 1
ATOM 2562 O O . GLN A 1 317 ? -3.514 22.306 -17.371 1.00 47.62 317 GLN A O 1
ATOM 2567 N N . ASN A 1 318 ? -4.177 21.301 -19.272 1.00 41.41 318 ASN A N 1
ATOM 2568 C CA . ASN A 1 318 ? -5.556 21.793 -19.248 1.00 41.41 318 ASN A CA 1
ATOM 2569 C C . ASN A 1 318 ? -6.512 20.906 -18.433 1.00 41.41 318 ASN A C 1
ATOM 2571 O O . ASN A 1 318 ? -7.660 21.305 -18.221 1.00 41.41 318 ASN A O 1
ATOM 2575 N N . ASP A 1 319 ? -6.072 19.727 -17.984 1.00 42.19 319 ASP A N 1
ATOM 2576 C CA . ASP A 1 319 ? -6.858 18.870 -17.098 1.00 42.19 319 ASP A CA 1
ATOM 2577 C C . ASP A 1 319 ? -6.907 19.523 -15.702 1.00 42.19 319 ASP A C 1
ATOM 2579 O O . ASP A 1 319 ? -5.933 19.538 -14.952 1.00 42.19 319 ASP A O 1
ATOM 2583 N N . THR A 1 320 ? -8.046 20.131 -15.362 1.00 36.38 320 THR A N 1
ATOM 2584 C CA . THR A 1 320 ? -8.296 20.909 -14.130 1.00 36.38 320 THR A CA 1
ATOM 2585 C C . THR A 1 320 ? -8.408 20.051 -12.863 1.00 36.38 320 THR A C 1
ATOM 2587 O O . THR A 1 320 ? -8.936 20.486 -11.837 1.00 36.38 320 THR A O 1
ATOM 2590 N N . MET A 1 321 ? -7.927 18.816 -12.915 1.00 41.34 321 MET A N 1
ATOM 2591 C CA . MET A 1 321 ? -8.086 17.819 -11.871 1.00 41.34 321 MET A CA 1
ATOM 2592 C C . MET A 1 321 ? -6.966 17.964 -10.835 1.00 41.34 321 MET A C 1
ATOM 2594 O O . MET A 1 321 ? -5.803 18.033 -11.222 1.00 41.34 321 MET A O 1
ATOM 2598 N N . GLU A 1 322 ? -7.325 18.026 -9.539 1.00 40.78 322 GLU A N 1
ATOM 2599 C CA . GLU A 1 322 ? -6.433 18.194 -8.370 1.00 40.78 322 GLU A CA 1
ATOM 2600 C C . GLU A 1 322 ? -4.978 17.817 -8.679 1.00 40.78 322 GLU A C 1
ATOM 2602 O O . GLU A 1 322 ? -4.679 16.639 -8.920 1.00 40.78 322 GLU A O 1
ATOM 2607 N N . HIS A 1 323 ? -4.095 18.828 -8.699 1.00 42.94 323 HIS A N 1
ATOM 2608 C CA . HIS A 1 323 ? -2.654 18.656 -8.849 1.00 42.94 323 HIS A CA 1
ATOM 2609 C C . HIS A 1 323 ? -2.183 17.612 -7.836 1.00 42.94 323 HIS A C 1
ATOM 2611 O O . HIS A 1 323 ? -1.999 17.909 -6.655 1.00 42.94 323 HIS A O 1
ATOM 2617 N N . ILE A 1 324 ? -2.003 16.373 -8.293 1.00 49.19 324 ILE A N 1
ATOM 2618 C CA . ILE A 1 324 ? -1.262 15.399 -7.513 1.00 49.19 324 ILE A CA 1
ATOM 2619 C C . ILE A 1 324 ? 0.159 15.896 -7.535 1.00 49.19 324 ILE A C 1
ATOM 2621 O O . ILE A 1 324 ? 0.739 16.133 -8.595 1.00 49.19 324 ILE A O 1
ATOM 2625 N N . ASP A 1 325 ? 0.685 16.088 -6.341 1.00 52.53 325 ASP A N 1
ATOM 2626 C CA . ASP A 1 325 ? 2.057 16.474 -6.159 1.00 52.53 325 ASP A CA 1
ATOM 2627 C C . ASP A 1 325 ? 2.953 15.303 -6.587 1.00 52.53 325 ASP A C 1
ATOM 2629 O O . ASP A 1 325 ? 3.302 14.428 -5.793 1.00 52.53 325 ASP A O 1
ATOM 2633 N N . ASN A 1 326 ? 3.296 15.268 -7.878 1.00 52.09 326 ASN A N 1
ATOM 2634 C CA . ASN A 1 326 ? 4.235 14.312 -8.465 1.00 52.09 326 ASN A CA 1
ATOM 2635 C C . ASN A 1 326 ? 5.650 14.459 -7.870 1.00 52.09 326 ASN A C 1
ATOM 2637 O O . ASN A 1 326 ? 6.514 13.621 -8.135 1.00 52.09 326 ASN A O 1
ATOM 2641 N N . SER A 1 327 ? 5.901 15.498 -7.055 1.00 47.72 327 SER A N 1
ATOM 2642 C CA . SER A 1 327 ? 7.129 15.607 -6.265 1.00 47.72 327 SER A CA 1
ATOM 2643 C C . SER A 1 327 ? 7.132 14.667 -5.057 1.00 47.72 327 SER A C 1
ATOM 2645 O O . SER A 1 327 ? 8.204 14.257 -4.618 1.00 47.72 327 SER A O 1
ATOM 2647 N N . LYS A 1 328 ? 5.963 14.246 -4.552 1.00 56.09 328 LYS A N 1
ATOM 2648 C CA . LYS A 1 328 ? 5.881 13.312 -3.426 1.00 56.09 328 LYS A CA 1
ATOM 2649 C C . LYS A 1 328 ? 6.014 11.880 -3.904 1.00 56.09 328 LYS A C 1
ATOM 2651 O O . LYS A 1 328 ? 5.125 11.310 -4.539 1.00 56.09 328 LYS A O 1
ATOM 2656 N N . VAL A 1 329 ? 7.143 11.278 -3.552 1.00 59.62 329 VAL A N 1
ATOM 2657 C CA . VAL A 1 329 ? 7.421 9.881 -3.864 1.00 59.62 329 VAL A CA 1
ATOM 2658 C C . VAL A 1 329 ? 6.432 8.977 -3.122 1.00 59.62 329 VAL A C 1
ATOM 2660 O O . VAL A 1 329 ? 6.203 9.120 -1.921 1.00 59.62 329 VAL A O 1
ATOM 2663 N N . MET A 1 330 ? 5.822 8.035 -3.846 1.00 73.62 330 MET A N 1
ATOM 2664 C CA . MET A 1 330 ? 4.806 7.121 -3.313 1.00 73.62 330 MET A CA 1
ATOM 2665 C C . MET A 1 330 ? 5.448 6.021 -2.450 1.00 73.62 330 MET A C 1
ATOM 2667 O O . MET A 1 330 ? 5.585 4.870 -2.865 1.00 73.62 330 MET A O 1
ATOM 2671 N N . HIS A 1 331 ? 5.876 6.385 -1.242 1.00 77.44 331 HIS A N 1
ATOM 2672 C CA . HIS A 1 331 ? 6.494 5.486 -0.269 1.00 77.44 331 HIS A CA 1
ATOM 2673 C C . HIS A 1 331 ? 5.487 4.941 0.750 1.00 77.44 331 HIS A C 1
ATOM 2675 O O . HIS A 1 331 ? 4.506 5.592 1.105 1.00 77.44 331 HIS A O 1
ATOM 2681 N N . LEU A 1 332 ? 5.791 3.766 1.316 1.00 84.38 332 LEU A N 1
ATOM 2682 C CA . LEU A 1 332 ? 5.040 3.217 2.454 1.00 84.38 332 LEU A CA 1
ATOM 2683 C C . LEU A 1 332 ? 5.050 4.159 3.668 1.00 84.38 332 LEU A C 1
ATOM 2685 O O . LEU A 1 332 ? 4.082 4.191 4.419 1.00 84.38 332 LEU A O 1
ATOM 2689 N N . THR A 1 333 ? 6.116 4.943 3.854 1.00 82.88 333 THR A N 1
ATOM 2690 C CA . THR A 1 333 ? 6.215 5.945 4.926 1.00 82.88 333 THR A CA 1
ATOM 2691 C C . THR A 1 333 ? 5.148 7.031 4.806 1.00 82.88 333 THR A C 1
ATOM 2693 O O . THR A 1 333 ? 4.628 7.464 5.831 1.00 82.88 333 THR A O 1
ATOM 2696 N N . GLY A 1 334 ? 4.762 7.411 3.583 1.00 82.19 334 GLY A N 1
ATOM 2697 C CA . GLY A 1 334 ? 3.690 8.378 3.333 1.00 82.19 334 GLY A CA 1
ATOM 2698 C C . GLY A 1 334 ? 2.313 7.893 3.797 1.00 82.19 334 GLY A C 1
ATOM 2699 O O . GLY A 1 334 ? 1.447 8.702 4.111 1.00 82.19 334 GLY A O 1
ATOM 2700 N N . GLN A 1 335 ? 2.115 6.578 3.952 1.00 90.31 335 GLN A N 1
ATOM 2701 C CA . GLN A 1 335 ? 0.849 6.045 4.467 1.00 90.31 335 GLN A CA 1
ATOM 2702 C C . GLN A 1 335 ? 0.592 6.432 5.932 1.00 90.31 335 GLN A C 1
ATOM 2704 O O . GLN A 1 335 ? -0.549 6.379 6.388 1.00 90.31 335 GLN A O 1
ATOM 2709 N N . ALA A 1 336 ? 1.627 6.855 6.671 1.00 89.25 336 ALA A N 1
ATOM 2710 C CA . ALA A 1 336 ? 1.500 7.308 8.054 1.00 89.25 336 ALA A CA 1
ATOM 2711 C C . ALA A 1 336 ? 0.556 8.516 8.207 1.00 89.25 336 ALA A C 1
ATOM 2713 O O . ALA A 1 336 ? -0.075 8.663 9.257 1.00 89.25 336 ALA A O 1
ATOM 2714 N N . ASP A 1 337 ? 0.396 9.338 7.166 1.00 89.50 337 ASP A N 1
ATOM 2715 C CA . ASP A 1 337 ? -0.494 10.503 7.190 1.00 89.50 337 ASP A CA 1
ATOM 2716 C C . ASP A 1 337 ? -1.957 10.089 7.424 1.00 89.50 337 ASP A C 1
ATOM 2718 O O . ASP A 1 337 ? -2.662 10.709 8.233 1.00 89.50 337 ASP A O 1
ATOM 2722 N N . TYR A 1 338 ? -2.371 8.962 6.834 1.00 93.44 338 TYR A N 1
ATOM 2723 C CA . TYR A 1 338 ? -3.696 8.352 7.008 1.00 93.44 338 TYR A CA 1
ATOM 2724 C C . TYR A 1 338 ? -3.905 7.706 8.388 1.00 93.44 338 TYR A C 1
ATOM 2726 O O . TYR A 1 338 ? -5.031 7.374 8.752 1.00 93.44 338 TYR A O 1
ATOM 2734 N N . LEU A 1 339 ? -2.838 7.544 9.175 1.00 94.81 339 LEU A N 1
ATOM 2735 C CA . LEU A 1 339 ? -2.871 6.918 10.503 1.00 94.81 339 LEU A CA 1
ATOM 2736 C C . LEU A 1 339 ? -2.674 7.928 11.638 1.00 94.81 339 LEU A C 1
ATOM 2738 O O . LEU A 1 339 ? -3.007 7.640 12.785 1.00 94.81 339 LEU A O 1
ATOM 2742 N N . SER A 1 340 ? -2.136 9.111 11.337 1.00 92.94 340 SER A N 1
ATOM 2743 C CA . SER A 1 340 ? -1.685 10.109 12.318 1.00 92.94 340 SER A CA 1
ATOM 2744 C C . SER A 1 340 ? -2.740 10.507 13.362 1.00 92.94 340 SER A C 1
ATOM 2746 O O . SER A 1 340 ? -2.400 10.738 14.532 1.00 92.94 340 SER A O 1
ATOM 2748 N N . LYS A 1 341 ? -4.017 10.547 12.960 1.00 94.62 341 LYS A N 1
ATOM 2749 C CA . LYS A 1 341 ? -5.175 10.853 13.815 1.00 94.62 341 LYS A CA 1
ATOM 2750 C C . LYS A 1 341 ? -5.983 9.605 14.186 1.00 94.62 341 LYS A C 1
ATOM 2752 O O . LYS A 1 341 ? -6.964 9.725 14.908 1.00 94.62 341 LYS A O 1
ATOM 2757 N N . GLY A 1 342 ? -5.574 8.419 13.734 1.00 95.00 342 GLY A N 1
ATOM 2758 C CA . GLY A 1 342 ? -6.307 7.165 13.911 1.00 95.00 342 GLY A CA 1
ATOM 2759 C C . GLY A 1 342 ? -7.524 7.023 12.994 1.00 95.00 342 GLY A C 1
ATOM 2760 O O . GLY A 1 342 ? -8.390 6.206 13.293 1.00 95.00 342 GLY A O 1
ATOM 2761 N N . GLN A 1 343 ? -7.611 7.819 11.921 1.00 94.88 343 GLN A N 1
ATOM 2762 C CA . GLN A 1 343 ? -8.794 7.940 11.062 1.00 94.88 343 GLN A CA 1
ATOM 2763 C C . GLN A 1 343 ? -9.043 6.704 10.186 1.00 94.88 343 GLN A C 1
ATOM 2765 O O . GLN A 1 343 ? -10.184 6.280 10.031 1.00 94.88 343 GLN A O 1
ATOM 2770 N N . GLU A 1 344 ? -7.989 6.047 9.711 1.00 97.75 344 GLU A N 1
ATOM 2771 C CA . GLU A 1 344 ? -8.084 4.818 8.920 1.00 97.75 344 GLU A CA 1
ATOM 2772 C C . GLU A 1 344 ? -7.491 3.610 9.681 1.00 97.75 344 GLU A C 1
ATOM 2774 O O . GLU A 1 344 ? -6.657 3.800 10.578 1.00 97.75 344 GLU A O 1
ATOM 2779 N N . PRO A 1 345 ? -7.917 2.364 9.385 1.00 98.19 345 PRO A N 1
ATOM 2780 C CA . PRO A 1 345 ? -7.302 1.163 9.951 1.00 98.19 345 PRO A CA 1
ATOM 2781 C C . PRO A 1 345 ? -5.800 1.086 9.653 1.00 98.19 345 PRO A C 1
ATOM 2783 O O . PRO A 1 345 ? -5.350 1.482 8.586 1.00 98.19 345 PRO A O 1
ATOM 2786 N N . MET A 1 346 ? -4.996 0.502 10.541 1.00 98.25 346 MET A N 1
ATOM 2787 C CA . MET A 1 346 ? -3.563 0.360 10.263 1.00 98.25 346 MET A CA 1
ATOM 2788 C C . MET A 1 346 ? -3.310 -0.735 9.211 1.00 98.25 346 MET A C 1
ATOM 2790 O O . MET A 1 346 ? -3.673 -1.893 9.461 1.00 9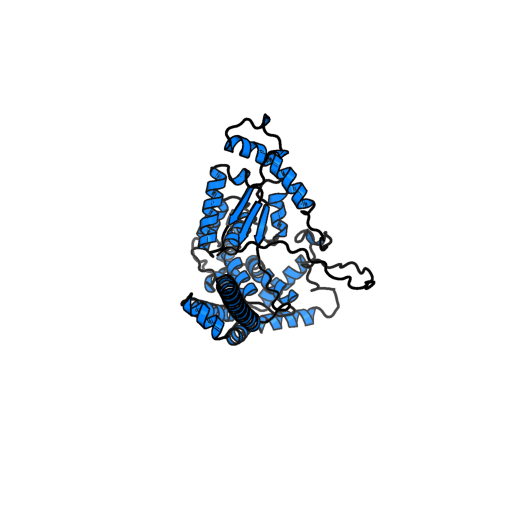8.25 346 MET A O 1
ATOM 2794 N N . PRO A 1 347 ? -2.683 -0.421 8.056 1.00 97.94 347 PRO A N 1
ATOM 2795 C CA . PRO A 1 347 ? -2.383 -1.405 7.030 1.00 97.94 347 PRO A CA 1
ATOM 2796 C C . PRO A 1 347 ? -1.234 -2.329 7.452 1.00 97.94 347 PRO A C 1
ATOM 2798 O O . PRO A 1 347 ? -0.179 -1.879 7.896 1.00 97.94 347 PRO A O 1
ATOM 2801 N N . ILE A 1 348 ? -1.414 -3.634 7.250 1.00 97.56 348 ILE A N 1
ATOM 2802 C CA . ILE A 1 348 ? -0.393 -4.664 7.462 1.00 97.56 348 ILE A CA 1
ATOM 2803 C C . ILE A 1 348 ? -0.185 -5.430 6.154 1.00 97.56 348 ILE A C 1
ATOM 2805 O O . ILE A 1 348 ? -1.005 -6.257 5.752 1.00 97.56 348 ILE A O 1
ATOM 2809 N N . TYR A 1 349 ? 0.949 -5.181 5.504 1.00 96.44 349 TYR A N 1
ATOM 2810 C CA . TYR A 1 349 ? 1.374 -5.912 4.312 1.00 96.44 349 TYR A CA 1
ATOM 2811 C C . TYR A 1 349 ? 2.213 -7.119 4.728 1.00 96.44 349 TYR A C 1
ATOM 2813 O O . TYR A 1 349 ? 3.205 -6.965 5.443 1.00 96.44 349 TYR A O 1
ATOM 2821 N N . CYS A 1 350 ? 1.855 -8.322 4.276 1.00 91.31 350 CYS A N 1
ATOM 2822 C CA . CYS A 1 350 ? 2.621 -9.522 4.619 1.00 91.31 350 CYS A CA 1
ATOM 2823 C C . CYS A 1 350 ? 3.408 -10.071 3.424 1.00 91.31 350 CYS A C 1
ATOM 2825 O O . CYS A 1 350 ? 2.888 -10.238 2.321 1.00 91.31 350 CYS A O 1
ATOM 2827 N N . VAL A 1 351 ? 4.668 -10.425 3.683 1.00 87.69 351 VAL A N 1
ATOM 2828 C CA . VAL A 1 351 ? 5.560 -11.122 2.753 1.00 87.69 351 VAL A CA 1
ATOM 2829 C C . VAL A 1 351 ? 6.304 -12.222 3.501 1.00 87.69 351 VAL A C 1
ATOM 2831 O O . VAL A 1 351 ? 6.619 -12.083 4.682 1.00 87.69 351 VAL A O 1
ATOM 2834 N N . VAL A 1 352 ? 6.584 -13.334 2.822 1.00 82.81 352 VAL A N 1
ATOM 2835 C CA . VAL A 1 352 ? 7.352 -14.442 3.396 1.00 82.81 352 VAL A CA 1
ATOM 2836 C C . VAL A 1 352 ? 8.788 -14.356 2.906 1.00 82.81 352 VAL A C 1
ATOM 2838 O O . VAL A 1 352 ? 9.065 -14.527 1.717 1.00 82.81 352 VAL A O 1
ATOM 2841 N N . ARG A 1 353 ? 9.716 -14.140 3.838 1.00 77.69 353 ARG A N 1
ATOM 2842 C CA . ARG A 1 353 ? 11.143 -14.286 3.567 1.00 77.69 353 ARG A CA 1
ATOM 2843 C C . ARG A 1 353 ? 11.499 -15.770 3.552 1.00 77.69 353 ARG A C 1
ATOM 2845 O O . ARG A 1 353 ? 11.376 -16.458 4.562 1.00 77.69 353 ARG A O 1
ATOM 2852 N N . HIS A 1 354 ? 11.953 -16.249 2.402 1.00 70.00 354 HIS A N 1
ATOM 2853 C CA . HIS A 1 354 ? 12.510 -17.587 2.268 1.00 70.00 354 HIS A CA 1
ATOM 2854 C C . HIS A 1 354 ? 14.020 -17.502 2.506 1.00 70.00 354 HIS A C 1
ATOM 2856 O O . HIS A 1 354 ? 14.778 -17.216 1.584 1.00 70.00 354 HIS A O 1
ATOM 2862 N N . ASP A 1 355 ? 14.473 -17.727 3.741 1.00 52.50 355 ASP A N 1
ATOM 2863 C CA . ASP A 1 355 ? 15.901 -17.938 4.004 1.00 52.50 355 ASP A CA 1
ATOM 2864 C C . ASP A 1 355 ? 16.278 -19.362 3.570 1.00 52.50 355 ASP A C 1
ATOM 2866 O O . ASP A 1 355 ? 16.260 -20.307 4.356 1.00 52.50 355 ASP A O 1
ATOM 2870 N N . ILE A 1 356 ? 16.591 -19.524 2.280 1.00 49.53 356 ILE A N 1
ATOM 2871 C CA . ILE A 1 356 ? 17.051 -20.800 1.699 1.00 49.53 356 ILE A CA 1
ATOM 2872 C C . ILE A 1 356 ? 18.440 -21.190 2.253 1.00 49.53 356 ILE A C 1
ATOM 2874 O O . ILE A 1 356 ? 18.840 -22.346 2.184 1.00 49.53 356 ILE A O 1
ATOM 2878 N N . SER A 1 357 ? 19.166 -20.257 2.875 1.00 43.00 357 SER A N 1
ATOM 2879 C CA . SER A 1 357 ? 20.519 -20.462 3.410 1.00 43.00 357 SER A CA 1
ATOM 2880 C C . SER A 1 357 ? 20.588 -20.991 4.851 1.00 43.00 357 SER A C 1
ATOM 2882 O O . SER A 1 357 ? 21.686 -21.219 5.353 1.00 43.00 357 SER A O 1
ATOM 2884 N N . TYR A 1 358 ? 19.456 -21.244 5.518 1.00 40.44 358 TYR A N 1
ATOM 2885 C CA . TYR A 1 358 ? 19.415 -21.894 6.837 1.00 40.44 358 TYR A CA 1
ATOM 2886 C C . TYR A 1 358 ? 18.483 -23.106 6.824 1.00 40.44 358 TYR A C 1
ATOM 2888 O O . TYR A 1 358 ? 17.427 -23.149 7.458 1.00 40.44 358 TYR A O 1
ATOM 2896 N N . GLY A 1 359 ? 18.883 -24.137 6.093 1.00 47.09 359 GLY A N 1
ATOM 2897 C CA . GLY A 1 359 ? 18.215 -25.420 6.182 1.00 47.09 359 GLY A CA 1
ATOM 2898 C C . GLY A 1 359 ? 18.456 -26.283 4.970 1.00 47.09 359 GLY A C 1
ATOM 2899 O O . GLY A 1 359 ? 18.563 -25.797 3.852 1.00 47.09 359 GLY A O 1
ATOM 2900 N N . LYS A 1 360 ? 18.512 -27.576 5.259 1.00 49.19 360 LYS A N 1
ATOM 2901 C CA . LYS A 1 360 ? 18.544 -28.680 4.316 1.00 49.19 360 LYS A CA 1
ATOM 2902 C C . LYS A 1 360 ? 17.720 -28.415 3.051 1.00 49.19 360 LYS A C 1
ATOM 2904 O O . LYS A 1 360 ? 16.613 -27.871 3.160 1.00 49.19 360 LYS A O 1
ATOM 2909 N N . THR A 1 361 ? 18.241 -28.808 1.888 1.00 57.91 361 THR A N 1
ATOM 2910 C CA . THR A 1 361 ? 17.562 -28.637 0.593 1.00 57.91 361 THR A CA 1
ATOM 2911 C C . THR A 1 361 ? 16.162 -29.259 0.617 1.00 57.91 361 THR A C 1
ATOM 2913 O O . THR A 1 361 ? 15.816 -30.074 1.481 1.00 57.91 361 THR A O 1
ATOM 2916 N N . PHE A 1 362 ? 15.309 -28.862 -0.329 1.00 47.06 362 PHE A N 1
ATOM 2917 C CA . PHE A 1 362 ? 13.969 -29.436 -0.452 1.00 47.06 362 PHE A CA 1
ATOM 2918 C C . PHE A 1 362 ? 14.022 -30.970 -0.577 1.00 47.06 362 PHE A C 1
ATOM 2920 O O . PHE A 1 362 ? 13.226 -31.663 0.064 1.00 47.06 362 PHE A O 1
ATOM 2927 N N . GLU A 1 363 ? 15.006 -31.504 -1.310 1.00 60.47 363 GLU A N 1
ATOM 2928 C CA . GLU A 1 363 ? 15.254 -32.943 -1.410 1.00 60.47 363 GLU A CA 1
ATOM 2929 C C . GLU A 1 363 ? 15.605 -33.573 -0.056 1.00 60.47 363 GLU A C 1
ATOM 2931 O O . GLU A 1 363 ? 15.030 -34.600 0.313 1.00 60.47 363 GLU A O 1
ATOM 2936 N N . GLU A 1 364 ? 16.495 -32.946 0.714 1.00 65.06 364 GLU A N 1
ATOM 2937 C CA . GLU A 1 364 ? 16.917 -33.440 2.028 1.00 65.06 364 GLU A CA 1
ATOM 2938 C C . GLU A 1 364 ? 15.753 -33.450 3.035 1.00 65.06 364 GLU A C 1
ATOM 2940 O O . GLU A 1 364 ? 15.595 -34.407 3.797 1.00 65.06 364 GLU A O 1
ATOM 2945 N N . ARG A 1 365 ? 14.864 -32.445 2.999 1.00 57.97 365 ARG A N 1
ATOM 2946 C CA . ARG A 1 365 ? 13.639 -32.431 3.823 1.00 57.97 365 ARG A CA 1
ATOM 2947 C C . ARG A 1 365 ? 12.648 -33.524 3.427 1.00 57.97 365 ARG A C 1
ATOM 2949 O O . ARG A 1 365 ? 12.010 -34.110 4.302 1.00 57.97 365 ARG A O 1
ATOM 2956 N N . ILE A 1 366 ? 12.508 -33.821 2.133 1.00 64.50 366 ILE A N 1
ATOM 2957 C CA . ILE A 1 366 ? 11.665 -34.936 1.675 1.00 64.50 366 ILE A CA 1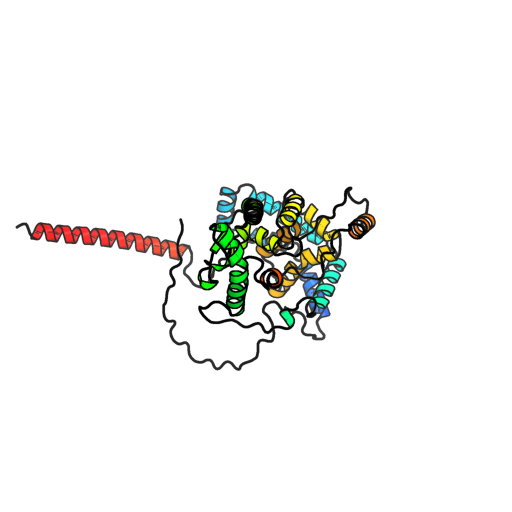
ATOM 2958 C C . ILE A 1 366 ? 12.250 -36.279 2.117 1.00 64.50 366 ILE A C 1
ATOM 2960 O O . ILE A 1 366 ? 11.495 -37.156 2.542 1.00 64.50 366 ILE A O 1
ATOM 2964 N N . GLN A 1 367 ? 13.571 -36.452 2.054 1.00 69.12 367 GLN A N 1
ATOM 2965 C CA . GLN A 1 367 ? 14.226 -37.669 2.534 1.00 69.12 367 GLN A CA 1
ATOM 2966 C C . GLN A 1 367 ? 14.047 -37.860 4.042 1.00 69.12 367 GLN A C 1
ATOM 2968 O O . GLN A 1 367 ? 13.703 -38.959 4.475 1.00 69.12 367 GLN A O 1
ATOM 2973 N N . GLU A 1 368 ? 14.182 -36.803 4.844 1.00 67.44 368 GLU A N 1
ATOM 2974 C CA . GLU A 1 368 ? 13.918 -36.874 6.285 1.00 67.44 368 GLU A CA 1
ATOM 2975 C C . GLU A 1 368 ? 12.463 -37.203 6.606 1.00 67.44 368 GLU A C 1
ATOM 2977 O O . GLU A 1 368 ? 12.195 -38.016 7.491 1.00 67.44 368 GLU A O 1
ATOM 2982 N N . LEU A 1 369 ? 11.510 -36.613 5.880 1.00 63.19 369 LEU A N 1
ATOM 2983 C CA . LEU A 1 369 ? 10.094 -36.937 6.047 1.00 63.19 369 LEU A CA 1
ATOM 2984 C C . LEU A 1 369 ? 9.820 -38.404 5.707 1.00 63.19 369 LEU A C 1
ATOM 2986 O O . LEU A 1 369 ? 9.116 -39.068 6.464 1.00 63.19 369 LEU A O 1
ATOM 2990 N N . LYS A 1 370 ? 10.424 -38.936 4.636 1.00 69.75 370 LYS A N 1
ATOM 2991 C CA . LYS A 1 370 ? 10.326 -40.360 4.278 1.00 69.75 370 LYS A CA 1
ATOM 2992 C C . LYS A 1 370 ? 10.944 -41.265 5.348 1.00 69.75 370 LYS A C 1
ATOM 2994 O O . LYS A 1 370 ? 10.305 -42.235 5.748 1.00 69.75 370 LYS A O 1
ATOM 2999 N N . HIS A 1 371 ? 12.125 -40.925 5.867 1.00 68.88 371 HIS A N 1
ATOM 3000 C CA . HIS A 1 371 ? 12.775 -41.680 6.943 1.00 68.88 371 HIS A CA 1
ATOM 3001 C C . HIS A 1 371 ? 11.992 -41.631 8.260 1.00 68.88 371 HIS A C 1
ATOM 3003 O O . HIS A 1 371 ? 11.868 -42.646 8.941 1.00 68.88 371 HIS A O 1
ATOM 3009 N N . SER A 1 372 ? 11.422 -40.478 8.608 1.00 63.41 372 SER A N 1
ATOM 3010 C CA . SER A 1 372 ? 10.575 -40.307 9.793 1.00 63.41 372 SER A CA 1
ATOM 3011 C C . SER A 1 372 ? 9.273 -41.105 9.678 1.00 63.41 372 SER A C 1
ATOM 3013 O O . SER A 1 372 ? 8.850 -41.743 10.641 1.00 63.41 372 SER A O 1
ATOM 3015 N N . TYR A 1 373 ? 8.673 -41.141 8.484 1.00 60.50 373 TYR A N 1
ATOM 3016 C CA . TYR A 1 373 ? 7.468 -41.923 8.207 1.00 60.50 373 TYR A CA 1
ATOM 3017 C C . TYR A 1 373 ? 7.737 -43.435 8.282 1.00 60.50 373 TYR A C 1
ATOM 3019 O O . TYR A 1 373 ? 6.995 -44.167 8.931 1.00 60.50 373 TYR A O 1
ATOM 3027 N N . GLN A 1 374 ? 8.850 -43.899 7.706 1.00 65.62 374 GLN A N 1
ATOM 3028 C CA . GLN A 1 374 ? 9.273 -45.302 7.789 1.00 65.62 374 GLN A CA 1
ATOM 3029 C C . GLN A 1 374 ? 9.666 -45.710 9.216 1.00 65.62 374 GLN A C 1
ATOM 3031 O O . GLN A 1 374 ? 9.329 -46.805 9.659 1.00 65.62 374 GLN A O 1
ATOM 3036 N N . GLY A 1 375 ? 10.336 -44.827 9.963 1.00 61.38 375 GLY A N 1
ATOM 3037 C CA . GLY A 1 375 ? 10.718 -45.070 11.355 1.00 61.38 375 GLY A CA 1
ATOM 3038 C C . GLY A 1 375 ? 9.526 -45.133 12.312 1.00 61.38 375 GLY A C 1
ATOM 3039 O O . GLY A 1 375 ? 9.543 -45.934 13.244 1.00 61.38 375 GLY A O 1
ATOM 3040 N N . LYS A 1 376 ? 8.475 -44.336 12.072 1.00 57.62 376 LYS A N 1
ATOM 3041 C CA . LYS A 1 376 ? 7.222 -44.411 12.840 1.00 57.62 376 LYS A CA 1
ATOM 3042 C C . LYS A 1 376 ? 6.457 -45.699 12.571 1.00 57.62 376 LYS A C 1
ATOM 3044 O O . LYS A 1 376 ? 6.114 -46.376 13.530 1.00 57.62 376 LYS A O 1
ATOM 3049 N N . HIS A 1 377 ? 6.303 -46.093 11.307 1.00 56.97 377 HIS A N 1
ATOM 3050 C CA . HIS A 1 377 ? 5.646 -47.359 10.975 1.00 56.97 377 HIS A CA 1
ATOM 3051 C C . HIS A 1 377 ? 6.391 -48.581 11.515 1.00 56.97 377 HIS A C 1
ATOM 3053 O O . HIS A 1 377 ? 5.762 -49.557 11.909 1.00 56.97 377 HIS A O 1
ATOM 3059 N N . LYS A 1 378 ? 7.727 -48.528 11.580 1.00 56.38 378 LYS A N 1
ATOM 3060 C CA . LYS A 1 378 ? 8.518 -49.619 12.156 1.00 56.38 378 LYS A CA 1
ATOM 3061 C C . LYS A 1 378 ? 8.345 -49.721 13.676 1.00 56.38 378 LYS A C 1
ATOM 3063 O O . LYS A 1 378 ? 8.185 -50.823 14.183 1.00 56.38 378 LYS A O 1
ATOM 3068 N N . LYS A 1 379 ? 8.295 -48.583 14.381 1.00 57.69 379 LYS A N 1
ATOM 3069 C CA . LYS A 1 379 ? 8.048 -48.538 15.833 1.00 57.69 379 LYS A CA 1
ATOM 3070 C C . LYS A 1 379 ? 6.612 -48.894 16.215 1.00 57.69 379 LYS A C 1
ATOM 3072 O O . LYS A 1 379 ? 6.418 -49.565 17.218 1.00 57.69 379 LYS A O 1
ATOM 3077 N N . GLU A 1 380 ? 5.625 -48.480 15.424 1.00 56.69 380 GLU A N 1
ATOM 3078 C CA . GLU A 1 380 ? 4.226 -48.887 15.620 1.00 56.69 380 GLU A CA 1
ATOM 3079 C C . GLU A 1 380 ? 4.081 -50.405 15.429 1.00 56.69 380 GLU A C 1
ATOM 3081 O O . GLU A 1 380 ? 3.534 -51.073 16.302 1.00 56.69 380 GLU A O 1
ATOM 3086 N N . ALA A 1 381 ? 4.697 -50.974 14.384 1.00 55.72 381 ALA A N 1
ATOM 3087 C CA . ALA A 1 381 ? 4.692 -52.418 14.138 1.00 55.72 381 ALA A CA 1
ATOM 3088 C C . ALA A 1 381 ? 5.470 -53.243 15.187 1.00 55.72 381 ALA A C 1
ATOM 3090 O O . ALA A 1 381 ? 5.107 -54.388 15.444 1.00 55.72 381 ALA A O 1
ATOM 3091 N N . GLU A 1 382 ? 6.536 -52.697 15.783 1.00 59.53 382 GLU A N 1
ATOM 3092 C CA . GLU A 1 382 ? 7.253 -53.332 16.902 1.00 59.53 382 GLU A CA 1
ATOM 3093 C C . GLU A 1 382 ? 6.432 -53.258 18.202 1.00 59.53 382 GLU A C 1
ATOM 3095 O O . GLU A 1 382 ? 6.289 -54.272 18.881 1.00 59.53 382 GLU A O 1
ATOM 3100 N N . SER A 1 383 ? 5.775 -52.125 18.487 1.00 56.72 383 SER A N 1
ATOM 3101 C CA . SER A 1 383 ? 4.918 -51.979 19.676 1.00 56.72 383 SER A CA 1
ATOM 3102 C C . SER A 1 383 ? 3.660 -52.858 19.636 1.00 56.72 383 SER A C 1
ATOM 3104 O O . SER A 1 383 ? 3.231 -53.372 20.668 1.00 56.72 383 SER A O 1
ATOM 3106 N N . GLU A 1 384 ? 3.090 -53.089 18.445 1.00 57.41 384 GLU A N 1
ATOM 3107 C CA . GLU A 1 384 ? 1.954 -54.000 18.238 1.00 57.41 384 GLU A CA 1
ATOM 3108 C C . GLU A 1 384 ? 2.345 -55.483 18.350 1.00 57.41 384 GLU A C 1
ATOM 3110 O O . GLU A 1 384 ? 1.481 -56.332 18.581 1.00 57.41 384 GLU A O 1
ATOM 3115 N N . ARG A 1 385 ? 3.632 -55.819 18.175 1.00 57.19 385 ARG A N 1
ATOM 3116 C CA . ARG A 1 385 ? 4.148 -57.176 18.415 1.00 57.19 385 ARG A CA 1
ATOM 3117 C C . ARG A 1 385 ? 4.400 -57.410 19.899 1.00 57.19 385 ARG A C 1
ATOM 3119 O O . ARG A 1 385 ? 3.916 -58.404 20.423 1.00 57.19 385 ARG A O 1
ATOM 3126 N N . GLU A 1 386 ? 5.032 -56.460 20.586 1.00 57.84 386 GLU A N 1
ATOM 3127 C CA . GLU A 1 386 ? 5.282 -56.554 22.034 1.00 57.84 386 GLU A CA 1
ATOM 3128 C C . GLU A 1 386 ? 3.977 -56.633 22.847 1.00 57.84 386 GLU A C 1
ATOM 3130 O O . GLU A 1 386 ? 3.867 -57.441 23.766 1.00 57.84 386 GLU A O 1
ATOM 3135 N N . THR A 1 387 ? 2.938 -55.884 22.457 1.00 57.03 387 THR A N 1
ATOM 3136 C CA . THR A 1 387 ? 1.616 -55.972 23.112 1.00 57.03 387 THR A CA 1
ATOM 3137 C C . THR A 1 387 ? 0.863 -57.272 22.823 1.00 57.03 387 THR A C 1
ATOM 3139 O O . THR A 1 387 ? 0.030 -57.673 23.633 1.00 57.03 387 THR A O 1
ATOM 3142 N N . LYS A 1 388 ? 1.129 -57.956 21.704 1.00 55.47 388 LYS A N 1
ATOM 3143 C CA . LYS A 1 388 ? 0.557 -59.289 21.443 1.00 55.47 388 LYS A CA 1
ATOM 3144 C C . LYS A 1 388 ? 1.272 -60.377 22.239 1.00 55.47 388 LYS A C 1
ATOM 3146 O O . LYS A 1 388 ? 0.598 -61.230 22.810 1.00 55.47 388 LYS A O 1
ATOM 3151 N N . ASP A 1 389 ? 2.595 -60.292 22.351 1.00 55.28 389 ASP A N 1
ATOM 3152 C CA . ASP A 1 389 ? 3.394 -61.261 23.103 1.00 55.28 389 ASP A CA 1
ATOM 3153 C C . ASP A 1 389 ? 3.124 -61.180 24.625 1.00 55.28 389 ASP A C 1
ATOM 3155 O O . ASP A 1 389 ? 3.066 -62.216 25.291 1.00 55.28 389 ASP A O 1
ATOM 3159 N N . GLU A 1 390 ? 2.848 -59.990 25.182 1.00 53.59 390 GLU A N 1
ATOM 3160 C CA . GLU A 1 390 ? 2.413 -59.836 26.588 1.00 53.59 390 GLU A CA 1
ATOM 3161 C C . GLU A 1 390 ? 1.000 -60.386 26.861 1.00 53.59 390 GLU A C 1
ATOM 3163 O O . GLU A 1 390 ? 0.728 -60.898 27.952 1.00 53.59 390 GLU A O 1
ATOM 3168 N N . VAL A 1 391 ? 0.086 -60.308 25.888 1.00 54.81 391 VAL A N 1
ATOM 3169 C CA . VAL A 1 391 ? -1.287 -60.828 26.035 1.00 54.81 391 VAL A CA 1
ATOM 3170 C C . VAL A 1 391 ? -1.322 -62.356 25.942 1.00 54.81 391 VAL A C 1
ATOM 3172 O O . VAL A 1 391 ? -2.120 -62.983 26.644 1.00 54.81 391 VAL A O 1
ATOM 3175 N N . ASP A 1 392 ? -0.443 -62.963 25.143 1.00 53.16 392 ASP A N 1
ATOM 3176 C CA . ASP A 1 392 ? -0.333 -64.422 25.037 1.00 53.16 392 ASP A CA 1
ATOM 3177 C C . ASP A 1 392 ? 0.441 -65.051 26.214 1.00 53.16 392 ASP A C 1
ATOM 3179 O O . ASP A 1 392 ? 0.153 -66.187 26.590 1.00 53.16 392 ASP A O 1
ATOM 3183 N N . HIS A 1 393 ? 1.346 -64.317 26.879 1.00 53.72 393 HIS A N 1
ATOM 3184 C CA . HIS A 1 393 ? 2.007 -64.793 28.108 1.00 53.72 393 HIS A CA 1
ATOM 3185 C C . HIS A 1 393 ? 1.118 -64.759 29.362 1.00 53.72 393 HIS A C 1
ATOM 3187 O O . HIS A 1 393 ? 1.367 -65.511 30.298 1.00 53.72 393 HIS A O 1
ATOM 3193 N N . ASN A 1 394 ? 0.059 -63.943 29.384 1.00 51.66 394 ASN A N 1
ATOM 3194 C CA . ASN A 1 394 ? -0.895 -63.867 30.503 1.00 51.66 394 ASN A CA 1
ATOM 3195 C C . ASN A 1 394 ? -2.094 -64.830 30.370 1.00 51.66 394 ASN A C 1
ATOM 3197 O O . ASN A 1 394 ? -3.051 -64.741 31.142 1.00 51.66 394 ASN A O 1
ATOM 3201 N N . LYS A 1 395 ? -2.068 -65.737 29.384 1.00 53.19 395 LYS A N 1
ATOM 3202 C CA . LYS A 1 395 ? -3.132 -66.720 29.113 1.00 53.19 395 LYS A CA 1
ATOM 3203 C C . LYS A 1 395 ? -2.735 -68.187 29.323 1.00 53.19 395 LYS A C 1
ATOM 3205 O O . LYS A 1 395 ? -3.532 -69.053 28.963 1.00 53.19 395 LYS A O 1
ATOM 3210 N N . ASN A 1 396 ? -1.582 -68.469 29.934 1.00 41.25 396 ASN A N 1
ATOM 3211 C CA . ASN A 1 396 ? -1.187 -69.823 30.347 1.00 41.25 396 ASN A CA 1
ATOM 3212 C C . ASN A 1 396 ? -0.990 -69.934 31.856 1.00 41.25 396 ASN A C 1
ATOM 3214 O O . ASN A 1 396 ? -0.218 -69.118 32.405 1.00 41.25 396 ASN A O 1
#

Radius of gyration: 27.33 Å; chains: 1; bounding box: 63×92×64 Å